Protein AF-A0A653G313-F1 (afdb_monomer_lite)

pLDDT: mean 78.13, std 22.78, range [26.69, 98.56]

Foldseek 3Di:
DDPPPPPPDDDDPPDPPPPPPFPAFFDDAPDTDTDDPPQWDFDHPPGTTHTDGDQDPPDDDDPDCVVAVDPPPWDWDQDSVPRDIYTDDDDDPDDDDDDDDDDDDDDDDDDDDDPDDDDDDPPDDDDDDDDDDDDDDDDDDDDDDDDDDDDDDDDDDPDDPPPDPDPDPDPDPDPDDDDAFDFFEAEEPDEAEDQAAAAGRQAQFADDPDPRDDRALENYEDNYDEYEELHYHSPPHPVRHAPYVVRHYDHDHDPDDCALVNQVVLCVVPHDEDEDQDLVPQDEEDEYEYEEEEEQEPPSPNQAPYAHYEYRYAYEYEDYYDPPDLEADGPYEYEYHYQEYEYELSRQEYEYHYAHCEYEDDAHAAGAYEYEAYYHHNHYYHYNAYRPGSSYHNYYYYHDVVSVVVCCVVSDGDDDDDDDDD

Radius of gyration: 36.67 Å; chains: 1; bounding box: 90×52×132 Å

Secondary structure (DSSP, 8-state):
----------S-------------SEEETTEEES---TTEEEEE-SSSEEEEEPPP----S---GGGTT--TTPPEEEETTTTEEEE---------PPP------SS----PPPSS-S-------PPPPPPPPPPPPPP----------------PPPPP-------PPPPPPPPPPPPPP---EEEES--EE-SS-EE----SS---SSTT--SS-BSEESS---EEESSEE--SS-TT-BS-SS--EEE--------HHHHHHHHHHHS--EEESSGGG--SSEEEEE-S-EEE-TT-GGGGT-SSEEEEESSEEEE---TT--EE--SS-EEEEEEEEEE-TT--EEEEEEEEEEEE----SS--EEEEEEEEEEEEEE-----SSTTS-SEEEE--HHHHHHHHHHH-----------

Structure (mmCIF, N/CA/C/O backbone):
data_AF-A0A653G313-F1
#
_entry.id   AF-A0A653G313-F1
#
loop_
_atom_site.group_PDB
_atom_site.id
_atom_site.type_symbol
_atom_site.label_atom_id
_atom_site.label_alt_id
_atom_site.label_comp_id
_atom_site.label_asym_id
_atom_site.label_entity_id
_atom_site.label_seq_id
_atom_site.pdbx_PDB_ins_code
_atom_site.Cartn_x
_atom_site.Cartn_y
_atom_site.Cartn_z
_atom_site.occupancy
_atom_site.B_iso_or_equiv
_atom_site.auth_seq_id
_atom_site.auth_comp_id
_atom_site.auth_asym_id
_atom_site.auth_atom_id
_atom_site.pdbx_PDB_model_num
ATOM 1 N N . MET A 1 1 ? 26.846 8.511 9.907 1.00 37.31 1 MET A N 1
ATOM 2 C CA . MET A 1 1 ? 25.499 8.164 10.412 1.00 37.31 1 MET A CA 1
ATOM 3 C C . MET A 1 1 ? 25.401 6.649 10.455 1.00 37.31 1 MET A C 1
ATOM 5 O O . MET A 1 1 ? 25.737 6.008 9.469 1.00 37.31 1 MET A O 1
ATOM 9 N N . ARG A 1 2 ? 25.113 6.078 11.629 1.00 29.03 2 ARG A N 1
ATOM 10 C CA . ARG A 1 2 ? 25.151 4.629 11.874 1.00 29.03 2 ARG A CA 1
ATOM 11 C C . ARG A 1 2 ? 24.018 3.942 11.106 1.00 29.03 2 ARG A C 1
ATOM 13 O O . ARG A 1 2 ? 22.872 4.354 11.243 1.00 29.03 2 ARG A O 1
ATOM 20 N N . LYS A 1 3 ? 24.353 2.902 10.335 1.00 33.38 3 LYS A N 1
ATOM 21 C CA . LYS A 1 3 ? 23.394 1.978 9.716 1.00 33.38 3 LYS A CA 1
ATOM 22 C C . LYS A 1 3 ? 22.587 1.320 10.835 1.00 33.38 3 LYS A C 1
ATOM 24 O O . LYS A 1 3 ? 23.089 0.424 11.511 1.00 33.38 3 LYS A O 1
ATOM 29 N N . PHE A 1 4 ? 21.373 1.802 11.076 1.00 27.95 4 PHE A N 1
ATOM 30 C CA . PHE A 1 4 ? 20.418 1.094 11.916 1.00 27.95 4 PHE A CA 1
ATOM 31 C C . PHE A 1 4 ? 19.950 -0.130 11.128 1.00 27.95 4 PHE A C 1
ATOM 33 O O . PHE A 1 4 ? 19.044 -0.050 10.307 1.00 27.95 4 PHE A O 1
ATOM 40 N N . PHE A 1 5 ? 20.583 -1.275 11.377 1.00 29.84 5 PHE A N 1
ATOM 41 C CA . PHE A 1 5 ? 19.960 -2.573 11.138 1.00 29.84 5 PHE A CA 1
ATOM 42 C C . PHE A 1 5 ? 18.864 -2.743 12.196 1.00 29.84 5 PHE A C 1
ATOM 44 O O . PHE A 1 5 ? 19.048 -3.398 13.219 1.00 29.84 5 PHE A O 1
ATOM 51 N N . LEU A 1 6 ? 17.728 -2.079 11.990 1.00 27.11 6 LEU A N 1
ATOM 52 C CA . LEU A 1 6 ? 16.520 -2.389 12.734 1.00 27.11 6 LEU A CA 1
ATOM 53 C C . LEU A 1 6 ? 15.829 -3.533 11.987 1.00 27.11 6 LEU A C 1
ATOM 55 O O . LEU A 1 6 ? 15.053 -3.309 11.062 1.00 27.11 6 LEU A O 1
ATOM 59 N N . LEU A 1 7 ? 16.125 -4.773 12.391 1.00 27.80 7 LEU A N 1
ATOM 60 C CA . LEU A 1 7 ? 15.273 -5.932 12.112 1.00 27.80 7 LEU A CA 1
ATOM 61 C C . LEU A 1 7 ? 13.952 -5.740 12.890 1.00 27.80 7 LEU A C 1
ATOM 63 O O . LEU A 1 7 ? 13.700 -6.371 13.913 1.00 27.80 7 LEU A O 1
ATOM 67 N N . ALA A 1 8 ? 13.121 -4.791 12.461 1.00 26.69 8 ALA A N 1
ATOM 68 C CA . ALA A 1 8 ? 11.772 -4.617 12.981 1.00 26.69 8 ALA A CA 1
ATOM 69 C C . ALA A 1 8 ? 10.845 -5.568 12.221 1.00 26.69 8 ALA A C 1
ATOM 71 O O . ALA A 1 8 ? 10.274 -5.238 11.184 1.00 26.69 8 ALA A O 1
ATOM 72 N N . PHE A 1 9 ? 10.756 -6.783 12.753 1.00 27.91 9 PHE A N 1
ATOM 73 C CA . PHE A 1 9 ? 9.821 -7.825 12.358 1.00 27.91 9 PHE A CA 1
ATOM 74 C C . PHE A 1 9 ? 8.375 -7.304 12.304 1.00 27.91 9 PHE A C 1
ATOM 76 O O . PHE A 1 9 ? 7.825 -6.819 13.294 1.00 27.91 9 PHE A O 1
ATOM 83 N N . ILE A 1 10 ? 7.745 -7.466 11.143 1.00 32.88 10 ILE A N 1
ATOM 84 C CA . ILE A 1 10 ? 6.302 -7.350 10.939 1.00 32.88 10 ILE A CA 1
ATOM 85 C C . ILE A 1 10 ? 5.701 -8.739 11.210 1.00 32.88 10 ILE A C 1
ATOM 87 O O . ILE A 1 10 ? 5.920 -9.641 10.415 1.00 32.88 10 ILE A O 1
ATOM 91 N N . ILE A 1 11 ? 4.938 -8.862 12.307 1.00 32.19 11 ILE A N 1
ATOM 92 C CA . ILE A 1 11 ? 3.770 -9.752 12.511 1.00 32.19 11 ILE A CA 1
ATOM 93 C C . ILE A 1 11 ? 4.041 -11.292 12.421 1.00 32.19 11 ILE A C 1
ATOM 95 O O . ILE A 1 11 ? 4.593 -11.791 11.448 1.00 32.19 11 ILE A O 1
ATOM 99 N N . PRO A 1 12 ? 3.679 -12.108 13.433 1.00 34.28 12 PRO A N 1
ATOM 100 C CA . PRO A 1 12 ? 4.534 -13.188 13.929 1.00 34.28 12 PRO A CA 1
ATOM 101 C C . PRO A 1 12 ? 4.525 -14.458 13.069 1.00 34.28 12 PRO A C 1
ATOM 103 O O . PRO A 1 12 ? 3.796 -15.400 13.357 1.00 34.28 12 PRO A O 1
ATOM 106 N N . ALA A 1 13 ? 5.438 -14.565 12.105 1.00 30.66 13 ALA A N 1
ATOM 107 C CA . ALA A 1 13 ? 5.960 -15.876 11.735 1.00 30.66 13 ALA A CA 1
ATOM 108 C C . ALA A 1 13 ? 6.831 -16.383 12.892 1.00 30.66 13 ALA A C 1
ATOM 110 O O . ALA A 1 13 ? 7.989 -15.993 13.029 1.00 30.66 13 ALA A O 1
ATOM 111 N N . PHE A 1 14 ? 6.266 -17.224 13.759 1.00 30.94 14 PHE A N 1
ATOM 112 C CA . PHE A 1 14 ? 7.049 -18.041 14.682 1.00 30.94 14 PHE A CA 1
ATOM 113 C C . PHE A 1 14 ? 7.946 -18.980 13.860 1.00 30.94 14 PHE A C 1
ATOM 115 O O . PHE A 1 14 ? 7.533 -20.067 13.467 1.00 30.94 14 PHE A O 1
ATOM 122 N N . LEU A 1 15 ? 9.177 -18.554 13.578 1.00 31.52 15 LEU A N 1
ATOM 123 C CA . LEU A 1 15 ? 10.261 -19.458 13.219 1.00 31.52 15 LEU A CA 1
ATOM 124 C C . LEU A 1 15 ? 10.885 -19.949 14.524 1.00 31.52 15 LEU A C 1
ATOM 126 O O . LEU A 1 15 ? 11.623 -19.224 15.190 1.00 31.52 15 LEU A O 1
ATOM 130 N N . PHE A 1 16 ? 10.590 -21.196 14.884 1.00 29.53 16 PHE A N 1
ATOM 131 C CA . PHE A 1 16 ? 11.507 -21.972 15.705 1.00 29.53 16 PHE A CA 1
ATOM 132 C C . PHE A 1 16 ? 12.789 -22.163 14.890 1.00 29.53 16 PHE A C 1
ATOM 134 O O . PHE A 1 16 ? 12.891 -23.087 14.089 1.00 29.53 16 PHE A O 1
ATOM 141 N N . PHE A 1 17 ? 13.791 -21.317 15.113 1.00 28.91 17 PHE A N 1
ATOM 142 C CA . PHE A 1 17 ? 15.146 -21.844 15.115 1.00 28.91 17 PHE A CA 1
ATOM 143 C C . PHE A 1 17 ? 15.256 -22.642 16.412 1.00 28.91 17 PHE A C 1
ATOM 145 O O . PHE A 1 17 ? 15.541 -22.083 17.466 1.00 28.91 17 PHE A O 1
ATOM 152 N N . ASN A 1 18 ? 15.023 -23.954 16.352 1.00 28.62 18 ASN A N 1
ATOM 153 C CA . ASN A 1 18 ? 15.946 -24.789 17.104 1.00 28.62 18 ASN A CA 1
ATOM 154 C C . ASN A 1 18 ? 17.280 -24.540 16.402 1.00 28.62 18 ASN A C 1
ATOM 156 O O . ASN A 1 18 ? 17.389 -24.926 15.232 1.00 28.62 18 ASN A O 1
ATOM 160 N N . PRO A 1 19 ? 18.247 -23.824 17.011 1.00 33.94 19 PRO A N 1
ATOM 161 C CA . PRO A 1 19 ? 19.582 -23.858 16.451 1.00 33.94 19 PRO A CA 1
ATOM 162 C C . PRO A 1 19 ? 19.917 -25.347 16.292 1.00 33.94 19 PRO A C 1
ATOM 164 O O . PRO A 1 19 ? 19.628 -26.120 17.218 1.00 33.94 19 PRO A O 1
ATOM 167 N N . PRO A 1 20 ? 20.454 -25.795 15.140 1.00 41.72 20 PRO A N 1
ATOM 168 C CA . PRO A 1 20 ? 21.114 -27.091 15.134 1.00 41.72 20 PRO A CA 1
ATOM 169 C C . PRO A 1 20 ? 22.033 -27.101 16.363 1.00 41.72 20 PRO A C 1
ATOM 171 O O . PRO A 1 20 ? 22.609 -26.045 16.659 1.00 41.72 20 PRO A O 1
ATOM 174 N N . PRO A 1 21 ? 22.087 -28.201 17.141 1.00 43.94 21 PRO A N 1
ATOM 175 C CA . PRO A 1 21 ? 22.940 -28.263 18.320 1.00 43.94 21 PRO A CA 1
ATOM 176 C C . PRO A 1 21 ? 24.287 -27.680 17.923 1.00 43.94 21 PRO A C 1
ATOM 178 O O . PRO A 1 21 ? 24.860 -28.125 16.930 1.00 43.94 21 PRO A O 1
ATOM 181 N N . VAL A 1 22 ? 24.689 -26.596 18.593 1.00 51.84 22 VAL A N 1
ATOM 182 C CA . VAL A 1 22 ? 25.882 -25.839 18.222 1.00 51.84 22 VAL A CA 1
ATOM 183 C C . VAL A 1 22 ? 27.019 -26.843 18.257 1.00 51.84 22 VAL A C 1
ATOM 185 O O . VAL A 1 22 ? 27.410 -27.292 19.335 1.00 51.84 22 VAL A O 1
ATOM 188 N N . THR A 1 23 ? 27.484 -27.280 17.088 1.00 56.66 23 THR A N 1
ATOM 189 C CA . THR A 1 23 ? 28.613 -28.193 17.023 1.00 56.66 23 THR A CA 1
ATOM 190 C C . THR A 1 23 ? 29.785 -27.383 17.535 1.00 56.66 23 THR A C 1
ATOM 192 O O . THR A 1 23 ? 30.196 -26.416 16.885 1.00 56.66 23 THR A O 1
ATOM 195 N N . ALA A 1 24 ? 30.246 -27.715 18.743 1.00 79.69 24 ALA A N 1
ATOM 196 C CA . ALA A 1 24 ? 31.404 -27.078 19.340 1.00 79.69 24 ALA A CA 1
ATOM 197 C C . ALA A 1 24 ? 32.545 -27.088 18.316 1.00 79.69 24 ALA A C 1
ATOM 199 O O . ALA A 1 24 ? 32.732 -28.089 17.613 1.00 79.69 24 ALA A O 1
ATOM 200 N N . CYS A 1 25 ? 33.262 -25.967 18.209 1.00 85.50 25 CYS A N 1
ATOM 201 C CA . CYS A 1 25 ? 34.466 -25.877 17.391 1.00 85.50 25 CYS A CA 1
ATOM 202 C C . CYS A 1 25 ? 35.365 -27.079 17.708 1.00 85.50 25 CYS A C 1
ATOM 204 O O . CYS A 1 25 ? 35.786 -27.266 18.849 1.00 85.50 25 CYS A O 1
ATOM 206 N N . SER A 1 26 ? 35.553 -27.949 16.722 1.00 87.25 26 SER A N 1
ATOM 207 C CA . SER A 1 26 ? 36.239 -29.226 16.879 1.00 87.25 26 SER A CA 1
ATOM 208 C C . SER A 1 26 ? 36.913 -29.622 15.571 1.00 87.25 26 SER A C 1
ATOM 210 O O . SER A 1 26 ? 36.540 -29.186 14.479 1.00 87.25 26 SER A O 1
ATOM 212 N N . GLY A 1 27 ? 37.967 -30.416 15.693 1.00 87.62 27 GLY A N 1
ATOM 213 C CA . GLY A 1 27 ? 38.820 -30.790 14.579 1.00 87.62 27 GLY A CA 1
ATOM 214 C C . GLY A 1 27 ? 40.235 -31.087 15.053 1.00 87.62 27 GLY A C 1
ATOM 215 O O . GLY A 1 27 ? 40.581 -30.875 16.217 1.00 87.62 27 GLY A O 1
ATOM 216 N N . THR A 1 28 ? 41.044 -31.611 14.144 1.00 83.62 28 THR A N 1
ATOM 217 C CA . THR A 1 28 ? 42.484 -31.779 14.341 1.00 83.62 28 THR A CA 1
ATOM 218 C C . THR A 1 28 ? 43.218 -30.550 13.827 1.00 83.62 28 THR A C 1
ATOM 220 O O . THR A 1 28 ? 42.673 -29.799 13.016 1.00 83.62 28 THR A O 1
ATOM 223 N N . SER A 1 29 ? 44.468 -30.368 14.257 1.00 80.69 29 SER A N 1
ATOM 224 C CA . SER A 1 29 ? 45.312 -29.290 13.737 1.00 80.69 29 SER A CA 1
ATOM 225 C C . SER A 1 29 ? 45.297 -29.278 12.198 1.00 80.69 29 SER A C 1
ATOM 227 O O . SER A 1 29 ? 45.399 -30.328 11.559 1.00 80.69 29 SER A O 1
ATOM 229 N N . GLY A 1 30 ? 45.059 -28.103 11.618 1.00 80.38 30 GLY A N 1
ATOM 230 C CA . GLY A 1 30 ? 44.897 -27.859 10.186 1.00 80.38 30 GLY A CA 1
ATOM 231 C C . GLY A 1 30 ? 43.476 -27.999 9.622 1.00 80.38 30 GLY A C 1
ATOM 232 O O . GLY A 1 30 ? 43.269 -27.593 8.485 1.00 80.38 30 GLY A O 1
ATOM 233 N N . ASN A 1 31 ? 42.494 -28.528 10.368 1.00 85.81 31 ASN A N 1
ATOM 234 C CA . ASN A 1 31 ? 41.114 -28.730 9.891 1.00 85.81 31 ASN A CA 1
ATOM 235 C C . ASN A 1 31 ? 40.076 -28.481 11.000 1.00 85.81 31 ASN A C 1
ATOM 237 O O . ASN A 1 31 ? 39.476 -29.416 11.536 1.00 85.81 31 ASN A O 1
ATOM 241 N N . CYS A 1 32 ? 39.844 -27.210 11.333 1.00 88.88 32 CYS A N 1
ATOM 242 C CA . CYS A 1 32 ? 38.828 -26.811 12.306 1.00 88.88 32 CYS A CA 1
ATOM 243 C C . CYS A 1 32 ? 37.470 -26.551 11.655 1.00 88.88 32 CYS A C 1
ATOM 245 O O . CYS A 1 32 ? 37.371 -25.858 10.645 1.00 88.88 32 CYS A O 1
ATOM 247 N N . SER A 1 33 ? 36.411 -27.100 12.253 1.00 85.94 33 SER A N 1
ATOM 248 C CA . SER A 1 33 ? 35.030 -26.900 11.811 1.00 85.94 33 SER A CA 1
ATOM 249 C C . SER A 1 33 ? 34.089 -26.770 13.009 1.00 85.94 33 SER A C 1
ATOM 251 O O . SER A 1 33 ? 34.393 -27.219 14.113 1.00 85.94 33 SER A O 1
ATOM 253 N N . GLY A 1 34 ? 32.941 -26.130 12.814 1.00 88.06 34 GLY A N 1
ATOM 254 C CA . GLY A 1 34 ? 31.962 -25.899 13.875 1.00 88.06 34 GLY A CA 1
ATOM 255 C C . GLY A 1 34 ? 31.558 -24.437 13.971 1.00 88.06 34 GLY A C 1
ATOM 256 O O . GLY A 1 34 ? 31.921 -23.613 13.134 1.00 88.06 34 GLY A O 1
ATOM 257 N N . SER A 1 35 ? 30.750 -24.129 14.978 1.00 84.56 35 SER A N 1
ATOM 258 C CA . SER A 1 35 ? 30.188 -22.793 15.178 1.00 84.56 35 SER A CA 1
ATOM 259 C C . SER A 1 35 ? 30.657 -22.230 16.514 1.00 84.56 35 SER A C 1
ATOM 261 O O . SER A 1 35 ? 30.666 -22.940 17.518 1.00 84.56 35 SER A O 1
ATOM 263 N N . CYS A 1 36 ? 31.012 -20.949 16.533 1.00 83.44 36 CYS A N 1
ATOM 264 C CA . CYS A 1 36 ? 31.334 -20.212 17.752 1.00 83.44 36 CYS A CA 1
ATOM 265 C C . CYS A 1 36 ? 30.247 -19.176 18.058 1.00 83.44 36 CYS A C 1
ATOM 267 O O . CYS A 1 36 ? 29.366 -18.921 17.234 1.00 83.44 36 CYS A O 1
ATOM 269 N N . SER A 1 37 ? 30.287 -18.589 19.255 1.00 85.19 37 SER A N 1
ATOM 270 C CA . SER A 1 37 ? 29.336 -17.536 19.627 1.00 85.19 37 SER A CA 1
ATOM 271 C C . SER A 1 37 ? 29.520 -16.291 18.752 1.00 85.19 37 SER A C 1
ATOM 273 O O . SER A 1 37 ? 30.568 -16.090 18.139 1.00 85.19 37 SER A O 1
ATOM 275 N N . LEU A 1 38 ? 28.495 -15.435 18.691 1.00 71.19 38 LEU A N 1
ATOM 276 C CA . LEU A 1 38 ? 28.535 -14.190 17.920 1.00 71.19 38 LEU A CA 1
ATOM 277 C C . LEU A 1 38 ? 29.787 -13.365 18.285 1.00 71.19 38 LEU A C 1
ATOM 279 O O . LEU A 1 38 ? 29.975 -13.016 19.449 1.00 71.19 38 LEU A O 1
ATOM 283 N N . GLY A 1 39 ? 30.627 -13.054 17.292 1.00 75.62 39 GLY A N 1
ATOM 284 C CA . GLY A 1 39 ? 31.892 -12.331 17.490 1.00 75.62 39 GLY A CA 1
ATOM 285 C C . GLY A 1 39 ? 33.127 -13.218 17.681 1.00 75.62 39 GLY A C 1
ATOM 286 O O . GLY A 1 39 ? 34.183 -12.695 18.035 1.00 75.62 39 GLY A O 1
ATOM 287 N N . GLN A 1 40 ? 33.015 -14.528 17.437 1.00 87.44 40 GLN A N 1
ATOM 288 C CA . GLN A 1 40 ? 34.130 -15.470 17.495 1.00 87.44 40 GLN A CA 1
ATOM 289 C C . GLN A 1 40 ? 34.350 -16.227 16.176 1.00 87.44 40 GLN A C 1
ATOM 291 O O . GLN A 1 40 ? 33.389 -16.510 15.460 1.00 87.44 40 GLN A O 1
ATOM 296 N N . THR A 1 41 ? 35.597 -16.602 15.885 1.00 88.88 41 THR A N 1
ATOM 297 C CA . THR A 1 41 ? 35.981 -17.520 14.796 1.00 88.88 41 THR A CA 1
ATOM 298 C C . THR A 1 41 ? 36.527 -18.835 15.362 1.00 88.88 41 THR A C 1
ATOM 300 O O . THR A 1 41 ? 37.100 -18.862 16.452 1.00 88.88 41 THR A O 1
ATOM 303 N N . CYS A 1 42 ? 36.287 -19.943 14.652 1.00 91.31 42 CYS A N 1
ATOM 304 C CA . CYS A 1 42 ? 36.825 -21.267 14.980 1.00 91.31 42 CYS A CA 1
ATOM 305 C C . CYS A 1 42 ? 38.161 -21.435 14.246 1.00 91.31 42 CYS A C 1
ATOM 307 O O . CYS A 1 42 ? 38.167 -21.546 13.021 1.00 91.31 42 CYS A O 1
ATOM 309 N N . GLU A 1 43 ? 39.276 -21.414 14.975 1.00 91.81 43 GLU A N 1
ATOM 310 C CA . GLU A 1 43 ? 40.633 -21.421 14.409 1.00 91.81 43 GLU A CA 1
ATOM 311 C C . GLU A 1 43 ? 41.533 -22.448 15.116 1.00 91.81 43 GLU A C 1
ATOM 313 O O . GLU A 1 43 ? 41.286 -22.826 16.265 1.00 91.81 43 GLU A O 1
ATOM 318 N N . ASP A 1 44 ? 42.570 -22.911 14.410 1.00 90.38 44 ASP A N 1
ATOM 319 C CA . ASP A 1 44 ? 43.614 -23.791 14.947 1.00 90.38 44 ASP A CA 1
ATOM 320 C C . ASP A 1 44 ? 44.755 -22.961 15.548 1.00 90.38 44 ASP A C 1
ATOM 322 O O . ASP A 1 44 ? 45.263 -22.046 14.903 1.00 90.38 44 ASP A O 1
ATOM 326 N N . GLN A 1 45 ? 45.189 -23.304 16.760 1.00 83.69 45 GLN A N 1
ATOM 327 C CA . GLN A 1 45 ? 46.321 -22.661 17.445 1.00 83.69 45 GLN A CA 1
ATOM 328 C C . GLN A 1 45 ? 47.498 -23.623 17.676 1.00 83.69 45 GLN A C 1
ATOM 330 O O . GLN A 1 45 ? 48.270 -23.464 18.619 1.00 83.69 45 GLN A O 1
ATOM 335 N N . GLY 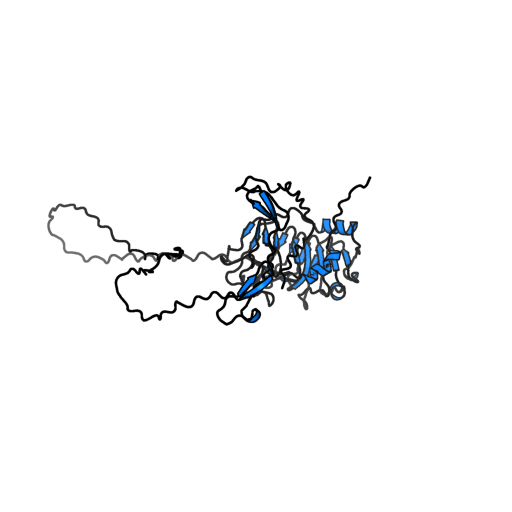A 1 46 ? 47.641 -24.657 16.842 1.00 74.56 46 GLY A N 1
ATOM 336 C CA . GLY A 1 46 ? 48.769 -25.592 16.926 1.00 74.56 46 GLY A CA 1
ATOM 337 C C . GLY A 1 46 ? 48.675 -26.581 18.094 1.00 74.56 46 GLY A C 1
ATOM 338 O O . GLY A 1 46 ? 49.651 -27.253 18.418 1.00 74.56 46 GLY A O 1
ATOM 339 N N . GLY A 1 47 ? 47.497 -26.688 18.716 1.00 79.69 47 GLY A N 1
ATOM 340 C CA . GLY A 1 47 ? 47.185 -27.641 19.788 1.00 79.69 47 GLY A CA 1
ATOM 341 C C . GLY A 1 47 ? 45.735 -28.139 19.780 1.00 79.69 47 GLY A C 1
ATOM 342 O O . GLY A 1 47 ? 45.338 -28.856 20.696 1.00 79.69 47 GLY A O 1
ATOM 343 N N . GLY A 1 48 ? 44.945 -27.768 18.765 1.00 85.31 48 GLY A N 1
ATOM 344 C CA . GLY A 1 48 ? 43.521 -28.082 18.659 1.00 85.31 48 GLY A CA 1
ATOM 345 C C . GLY A 1 48 ? 42.681 -26.878 18.231 1.00 85.31 48 GLY A C 1
ATOM 346 O O . GLY A 1 48 ? 43.157 -25.744 18.185 1.00 85.31 48 GLY A O 1
ATOM 347 N N . CYS A 1 49 ? 41.415 -27.148 17.922 1.00 91.25 49 CYS A N 1
ATOM 348 C CA . CYS A 1 49 ? 40.457 -26.143 17.472 1.00 91.25 49 CYS A CA 1
ATOM 349 C C . CYS A 1 49 ? 39.790 -25.431 18.649 1.00 91.25 49 CYS A C 1
ATOM 351 O O . CYS A 1 49 ? 39.319 -26.082 19.583 1.00 91.25 49 CYS A O 1
ATOM 353 N N . GLY A 1 50 ? 39.714 -24.101 18.586 1.00 92.25 50 GLY A N 1
ATOM 354 C CA . GLY A 1 50 ? 39.086 -23.275 19.616 1.00 92.25 50 GLY A CA 1
ATOM 355 C C . GLY A 1 50 ? 38.306 -22.093 19.045 1.00 92.25 50 GLY A C 1
ATOM 356 O O . GLY A 1 50 ? 38.528 -21.667 17.914 1.00 92.25 50 GLY A O 1
ATOM 357 N N . CYS A 1 51 ? 37.374 -21.566 19.841 1.00 91.56 51 CYS A N 1
ATOM 358 C CA . CYS A 1 51 ? 36.647 -20.339 19.528 1.00 91.56 51 CYS A CA 1
ATOM 359 C C . CYS A 1 51 ? 37.391 -19.120 20.074 1.00 91.56 51 CYS A C 1
ATOM 361 O O . CYS A 1 51 ? 37.615 -19.029 21.282 1.00 91.56 51 CYS A O 1
ATOM 363 N N . TYR A 1 52 ? 37.705 -18.159 19.208 1.00 86.44 52 TYR A N 1
ATOM 364 C CA . TYR A 1 52 ? 38.461 -16.960 19.568 1.00 86.44 52 TYR A CA 1
ATOM 365 C C . TYR A 1 52 ? 37.691 -15.702 19.219 1.00 86.44 52 TYR A C 1
ATOM 367 O O . TYR A 1 52 ? 37.066 -15.630 18.168 1.00 86.44 52 TYR A O 1
ATOM 375 N N . ASN A 1 53 ? 37.731 -14.702 20.102 1.00 81.25 53 ASN A N 1
ATOM 376 C CA . ASN A 1 53 ? 37.115 -13.406 19.833 1.00 81.25 53 ASN A CA 1
ATOM 377 C C . ASN A 1 53 ? 37.834 -12.736 18.665 1.00 81.25 53 ASN A C 1
ATOM 379 O O . ASN A 1 53 ? 39.051 -12.552 18.711 1.00 81.25 53 ASN A O 1
ATOM 383 N N . VAL A 1 54 ? 37.076 -12.320 17.654 1.00 70.94 54 VAL A N 1
ATOM 384 C CA . VAL A 1 54 ? 37.618 -11.515 16.562 1.00 70.94 54 VAL A CA 1
ATOM 385 C C . VAL A 1 54 ? 38.080 -10.180 17.163 1.00 70.94 54 VAL A C 1
ATOM 387 O O . VAL A 1 54 ? 37.282 -9.529 17.849 1.00 70.94 54 VAL A O 1
ATOM 390 N N . PRO A 1 55 ? 39.340 -9.751 16.963 1.00 51.91 55 PRO A N 1
ATOM 391 C CA . PRO A 1 55 ? 39.796 -8.454 17.437 1.00 51.91 55 PRO A CA 1
ATOM 392 C C . PRO A 1 55 ? 38.871 -7.341 16.929 1.00 51.91 55 PRO A C 1
ATOM 394 O O . PRO A 1 55 ? 38.538 -7.272 15.747 1.00 51.91 55 PRO A O 1
ATOM 397 N N . ASN A 1 56 ? 38.427 -6.494 17.856 1.00 45.59 56 ASN A N 1
ATOM 398 C CA . ASN A 1 56 ? 37.512 -5.373 17.640 1.00 45.59 56 ASN A CA 1
ATOM 399 C C . ASN A 1 56 ? 37.922 -4.535 16.400 1.00 45.59 56 ASN A C 1
ATOM 401 O O . ASN A 1 56 ? 39.060 -4.064 16.368 1.00 45.59 56 ASN A O 1
ATOM 405 N N . PRO A 1 57 ? 37.042 -4.274 15.408 1.00 48.22 57 PRO A N 1
ATOM 406 C CA . PRO A 1 57 ? 37.373 -3.514 14.190 1.00 48.22 57 PRO A CA 1
ATOM 407 C C . PRO A 1 57 ? 37.487 -1.989 14.428 1.00 48.22 57 PRO A C 1
ATOM 409 O O . PRO A 1 57 ? 37.043 -1.169 13.628 1.00 48.22 57 PRO A O 1
ATOM 412 N N . GLY A 1 58 ? 38.080 -1.583 15.550 1.00 46.16 58 GLY A N 1
ATOM 413 C CA . GLY A 1 58 ? 38.113 -0.216 16.062 1.00 46.16 58 GLY A CA 1
ATOM 414 C C . GLY A 1 58 ? 39.124 0.761 15.442 1.00 46.16 58 GLY A C 1
ATOM 415 O O . GLY A 1 58 ? 39.425 1.740 16.113 1.00 46.16 58 GLY A O 1
ATOM 416 N N . CYS A 1 59 ? 39.633 0.582 14.214 1.00 40.50 59 CYS A N 1
ATOM 417 C CA . CYS A 1 59 ? 40.241 1.707 13.466 1.00 40.50 59 CYS A CA 1
ATOM 418 C C . CYS A 1 59 ? 39.220 2.164 12.394 1.00 40.50 59 CYS A C 1
ATOM 420 O O . CYS A 1 59 ? 39.095 1.567 11.327 1.00 40.50 59 CYS A O 1
ATOM 422 N N . ASN A 1 60 ? 38.455 3.224 12.685 1.00 44.41 60 ASN A N 1
ATOM 423 C CA . ASN A 1 60 ? 37.675 3.972 11.684 1.00 44.41 60 ASN A CA 1
ATOM 424 C C . ASN A 1 60 ? 38.662 4.771 10.796 1.00 44.41 60 ASN A C 1
ATOM 426 O O . ASN A 1 60 ? 39.656 5.277 11.325 1.00 44.41 60 ASN A O 1
ATOM 430 N N . PRO A 1 61 ? 38.458 4.909 9.473 1.00 50.28 61 PRO A N 1
ATOM 431 C CA . PRO A 1 61 ? 39.518 5.308 8.563 1.00 50.28 61 PRO A CA 1
ATOM 432 C C . PRO A 1 61 ? 39.653 6.832 8.545 1.00 50.28 61 PRO A C 1
ATOM 434 O O . PRO A 1 61 ? 38.870 7.504 7.883 1.00 50.28 61 PRO A O 1
ATOM 437 N N . ALA A 1 62 ? 40.629 7.376 9.276 1.00 47.94 62 ALA A N 1
ATOM 438 C CA . ALA A 1 62 ? 41.231 8.686 8.996 1.00 47.94 62 ALA A CA 1
ATOM 439 C C . ALA A 1 62 ? 42.472 8.954 9.877 1.00 47.94 62 ALA A C 1
ATOM 441 O O . ALA A 1 62 ? 42.518 9.955 10.592 1.00 47.94 62 ALA A O 1
ATOM 442 N N . CYS A 1 63 ? 43.519 8.120 9.814 1.00 54.88 63 CYS A N 1
ATOM 443 C CA . CYS A 1 63 ? 44.856 8.666 10.090 1.00 54.88 63 CYS A CA 1
ATOM 444 C C . CYS A 1 63 ? 45.252 9.477 8.840 1.00 54.88 63 CYS A C 1
ATOM 446 O O . CYS A 1 63 ? 45.851 8.956 7.905 1.00 54.88 63 CYS A O 1
ATOM 448 N N . THR A 1 64 ? 44.813 10.734 8.768 1.00 61.75 64 THR A N 1
ATOM 449 C CA . THR A 1 64 ? 45.271 11.693 7.752 1.00 61.75 64 THR A CA 1
ATOM 450 C C . THR A 1 64 ? 46.509 12.423 8.272 1.00 61.75 64 THR A C 1
ATOM 452 O O . THR A 1 64 ? 46.543 12.697 9.474 1.00 61.75 64 THR A O 1
ATOM 455 N N . PRO A 1 65 ? 47.456 12.842 7.410 1.00 56.81 65 PRO A N 1
ATOM 456 C CA . PRO A 1 65 ? 48.656 13.581 7.828 1.00 56.81 65 PRO A CA 1
ATOM 457 C C . PRO A 1 65 ? 48.367 14.784 8.748 1.00 56.81 65 PRO A C 1
ATOM 459 O O . PRO A 1 65 ? 49.136 15.079 9.657 1.00 56.81 65 PRO A O 1
ATOM 462 N N . ALA A 1 66 ? 47.200 15.420 8.581 1.00 57.00 66 ALA A N 1
ATOM 463 C CA . ALA A 1 66 ? 46.751 16.557 9.384 1.00 57.00 66 ALA A CA 1
ATOM 464 C C . ALA A 1 66 ? 46.519 16.257 10.883 1.00 57.00 66 ALA A C 1
ATOM 466 O O . ALA A 1 66 ? 46.607 17.173 11.693 1.00 57.00 66 ALA A O 1
ATOM 467 N N . ASN A 1 67 ? 46.244 15.003 11.265 1.00 58.59 67 ASN A N 1
ATOM 468 C CA . ASN A 1 67 ? 45.914 14.629 12.651 1.00 58.59 67 ASN A CA 1
ATOM 469 C C . ASN A 1 67 ? 47.073 13.950 13.395 1.00 58.59 67 ASN A C 1
ATOM 471 O O . ASN A 1 67 ? 46.930 13.606 14.565 1.00 58.59 67 ASN A O 1
ATOM 475 N N . THR A 1 68 ? 48.205 13.731 12.727 1.00 63.78 68 THR A N 1
ATOM 476 C CA . THR A 1 68 ? 49.338 12.962 13.264 1.00 63.78 68 THR A CA 1
ATOM 477 C C . THR A 1 68 ? 50.614 13.782 13.414 1.00 63.78 68 THR A C 1
ATOM 479 O O . THR A 1 68 ? 51.590 13.270 13.951 1.00 63.78 68 THR A O 1
ATOM 482 N N . GLY A 1 69 ? 50.620 15.039 12.950 1.00 70.69 69 GLY A N 1
ATOM 483 C CA . GLY A 1 69 ? 51.813 15.890 12.954 1.00 70.69 69 GLY A CA 1
ATOM 484 C C . GLY A 1 69 ? 52.934 15.373 12.048 1.00 70.69 69 GLY A C 1
ATOM 485 O O . GLY A 1 69 ? 54.086 15.730 12.261 1.00 70.69 69 GLY A O 1
ATOM 486 N N . CYS A 1 70 ? 52.617 14.511 11.073 1.00 74.50 70 CYS A N 1
ATOM 487 C CA . CYS A 1 70 ? 53.613 13.989 10.142 1.00 74.50 70 CYS A CA 1
ATOM 488 C C . CYS A 1 70 ? 53.855 14.990 9.009 1.00 74.50 70 CYS A C 1
ATOM 490 O O . CYS A 1 70 ? 52.898 15.538 8.455 1.00 74.50 70 CYS A O 1
ATOM 492 N N . ASP A 1 71 ? 55.116 15.167 8.619 1.00 69.38 71 ASP A N 1
ATOM 493 C CA . ASP A 1 71 ? 55.474 15.964 7.449 1.00 69.38 71 ASP A CA 1
ATOM 494 C C . ASP A 1 71 ? 54.878 15.381 6.157 1.00 69.38 71 ASP A C 1
ATOM 496 O O . ASP A 1 71 ? 54.626 14.174 6.028 1.00 69.38 71 ASP A O 1
ATOM 500 N N . ALA A 1 72 ? 54.642 16.257 5.177 1.00 60.38 72 ALA A N 1
ATOM 501 C CA . ALA A 1 72 ? 54.105 15.880 3.876 1.00 60.38 72 ALA A CA 1
ATOM 502 C C . ALA A 1 72 ? 55.038 14.870 3.183 1.00 60.38 72 ALA A C 1
ATOM 504 O O . ALA A 1 72 ? 56.147 15.212 2.785 1.00 60.38 72 ALA A O 1
ATOM 505 N N . GLY A 1 73 ? 54.576 13.623 3.045 1.00 63.03 73 GLY A N 1
ATOM 506 C CA . GLY A 1 73 ? 55.337 12.520 2.445 1.00 63.03 73 GLY A CA 1
ATOM 507 C C . GLY A 1 73 ? 55.516 11.299 3.352 1.00 63.03 73 GLY A C 1
ATOM 508 O O . GLY A 1 73 ? 55.899 10.242 2.860 1.00 63.03 73 GLY A O 1
ATOM 509 N N . VAL A 1 74 ? 55.186 11.395 4.646 1.00 66.31 74 VAL A N 1
ATOM 510 C CA . VAL A 1 74 ? 55.291 10.268 5.588 1.00 66.31 74 VAL A CA 1
ATOM 511 C C . VAL A 1 74 ? 53.934 9.587 5.787 1.00 66.31 74 VAL A C 1
ATOM 513 O O . VAL A 1 74 ? 52.917 10.236 6.033 1.00 66.31 74 VAL A O 1
ATOM 516 N N . SER A 1 75 ? 53.913 8.255 5.693 1.00 67.44 75 SER A N 1
ATOM 517 C CA . SER A 1 75 ? 52.700 7.453 5.898 1.00 67.44 75 SER A CA 1
ATOM 518 C C . SER A 1 75 ? 52.387 7.311 7.392 1.00 67.44 75 SER A C 1
ATOM 520 O O . SER A 1 75 ? 53.240 6.882 8.171 1.00 67.44 75 SER A O 1
ATOM 522 N N . ALA A 1 76 ? 51.160 7.648 7.797 1.00 69.69 76 ALA A N 1
ATOM 523 C CA . ALA A 1 76 ? 50.676 7.430 9.160 1.00 69.69 76 ALA A CA 1
ATOM 524 C C . ALA A 1 76 ? 50.186 5.981 9.344 1.00 69.69 76 ALA A C 1
ATOM 526 O O . ALA A 1 76 ? 49.464 5.460 8.492 1.00 69.69 76 ALA A O 1
ATOM 527 N N . LEU A 1 77 ? 50.537 5.341 10.465 1.00 73.94 77 LEU A N 1
ATOM 528 C CA . LEU A 1 77 ? 50.101 3.979 10.812 1.00 73.94 77 LEU A CA 1
ATOM 529 C C . LEU A 1 77 ? 49.303 3.962 12.133 1.00 73.94 77 LEU A C 1
ATOM 531 O O . LEU A 1 77 ? 49.641 4.687 13.070 1.00 73.94 77 LEU A O 1
ATOM 535 N N . CYS A 1 78 ? 48.248 3.132 12.200 1.00 61.75 78 CYS A N 1
ATOM 536 C CA . CYS A 1 78 ? 47.447 2.856 13.413 1.00 61.75 78 CYS A CA 1
ATOM 537 C C . CYS A 1 78 ? 48.221 1.823 14.258 1.00 61.75 78 CYS A C 1
ATOM 539 O O . CYS A 1 78 ? 48.496 0.727 13.766 1.00 61.75 78 CYS A O 1
ATOM 541 N N . ASN A 1 79 ? 48.569 2.131 15.510 1.00 68.75 79 ASN A N 1
ATOM 542 C CA . ASN A 1 79 ? 49.067 1.115 16.437 1.00 68.75 79 ASN A CA 1
ATOM 543 C C . ASN A 1 79 ? 47.876 0.359 17.048 1.00 68.75 79 ASN A C 1
ATOM 545 O O . ASN A 1 79 ? 47.113 0.915 17.836 1.00 68.75 79 ASN A O 1
ATOM 549 N N . TYR A 1 80 ? 47.718 -0.914 16.685 1.00 55.06 80 TYR A N 1
ATOM 550 C CA . TYR A 1 80 ? 46.557 -1.724 17.062 1.00 55.06 80 TYR A CA 1
ATOM 551 C C . TYR A 1 80 ? 46.478 -2.070 18.554 1.00 55.06 80 TYR A C 1
ATOM 553 O O . TYR A 1 80 ? 45.388 -2.367 19.036 1.00 55.06 80 TYR A O 1
ATOM 561 N N . SER A 1 81 ? 47.588 -2.020 19.301 1.00 54.03 81 SER A N 1
ATOM 562 C CA . SER A 1 81 ? 47.562 -2.304 20.743 1.00 54.03 81 SER A CA 1
ATOM 563 C C . SER A 1 81 ? 47.107 -1.105 21.576 1.00 54.03 81 SER A C 1
ATOM 565 O O . SER A 1 81 ? 46.562 -1.287 22.663 1.00 54.03 81 SER A O 1
ATOM 567 N N . THR A 1 82 ? 47.293 0.116 21.066 1.00 64.94 82 THR A N 1
ATOM 568 C CA . THR A 1 82 ? 47.017 1.362 21.800 1.00 64.94 82 THR A CA 1
ATOM 569 C C . THR A 1 82 ? 45.930 2.230 21.170 1.00 64.94 82 THR A C 1
ATOM 571 O O . THR A 1 82 ? 45.449 3.155 21.818 1.00 64.94 82 THR A O 1
ATOM 574 N N . GLY A 1 83 ? 45.537 1.971 19.919 1.00 70.19 83 GLY A N 1
ATOM 575 C CA . GLY A 1 83 ? 44.554 2.777 19.186 1.00 70.19 83 GLY A CA 1
ATOM 576 C C . GLY A 1 83 ? 45.043 4.183 18.812 1.00 70.19 83 GLY A C 1
ATOM 577 O O . GLY A 1 83 ? 44.225 5.053 18.523 1.00 70.19 83 GLY A O 1
ATOM 578 N N . THR A 1 84 ? 46.357 4.431 18.831 1.00 74.06 84 THR A N 1
ATOM 579 C CA . THR A 1 84 ? 46.967 5.739 18.533 1.00 74.06 84 THR A CA 1
ATOM 580 C C . THR A 1 84 ? 47.636 5.750 17.152 1.00 74.06 84 THR A C 1
ATOM 582 O O . THR A 1 84 ? 48.226 4.752 16.736 1.00 74.06 84 THR A O 1
ATOM 585 N N . CYS A 1 85 ? 47.548 6.870 16.420 1.00 76.12 85 CYS A N 1
ATOM 586 C CA . CYS A 1 85 ? 48.263 7.049 15.147 1.00 76.12 85 CYS A CA 1
ATOM 587 C C . CYS A 1 85 ? 49.706 7.537 15.413 1.00 76.12 85 CYS A C 1
ATOM 589 O O . CYS A 1 85 ? 49.910 8.404 16.264 1.00 76.12 85 CYS A O 1
ATOM 591 N N . GLY A 1 86 ? 50.690 7.031 14.663 1.00 79.81 86 GLY A N 1
ATOM 592 C CA . GLY A 1 86 ? 52.087 7.491 14.702 1.00 79.81 86 GLY A CA 1
ATOM 593 C C . GLY A 1 86 ? 52.714 7.611 13.307 1.00 79.81 86 GLY A C 1
ATOM 594 O O . GLY A 1 86 ? 52.224 7.005 12.350 1.00 79.81 86 GLY A O 1
ATOM 595 N N . CYS A 1 87 ? 53.783 8.404 13.183 1.00 82.94 87 CYS A N 1
ATOM 596 C CA . CYS A 1 87 ? 54.533 8.576 11.933 1.00 82.94 87 CYS A CA 1
ATOM 597 C C . CYS A 1 87 ? 55.609 7.491 11.797 1.00 82.94 87 CYS A C 1
ATOM 599 O O . CYS A 1 87 ? 56.379 7.272 12.731 1.00 82.94 87 CYS A O 1
ATOM 601 N N . ASN A 1 88 ? 55.684 6.829 10.640 1.00 71.62 88 ASN A N 1
ATOM 602 C CA . ASN A 1 88 ? 56.712 5.825 10.371 1.00 71.62 88 ASN A CA 1
ATOM 603 C C . ASN A 1 88 ? 57.894 6.456 9.620 1.00 71.62 88 ASN A C 1
ATOM 605 O O . ASN A 1 88 ? 57.801 6.711 8.422 1.00 71.62 88 ASN A O 1
ATOM 609 N N . THR A 1 89 ? 59.003 6.727 10.304 1.00 48.25 89 THR A N 1
ATOM 610 C CA . THR A 1 89 ? 60.230 7.227 9.669 1.00 48.25 89 THR A CA 1
ATOM 611 C C . THR A 1 89 ? 61.056 6.058 9.135 1.00 48.25 89 THR A C 1
ATOM 613 O O . THR A 1 89 ? 61.977 5.582 9.798 1.00 48.25 89 THR A O 1
ATOM 616 N N . LEU A 1 90 ? 60.734 5.582 7.932 1.00 44.56 90 LEU A N 1
ATOM 617 C CA . LEU A 1 90 ? 61.661 4.763 7.152 1.00 44.56 90 LEU A CA 1
ATOM 618 C C . LEU A 1 90 ? 62.567 5.703 6.352 1.00 44.56 90 LEU A C 1
ATOM 620 O O . LEU A 1 90 ? 62.163 6.261 5.336 1.00 44.56 90 LEU A O 1
ATOM 624 N N . THR A 1 91 ? 63.790 5.914 6.829 1.00 44.44 91 THR A N 1
ATOM 625 C CA . THR A 1 91 ? 64.834 6.595 6.059 1.00 44.44 91 THR A CA 1
ATOM 626 C C . THR A 1 91 ? 65.336 5.671 4.950 1.00 44.44 91 THR A C 1
ATOM 628 O O . THR A 1 91 ? 66.114 4.755 5.212 1.00 44.44 91 THR A O 1
ATOM 631 N N . SER A 1 92 ? 64.918 5.926 3.711 1.00 39.41 92 SER A N 1
ATOM 632 C CA . SER A 1 92 ? 65.598 5.438 2.506 1.00 39.41 92 SER A CA 1
ATOM 633 C C . SER A 1 92 ? 65.517 6.487 1.394 1.00 39.41 92 SER A C 1
ATOM 635 O O . SER A 1 92 ? 64.794 6.335 0.410 1.00 39.41 92 SER A O 1
ATOM 637 N N . ASP A 1 93 ? 66.273 7.570 1.562 1.00 38.78 93 ASP A N 1
ATOM 638 C CA . ASP A 1 93 ? 66.685 8.426 0.453 1.00 38.78 93 ASP A CA 1
ATOM 639 C C . ASP A 1 93 ? 67.701 7.663 -0.403 1.00 38.78 93 ASP A C 1
ATOM 641 O O . ASP A 1 93 ? 68.846 7.474 0.006 1.00 38.78 93 ASP A O 1
ATOM 645 N N . SER A 1 94 ? 67.279 7.174 -1.570 1.00 40.50 94 SER A N 1
ATOM 646 C CA . SER A 1 94 ? 68.123 6.969 -2.765 1.00 40.50 94 SER A CA 1
ATOM 647 C C . SER A 1 94 ? 67.352 6.196 -3.828 1.00 40.50 94 SER A C 1
ATOM 649 O O . SER A 1 94 ? 67.495 4.988 -3.913 1.00 40.50 94 SER A O 1
ATOM 651 N N . CYS A 1 95 ? 66.537 6.876 -4.643 1.00 32.41 95 CYS A N 1
ATOM 652 C CA . CYS A 1 95 ? 66.138 6.423 -5.990 1.00 32.41 95 CYS A CA 1
ATOM 653 C C . CYS A 1 95 ? 65.309 7.510 -6.709 1.00 32.41 95 CYS A C 1
ATOM 655 O O . CYS A 1 95 ? 64.134 7.321 -7.004 1.00 32.41 95 CYS A O 1
ATOM 657 N N . CYS A 1 96 ? 65.917 8.656 -7.026 1.00 36.72 96 CYS A N 1
ATOM 658 C CA . CYS A 1 96 ? 65.365 9.578 -8.024 1.00 36.72 96 CYS A CA 1
ATOM 659 C C . CYS A 1 96 ? 66.404 9.795 -9.127 1.00 36.72 96 CYS A C 1
ATOM 661 O O . CYS A 1 96 ? 67.252 10.678 -9.033 1.00 36.72 96 CYS A O 1
ATOM 663 N N . GLY A 1 97 ? 66.338 8.958 -10.164 1.00 32.06 97 GLY A N 1
ATOM 664 C CA . GLY A 1 97 ? 66.957 9.214 -11.463 1.00 32.06 97 GLY A CA 1
ATOM 665 C C . GLY A 1 97 ? 65.932 9.836 -12.413 1.00 32.06 97 GLY A C 1
ATOM 666 O O . GLY A 1 97 ? 64.794 9.380 -12.504 1.00 32.06 97 GLY A O 1
ATOM 667 N N . THR A 1 98 ? 66.336 10.908 -13.082 1.00 37.25 98 THR A N 1
ATOM 668 C CA . THR A 1 98 ? 65.591 11.671 -14.088 1.00 37.25 98 THR A CA 1
ATOM 669 C C . THR A 1 98 ? 65.242 10.832 -15.324 1.00 37.25 98 THR A C 1
ATOM 671 O O . THR A 1 98 ? 66.041 10.027 -15.793 1.00 37.25 98 THR A O 1
ATOM 674 N N . TRP A 1 99 ? 64.046 11.047 -15.880 1.00 32.81 99 TRP A N 1
ATOM 675 C CA . TRP A 1 99 ? 63.540 10.341 -17.062 1.00 32.81 99 TRP A CA 1
ATOM 676 C C . TRP A 1 99 ? 63.682 11.234 -18.297 1.00 32.81 99 TRP A C 1
ATOM 678 O O . TRP A 1 99 ? 63.146 12.342 -18.317 1.00 32.81 99 TRP A O 1
ATOM 688 N N . SER A 1 100 ? 64.371 10.759 -19.335 1.00 37.47 100 SER A N 1
ATOM 689 C CA . SER A 1 100 ? 64.472 11.439 -20.630 1.00 37.47 100 SER A CA 1
ATOM 690 C C . SER A 1 100 ? 63.818 10.632 -21.762 1.00 37.47 100 SER A C 1
ATOM 692 O O . SER A 1 100 ? 63.922 9.413 -21.831 1.00 37.47 100 SER A O 1
ATOM 694 N N . SER A 1 101 ? 63.094 11.386 -22.600 1.00 40.81 101 SER A N 1
ATOM 695 C CA . SER A 1 101 ? 62.627 11.189 -23.988 1.00 40.81 101 SER A CA 1
ATOM 696 C C . SER A 1 101 ? 62.366 9.788 -24.567 1.00 40.81 101 SER A C 1
ATOM 698 O O . SER A 1 101 ? 63.240 8.930 -24.630 1.00 40.81 101 SER A O 1
ATOM 700 N N . TRP A 1 102 ? 61.194 9.653 -25.199 1.00 37.56 102 TRP A N 1
ATOM 701 C CA . TRP A 1 102 ? 60.850 8.561 -26.113 1.00 37.56 102 TRP A CA 1
ATOM 702 C C . TRP A 1 102 ? 61.336 8.876 -27.538 1.00 37.56 102 TRP A C 1
ATOM 704 O O . TRP A 1 102 ? 61.059 9.957 -28.054 1.00 37.56 102 TRP A O 1
ATOM 714 N N . SER A 1 103 ? 62.003 7.920 -28.189 1.00 37.53 103 SER A N 1
ATOM 715 C CA . SER A 1 103 ? 62.168 7.879 -29.652 1.00 37.53 103 SER A CA 1
ATOM 716 C C . SER A 1 103 ? 61.369 6.709 -30.237 1.00 37.53 103 SER A C 1
ATOM 718 O O . SER A 1 103 ? 61.218 5.690 -29.557 1.00 37.53 103 SER A O 1
ATOM 720 N N . PRO A 1 104 ? 60.845 6.818 -31.472 1.00 43.22 104 PRO A N 1
ATOM 721 C CA . PRO A 1 104 ? 60.033 5.772 -32.075 1.00 43.22 104 PRO A CA 1
ATOM 722 C C . PRO A 1 104 ? 60.911 4.766 -32.823 1.00 43.22 104 PRO A C 1
ATOM 724 O O . PRO A 1 104 ? 61.795 5.172 -33.572 1.00 43.22 104 PRO A O 1
ATOM 727 N N . CYS A 1 105 ? 60.613 3.470 -32.700 1.00 34.78 105 CYS A N 1
ATOM 728 C CA . CYS A 1 105 ? 61.082 2.474 -33.660 1.00 34.78 105 CYS A CA 1
ATOM 729 C C . CYS A 1 105 ? 60.059 1.364 -33.920 1.00 34.78 105 CYS A C 1
ATOM 731 O O . CYS A 1 105 ? 59.358 0.878 -33.033 1.00 34.78 105 CYS A O 1
ATOM 733 N N . SER A 1 106 ? 60.060 0.993 -35.194 1.00 44.66 106 SER A N 1
ATOM 734 C CA . SER A 1 106 ? 59.507 -0.166 -35.878 1.00 44.66 106 SER A CA 1
ATOM 735 C C . SER A 1 106 ? 59.972 -1.496 -35.272 1.00 44.66 106 SER A C 1
ATOM 737 O O . SER A 1 106 ? 61.134 -1.629 -34.901 1.00 44.66 106 SER A O 1
ATOM 739 N N . GLY A 1 107 ? 59.095 -2.504 -35.278 1.00 42.41 107 GLY A N 1
ATOM 740 C CA . GLY A 1 107 ? 59.425 -3.885 -34.901 1.00 42.41 107 GLY A CA 1
ATOM 741 C C . GLY A 1 107 ? 59.038 -4.201 -33.460 1.00 42.41 107 GLY A C 1
ATOM 742 O O . GLY A 1 107 ? 59.801 -3.966 -32.530 1.00 42.41 107 GLY A O 1
ATOM 743 N N . GLY A 1 108 ? 57.819 -4.709 -33.275 1.00 49.03 108 GLY A N 1
ATOM 744 C CA . GLY A 1 108 ? 57.273 -5.033 -31.961 1.00 49.03 108 GLY A CA 1
ATOM 745 C C . GLY A 1 108 ? 58.078 -6.117 -31.249 1.00 49.03 108 GLY A C 1
ATOM 746 O O . GLY A 1 108 ? 58.256 -7.190 -31.802 1.00 49.03 108 GLY A O 1
ATOM 747 N N . TYR A 1 109 ? 58.600 -5.786 -30.069 1.00 40.47 109 TYR A N 1
ATOM 748 C CA . TYR A 1 109 ? 58.333 -6.348 -28.734 1.00 40.47 109 TYR A CA 1
ATOM 749 C C . TYR A 1 109 ? 59.086 -5.442 -27.736 1.00 40.47 109 TYR A C 1
ATOM 751 O O . TYR A 1 109 ? 60.230 -5.078 -27.993 1.00 40.47 109 TYR A O 1
ATOM 759 N N . GLN A 1 110 ? 58.475 -5.044 -26.613 1.00 40.53 110 GLN A N 1
ATOM 760 C CA . GLN A 1 110 ? 59.215 -4.401 -25.515 1.00 40.53 110 GLN A CA 1
ATOM 761 C C . GLN A 1 110 ? 59.523 -5.440 -24.436 1.00 40.53 110 GLN A C 1
ATOM 763 O O . GLN A 1 110 ? 58.604 -6.046 -23.891 1.00 40.53 110 GLN A O 1
ATOM 768 N N . GLN A 1 111 ? 60.798 -5.593 -24.086 1.00 43.22 111 GLN A N 1
ATOM 769 C CA . GLN A 1 111 ? 61.220 -6.094 -22.779 1.00 43.22 111 GLN A CA 1
ATOM 770 C C . GLN A 1 111 ? 61.903 -4.944 -22.035 1.00 43.22 111 GLN A C 1
ATOM 772 O O . GLN A 1 111 ? 62.716 -4.224 -22.613 1.00 43.22 111 GLN A O 1
ATOM 777 N N . ARG A 1 112 ? 61.549 -4.748 -20.762 1.00 41.28 112 ARG A N 1
ATOM 778 C CA . ARG A 1 112 ? 62.341 -3.940 -19.827 1.00 41.28 112 ARG A CA 1
ATOM 779 C C . ARG A 1 112 ? 63.181 -4.904 -19.007 1.00 41.28 112 ARG A C 1
ATOM 781 O O . ARG A 1 112 ? 62.618 -5.720 -18.284 1.00 41.28 112 ARG A O 1
ATOM 788 N N . GLU A 1 113 ? 64.497 -4.801 -19.103 1.00 38.75 113 GLU A N 1
ATOM 789 C CA . GLU A 1 113 ? 65.393 -5.462 -18.157 1.00 38.75 113 GLU A CA 1
ATOM 790 C C . GLU A 1 113 ? 65.502 -4.610 -16.886 1.00 38.75 113 GLU A C 1
ATOM 792 O O . GLU A 1 113 ? 65.962 -3.469 -16.925 1.00 38.75 113 GLU A O 1
ATOM 797 N N . CYS A 1 114 ? 65.079 -5.167 -15.750 1.00 37.56 114 CYS A N 1
ATOM 798 C CA . CYS A 1 114 ? 65.453 -4.671 -14.428 1.00 37.56 114 CYS A CA 1
ATOM 799 C C . CYS A 1 114 ? 66.767 -5.343 -14.011 1.00 37.56 114 CYS A C 1
ATOM 801 O O . CYS A 1 114 ? 66.825 -6.564 -13.876 1.00 37.56 114 CYS A O 1
ATOM 803 N N . GLN A 1 115 ? 67.815 -4.558 -13.755 1.00 40.94 115 GLN A N 1
ATOM 804 C CA . GLN A 1 115 ? 69.040 -5.054 -13.125 1.00 40.94 115 GLN A CA 1
ATOM 805 C C . GLN A 1 115 ? 68.889 -5.045 -11.594 1.00 40.94 115 GLN A C 1
ATOM 807 O O . GLN A 1 115 ? 69.242 -4.062 -10.954 1.00 40.94 115 GLN A O 1
ATOM 812 N N . SER A 1 116 ? 68.323 -6.116 -11.021 1.00 36.53 116 SER A N 1
ATOM 813 C CA . SER A 1 116 ? 68.679 -6.718 -9.711 1.00 36.53 116 SER A CA 1
ATOM 814 C C . SER A 1 116 ? 67.554 -7.655 -9.213 1.00 36.53 116 SER A C 1
ATOM 816 O O . SER A 1 116 ? 66.385 -7.266 -9.277 1.00 36.53 116 SER A O 1
ATOM 818 N N . PRO A 1 117 ? 67.853 -8.871 -8.707 1.00 45.69 117 PRO A N 1
ATOM 819 C CA . PRO A 1 117 ? 66.840 -9.856 -8.347 1.00 45.69 117 PRO A CA 1
ATOM 820 C C . PRO A 1 117 ? 66.510 -9.829 -6.848 1.00 45.69 117 PRO A C 1
ATOM 822 O O . PRO A 1 117 ? 67.171 -10.487 -6.053 1.00 45.69 117 PRO A O 1
ATOM 825 N N . SER A 1 118 ? 65.436 -9.140 -6.466 1.00 49.78 118 SER A N 1
ATOM 826 C CA . SER A 1 118 ? 64.572 -9.567 -5.354 1.00 49.78 118 SER A CA 1
ATOM 827 C C . SER A 1 118 ? 63.333 -8.678 -5.280 1.00 49.78 118 SER A C 1
ATOM 829 O O . SER A 1 118 ? 63.459 -7.463 -5.181 1.00 49.78 118 SER A O 1
ATOM 831 N N . THR A 1 119 ? 62.163 -9.321 -5.292 1.00 44.91 119 THR A N 1
ATOM 832 C CA . THR A 1 119 ? 60.809 -8.778 -5.067 1.00 44.91 119 THR A CA 1
ATOM 833 C C . THR A 1 119 ? 60.217 -7.883 -6.160 1.00 44.91 119 THR A C 1
ATOM 835 O O . THR A 1 119 ? 60.048 -6.686 -5.962 1.00 44.91 119 THR A O 1
ATOM 838 N N . CYS A 1 120 ? 59.782 -8.501 -7.262 1.00 35.91 120 CYS A N 1
ATOM 839 C CA . CYS A 1 120 ? 58.649 -8.013 -8.055 1.00 35.91 120 CYS A CA 1
ATOM 840 C C . CYS A 1 120 ? 57.685 -9.183 -8.320 1.00 35.91 120 CYS A C 1
ATOM 842 O O . CYS A 1 120 ? 58.105 -10.233 -8.799 1.00 35.91 120 CYS A O 1
ATOM 844 N N . ASP A 1 121 ? 56.418 -8.989 -7.955 1.00 39.41 121 ASP A N 1
ATOM 845 C CA . ASP A 1 121 ? 55.278 -9.881 -8.198 1.00 39.41 121 ASP A CA 1
ATOM 846 C C . ASP A 1 121 ? 54.857 -9.778 -9.677 1.00 39.41 121 ASP A C 1
ATOM 848 O O . ASP A 1 121 ? 54.539 -8.692 -10.170 1.00 39.41 121 ASP A O 1
ATOM 852 N N . ASP A 1 122 ? 54.932 -10.897 -10.398 1.00 44.91 122 ASP A N 1
ATOM 853 C CA . ASP A 1 122 ? 54.800 -11.005 -11.855 1.00 44.91 122 ASP A CA 1
ATOM 854 C C . ASP A 1 122 ? 53.387 -11.443 -12.271 1.00 44.91 122 ASP A C 1
ATOM 856 O O . ASP A 1 122 ? 53.177 -12.530 -12.810 1.00 44.91 122 ASP A O 1
ATOM 860 N N . THR A 1 123 ? 52.376 -10.615 -11.998 1.00 40.19 123 THR A N 1
ATOM 861 C CA . THR A 1 123 ? 51.000 -10.917 -12.427 1.00 40.19 123 THR A CA 1
ATOM 862 C C . THR A 1 123 ? 50.229 -9.701 -12.932 1.00 40.19 123 THR A C 1
ATOM 864 O O . THR A 1 123 ? 49.160 -9.390 -12.425 1.00 40.19 123 THR A O 1
ATOM 867 N N . GLN A 1 124 ? 50.695 -9.048 -14.006 1.00 39.78 124 GLN A N 1
ATOM 868 C CA . GLN A 1 124 ? 49.792 -8.351 -14.945 1.00 39.78 124 GLN A CA 1
ATOM 869 C C . GLN A 1 124 ? 50.291 -8.416 -16.396 1.00 39.78 124 GLN A C 1
ATOM 871 O O . GLN A 1 124 ? 50.847 -7.460 -16.932 1.00 39.78 124 GLN A O 1
ATOM 876 N N . GLN A 1 125 ? 49.997 -9.526 -17.077 1.00 36.09 125 GLN A N 1
ATOM 877 C CA . GLN A 1 125 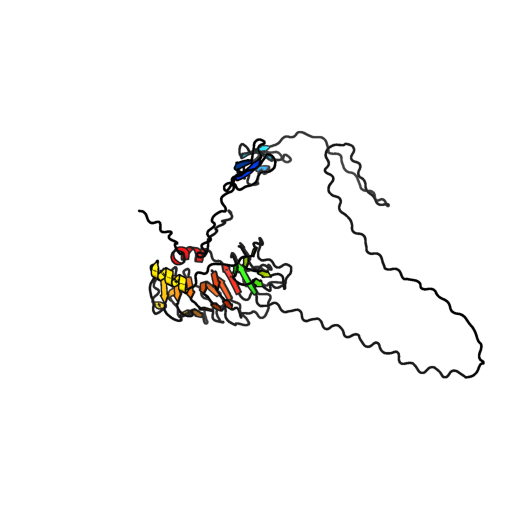? 49.951 -9.560 -18.540 1.00 36.09 125 GLN A CA 1
ATOM 878 C C . GLN A 1 125 ? 48.513 -9.307 -19.011 1.00 36.09 125 GLN A C 1
ATOM 880 O O . GLN A 1 125 ? 47.608 -10.101 -18.764 1.00 36.09 125 GLN A O 1
ATOM 885 N N . ARG A 1 126 ? 48.292 -8.187 -19.710 1.00 37.22 126 ARG A N 1
ATOM 886 C CA . ARG A 1 126 ? 47.065 -7.949 -20.483 1.00 37.22 126 ARG A CA 1
ATOM 887 C C . ARG A 1 126 ? 47.232 -8.539 -21.881 1.00 37.22 126 ARG A C 1
ATOM 889 O O . ARG A 1 126 ? 48.143 -8.151 -22.606 1.00 37.22 126 ARG A O 1
ATOM 896 N N . ALA A 1 127 ? 46.332 -9.443 -22.259 1.00 37.50 127 ALA A N 1
ATOM 897 C CA . ALA A 1 127 ? 46.251 -9.995 -23.606 1.00 37.50 127 ALA A CA 1
ATOM 898 C C . ALA A 1 127 ? 45.565 -9.007 -24.566 1.00 37.50 127 ALA A C 1
ATOM 900 O O . ALA A 1 127 ? 44.479 -8.504 -24.275 1.00 37.50 127 ALA A O 1
ATOM 901 N N . CYS A 1 128 ? 46.183 -8.756 -25.722 1.00 36.00 128 CYS A N 1
ATOM 902 C CA . CYS A 1 128 ? 45.547 -8.086 -26.855 1.00 36.00 128 CYS A CA 1
ATOM 903 C C . CYS A 1 128 ? 44.906 -9.130 -27.781 1.00 36.00 128 CYS A C 1
ATOM 905 O O . CYS A 1 128 ? 45.547 -10.105 -28.169 1.00 36.00 128 CYS A O 1
ATOM 907 N N . THR A 1 129 ? 43.645 -8.910 -28.143 1.00 36.06 129 THR A N 1
ATOM 908 C CA . THR A 1 129 ? 42.848 -9.763 -29.034 1.00 36.06 129 THR A CA 1
ATOM 909 C C . THR A 1 129 ? 43.254 -9.562 -30.506 1.00 36.06 129 THR A C 1
ATOM 911 O O . THR A 1 129 ? 43.380 -8.408 -30.924 1.00 36.06 129 THR A O 1
ATOM 914 N N . PRO A 1 130 ? 43.429 -10.619 -31.329 1.00 39.72 130 PRO A N 1
ATOM 915 C CA . PRO A 1 130 ? 43.722 -10.459 -32.755 1.00 39.72 130 PRO A CA 1
ATOM 916 C C . PRO A 1 130 ? 42.493 -10.016 -33.568 1.00 39.72 130 PRO A C 1
ATOM 918 O O . PRO A 1 130 ? 41.361 -10.401 -33.274 1.00 39.72 130 PRO A O 1
ATOM 921 N N . ALA A 1 131 ? 42.744 -9.235 -34.621 1.00 39.50 131 ALA A N 1
ATOM 922 C CA . ALA A 1 131 ? 41.759 -8.806 -35.614 1.00 39.50 131 ALA A CA 1
ATOM 923 C C . ALA A 1 131 ? 41.248 -9.979 -36.487 1.00 39.50 131 ALA A C 1
ATOM 925 O O . ALA A 1 131 ? 42.008 -10.914 -36.750 1.00 39.50 131 ALA A O 1
ATOM 926 N N . PRO A 1 132 ? 39.991 -9.936 -36.973 1.00 43.22 132 PRO A N 1
ATOM 927 C CA . PRO A 1 132 ? 39.408 -11.014 -37.768 1.00 43.22 132 PRO A CA 1
ATOM 928 C C . PRO A 1 132 ? 39.994 -11.063 -39.186 1.00 43.22 132 PRO A C 1
ATOM 930 O O . PRO A 1 132 ? 40.057 -10.056 -39.892 1.00 43.22 132 PRO A O 1
ATOM 933 N N . THR A 1 133 ? 40.404 -12.258 -39.610 1.00 40.53 133 THR A N 1
ATOM 934 C CA . THR A 1 133 ? 40.867 -12.559 -40.966 1.00 40.53 133 THR A CA 1
ATOM 935 C C . THR A 1 133 ? 39.697 -12.761 -41.934 1.00 40.53 133 THR A C 1
ATOM 937 O O . THR A 1 133 ? 38.674 -13.361 -41.610 1.00 40.53 133 THR A O 1
ATOM 940 N N . SER A 1 134 ? 39.877 -12.234 -43.146 1.00 41.81 134 SER A N 1
ATOM 941 C CA . SER A 1 134 ? 38.968 -12.322 -44.296 1.00 41.81 134 SER A CA 1
ATOM 942 C C . SER A 1 134 ? 38.872 -13.758 -44.854 1.00 41.81 134 SER A C 1
ATOM 944 O O . SER A 1 134 ? 39.917 -14.405 -44.974 1.00 41.81 134 SER A O 1
ATOM 946 N N . PRO A 1 135 ? 37.688 -14.278 -45.246 1.00 51.03 135 PRO A N 1
ATOM 947 C CA . PRO A 1 135 ? 37.580 -15.606 -45.851 1.00 51.03 135 PRO A CA 1
ATOM 948 C C . PRO A 1 135 ? 38.030 -15.610 -47.321 1.00 51.03 135 PRO A C 1
ATOM 950 O O . PRO A 1 135 ? 37.460 -14.923 -48.168 1.00 51.03 135 PRO A O 1
ATOM 953 N N . GLY A 1 136 ? 39.052 -16.418 -47.613 1.00 44.00 136 GLY A N 1
ATOM 954 C CA . GLY A 1 136 ? 39.558 -16.698 -48.956 1.00 44.00 136 GLY A CA 1
ATOM 955 C C . GLY A 1 136 ? 38.664 -17.651 -49.756 1.00 44.00 136 GLY A C 1
ATOM 956 O O . GLY A 1 136 ? 38.057 -18.572 -49.210 1.00 44.00 136 GLY A O 1
ATOM 957 N N . GLY A 1 137 ? 38.603 -17.412 -51.069 1.00 41.81 137 GLY A N 1
ATOM 958 C CA . GLY A 1 137 ? 37.870 -18.216 -52.044 1.00 41.81 137 GLY A CA 1
ATOM 959 C C . GLY A 1 137 ? 38.508 -19.578 -52.332 1.00 41.81 137 GLY A C 1
ATOM 960 O O . GLY A 1 137 ? 39.721 -19.762 -52.244 1.00 41.81 137 GLY A O 1
ATOM 961 N N . THR A 1 138 ? 37.658 -20.532 -52.701 1.00 44.91 138 THR A N 1
ATOM 962 C CA . THR A 1 138 ? 38.017 -21.910 -53.055 1.00 44.91 138 THR A CA 1
ATOM 963 C C . THR A 1 138 ? 38.074 -22.076 -54.584 1.00 44.91 138 THR A C 1
ATOM 965 O O . THR A 1 138 ? 37.131 -21.657 -55.257 1.00 44.91 138 THR A O 1
ATOM 968 N N . PRO A 1 139 ? 39.123 -22.697 -55.158 1.00 54.25 139 PRO A N 1
ATOM 969 C CA . PRO A 1 139 ? 39.182 -23.062 -56.574 1.00 54.25 139 PRO A CA 1
ATOM 970 C C . PRO A 1 13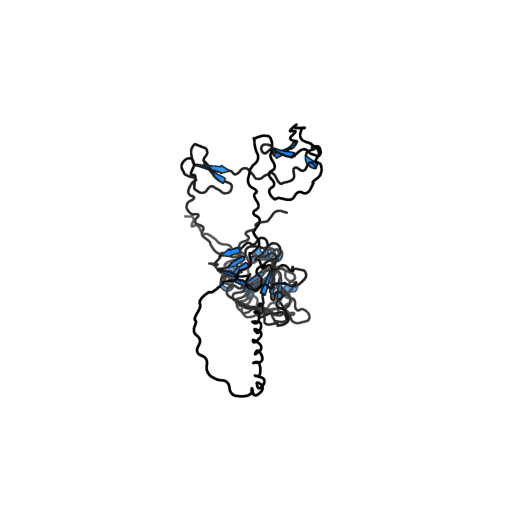9 ? 38.671 -24.494 -56.815 1.00 54.25 139 PRO A C 1
ATOM 972 O O . PRO A 1 139 ? 39.010 -25.413 -56.071 1.00 54.25 139 PRO A O 1
ATOM 975 N N . GLY A 1 140 ? 37.894 -24.699 -57.882 1.00 47.44 140 GLY A N 1
ATOM 976 C CA . GLY A 1 140 ? 37.482 -26.022 -58.367 1.00 47.44 140 GLY A CA 1
ATOM 977 C C . GLY A 1 140 ? 38.051 -26.312 -59.765 1.00 47.44 140 GLY A C 1
ATOM 978 O O . GLY A 1 140 ? 37.857 -25.480 -60.653 1.00 47.44 140 GLY A O 1
ATOM 979 N N . PRO A 1 141 ? 38.742 -27.449 -59.994 1.00 58.88 141 PRO A N 1
ATOM 980 C CA . PRO A 1 141 ? 39.181 -27.888 -61.319 1.00 58.88 141 PRO A CA 1
ATOM 981 C C . PRO A 1 141 ? 38.334 -29.059 -61.854 1.00 58.88 141 PRO A C 1
ATOM 983 O O . PRO A 1 141 ? 37.804 -29.853 -61.078 1.00 58.88 141 PRO A O 1
ATOM 986 N N . GLY A 1 142 ? 38.283 -29.234 -63.180 1.00 44.62 142 GLY A N 1
ATOM 987 C CA . GLY A 1 142 ? 37.835 -30.498 -63.786 1.00 44.62 142 GLY A CA 1
ATOM 988 C C . GLY A 1 142 ? 37.395 -30.404 -65.258 1.00 44.62 142 GLY A C 1
ATOM 989 O O . GLY A 1 142 ? 36.388 -29.754 -65.511 1.00 44.62 142 GLY A O 1
ATOM 990 N N . PRO A 1 143 ? 38.105 -31.034 -66.220 1.00 61.66 143 PRO A N 1
ATOM 991 C CA . PRO A 1 143 ? 37.947 -30.827 -67.665 1.00 61.66 143 PRO A CA 1
ATOM 992 C C . PRO A 1 143 ? 37.038 -31.865 -68.353 1.00 61.66 143 PRO A C 1
ATOM 994 O O . PRO A 1 143 ? 36.877 -32.982 -67.868 1.00 61.66 143 PRO A O 1
ATOM 997 N N . GLY A 1 144 ? 36.528 -31.531 -69.543 1.00 44.81 144 GLY A N 1
ATOM 998 C CA . GLY A 1 144 ? 35.852 -32.471 -70.445 1.00 44.81 144 GLY A CA 1
ATOM 999 C C . GLY A 1 144 ? 35.913 -31.994 -71.898 1.00 44.81 144 GLY A C 1
ATOM 1000 O O . GLY A 1 144 ? 35.355 -30.955 -72.233 1.00 44.81 144 GLY A O 1
ATOM 1001 N N . ALA A 1 145 ? 36.633 -32.740 -72.737 1.00 44.44 145 ALA A N 1
ATOM 1002 C CA . ALA A 1 145 ? 36.825 -32.504 -74.168 1.00 44.44 145 ALA A CA 1
ATOM 1003 C C . ALA A 1 145 ? 35.710 -33.150 -75.016 1.00 44.44 145 ALA A C 1
ATOM 1005 O O . ALA A 1 145 ? 35.185 -34.193 -74.626 1.00 44.44 145 ALA A O 1
ATOM 1006 N N . THR A 1 146 ? 35.428 -32.612 -76.210 1.00 44.53 146 THR A N 1
ATOM 1007 C CA . THR A 1 146 ? 35.657 -33.253 -77.535 1.00 44.53 146 THR A CA 1
ATOM 1008 C C . THR A 1 146 ? 34.769 -32.612 -78.611 1.00 44.53 146 THR A C 1
ATOM 1010 O O . THR A 1 146 ? 33.550 -32.537 -78.476 1.00 44.53 146 THR A O 1
ATOM 1013 N N . ASP A 1 147 ? 35.429 -32.176 -79.685 1.00 43.25 147 ASP A N 1
ATOM 1014 C CA . ASP A 1 147 ? 34.896 -31.558 -80.898 1.00 43.25 147 ASP A CA 1
ATOM 1015 C C . ASP A 1 147 ? 34.069 -32.508 -81.780 1.00 43.25 147 ASP A C 1
ATOM 1017 O O . ASP A 1 147 ? 34.414 -33.673 -81.977 1.00 43.25 147 ASP A O 1
ATOM 1021 N N . THR A 1 148 ? 33.040 -31.968 -82.440 1.00 48.38 148 THR A N 1
ATOM 1022 C CA . THR A 1 148 ? 32.568 -32.440 -83.755 1.00 48.38 148 THR A CA 1
ATOM 1023 C C . THR A 1 148 ? 31.964 -31.254 -84.531 1.00 48.38 148 THR A C 1
ATOM 1025 O O . THR A 1 148 ? 31.104 -30.562 -83.982 1.00 48.38 148 THR A O 1
ATOM 1028 N N . PRO A 1 149 ? 32.382 -30.984 -85.785 1.00 59.06 149 PRO A N 1
ATOM 1029 C CA . PRO A 1 149 ? 31.912 -29.837 -86.562 1.00 59.06 149 PRO A CA 1
ATOM 1030 C C . PRO A 1 149 ? 30.641 -30.164 -87.365 1.00 59.06 149 PRO A C 1
ATOM 1032 O O . PRO A 1 149 ? 30.552 -31.205 -88.015 1.00 59.06 149 PRO A O 1
ATOM 1035 N N . VAL A 1 150 ? 29.672 -29.245 -87.356 1.00 48.91 150 VAL A N 1
ATOM 1036 C CA . VAL A 1 150 ? 28.402 -29.311 -88.110 1.00 48.91 150 VAL A CA 1
ATOM 1037 C C . VAL A 1 150 ? 28.216 -27.983 -88.881 1.00 48.91 150 VAL A C 1
ATOM 1039 O O . VAL A 1 150 ? 28.654 -26.942 -88.389 1.00 48.91 150 VAL A O 1
ATOM 1042 N N . PRO A 1 151 ? 27.675 -28.012 -90.119 1.00 58.09 151 PRO A N 1
ATOM 1043 C CA . PRO A 1 151 ? 27.944 -27.032 -91.178 1.00 58.09 151 PRO A CA 1
ATOM 1044 C C . PRO A 1 151 ? 27.169 -25.708 -91.037 1.00 58.09 151 PRO A C 1
ATOM 1046 O O . PRO A 1 151 ? 26.198 -25.631 -90.282 1.00 58.09 151 PRO A O 1
ATOM 1049 N N . PRO A 1 152 ? 27.578 -24.649 -91.768 1.00 66.88 152 PRO A N 1
ATOM 1050 C CA . PRO A 1 152 ? 26.970 -23.330 -91.650 1.00 66.88 152 PRO A CA 1
ATOM 1051 C C . PRO A 1 152 ? 25.586 -23.349 -92.287 1.00 66.88 152 PRO A C 1
ATOM 1053 O O . PRO A 1 152 ? 25.450 -23.937 -93.356 1.00 66.88 152 PRO A O 1
ATOM 1056 N N . THR A 1 153 ? 24.594 -22.697 -91.670 1.00 53.09 153 THR A N 1
ATOM 1057 C CA . THR A 1 153 ? 23.531 -21.901 -92.328 1.00 53.09 153 THR A CA 1
ATOM 1058 C C . THR A 1 153 ? 22.438 -21.537 -91.319 1.00 53.09 153 THR A C 1
ATOM 1060 O O . THR A 1 153 ? 21.668 -22.394 -90.910 1.00 53.09 153 THR A O 1
ATOM 1063 N N . SER A 1 154 ? 22.350 -20.252 -90.971 1.00 46.66 154 SER A N 1
ATOM 1064 C CA . SER A 1 154 ? 21.155 -19.400 -91.118 1.00 46.66 154 SER A CA 1
ATOM 1065 C C . SER A 1 154 ? 21.374 -18.105 -90.331 1.00 46.66 154 SER A C 1
ATOM 1067 O O . SER A 1 154 ? 21.725 -18.131 -89.155 1.00 46.66 154 SER A O 1
ATOM 1069 N N . THR A 1 155 ? 21.197 -16.983 -91.017 1.00 55.09 155 THR A N 1
ATOM 1070 C CA . THR A 1 155 ? 21.302 -15.597 -90.551 1.00 55.09 155 THR A CA 1
ATOM 1071 C C . THR A 1 155 ? 20.666 -15.374 -89.166 1.00 55.09 155 THR A C 1
ATOM 1073 O O . THR A 1 155 ? 19.523 -15.786 -88.966 1.00 55.09 155 THR A O 1
ATOM 1076 N N . PRO A 1 156 ? 21.356 -14.711 -88.215 1.00 52.81 156 PRO A N 1
ATOM 1077 C CA . PRO A 1 156 ? 20.827 -14.483 -86.876 1.00 52.81 156 PRO A CA 1
ATOM 1078 C C . PRO A 1 156 ? 19.652 -13.503 -86.927 1.00 52.81 156 PRO A C 1
ATOM 1080 O O . PRO A 1 156 ? 19.803 -12.338 -87.293 1.00 52.81 156 PRO A O 1
ATOM 1083 N N . ILE A 1 157 ? 18.473 -13.980 -86.533 1.00 63.72 157 ILE A N 1
ATOM 1084 C CA . ILE A 1 157 ? 17.378 -13.106 -86.115 1.00 63.72 157 ILE A CA 1
ATOM 1085 C C . ILE A 1 157 ? 17.843 -12.439 -84.808 1.00 63.72 157 ILE A C 1
ATOM 1087 O O . ILE A 1 157 ? 18.322 -13.147 -83.917 1.00 63.72 157 ILE A O 1
ATOM 1091 N N . PRO A 1 158 ? 17.765 -11.102 -84.686 1.00 64.56 158 PRO A N 1
ATOM 1092 C CA . PRO A 1 158 ? 18.204 -10.396 -83.489 1.00 64.56 158 PRO A CA 1
ATOM 1093 C C . PRO A 1 158 ? 17.485 -10.955 -82.251 1.00 64.56 158 PRO A C 1
ATOM 1095 O O . PRO A 1 158 ? 16.267 -11.154 -82.307 1.00 64.56 158 PRO A O 1
ATOM 1098 N N . PRO A 1 159 ? 18.205 -11.231 -81.146 1.00 62.34 159 PRO A N 1
ATOM 1099 C CA . PRO A 1 159 ? 17.593 -11.766 -79.942 1.00 62.34 159 PRO A CA 1
ATOM 1100 C C . PRO A 1 159 ? 16.518 -10.792 -79.469 1.00 62.34 159 PRO A C 1
ATOM 1102 O O . PRO A 1 159 ? 16.783 -9.616 -79.214 1.00 62.34 159 PRO A O 1
ATOM 1105 N N . THR A 1 160 ? 15.285 -11.282 -79.378 1.00 63.50 160 THR A N 1
ATOM 1106 C CA . THR A 1 160 ? 14.213 -10.583 -78.674 1.00 63.50 160 THR A CA 1
ATOM 1107 C C . THR A 1 160 ? 14.727 -10.275 -77.265 1.00 63.50 160 THR A C 1
ATOM 1109 O O . THR A 1 160 ? 15.290 -11.181 -76.647 1.00 63.50 160 THR A O 1
ATOM 1112 N N . PRO A 1 161 ? 14.609 -9.034 -76.756 1.00 67.00 161 PRO A N 1
ATOM 1113 C CA . PRO A 1 161 ? 15.084 -8.700 -75.421 1.00 67.00 161 PRO A CA 1
ATOM 1114 C C . PRO A 1 161 ? 14.399 -9.622 -74.413 1.00 67.00 161 PRO A C 1
ATOM 1116 O O . PRO A 1 161 ? 13.201 -9.512 -74.156 1.00 67.00 161 PRO A O 1
ATOM 1119 N N . THR A 1 162 ? 15.157 -10.577 -73.876 1.00 61.88 162 THR A N 1
ATOM 1120 C CA . THR A 1 162 ? 14.727 -11.393 -72.749 1.00 61.88 162 THR A CA 1
ATOM 1121 C C . THR A 1 162 ? 14.479 -10.422 -71.609 1.00 61.88 162 THR A C 1
ATOM 1123 O O . THR A 1 162 ? 15.419 -9.788 -71.133 1.00 61.88 162 THR A O 1
ATOM 1126 N N . ASN A 1 163 ? 13.215 -10.255 -71.215 1.00 67.38 163 ASN A N 1
ATOM 1127 C CA . ASN A 1 163 ? 12.858 -9.459 -70.051 1.00 67.38 163 ASN A CA 1
ATOM 1128 C C . ASN A 1 163 ? 13.642 -10.012 -68.860 1.00 67.38 163 ASN A C 1
ATOM 1130 O O . ASN A 1 163 ? 13.338 -11.097 -68.364 1.00 67.38 163 ASN A O 1
ATOM 1134 N N . THR A 1 164 ? 14.685 -9.292 -68.445 1.00 68.81 164 THR A N 1
ATOM 1135 C CA . THR A 1 164 ? 15.432 -9.591 -67.230 1.00 68.81 164 THR A CA 1
ATOM 1136 C C . THR A 1 164 ? 14.408 -9.678 -66.104 1.00 68.81 164 THR A C 1
ATOM 1138 O O . THR A 1 164 ? 13.694 -8.690 -65.897 1.00 68.81 164 THR A O 1
ATOM 1141 N N . PRO A 1 165 ? 14.271 -10.827 -65.414 1.00 70.50 165 PRO A N 1
ATOM 1142 C CA . PRO A 1 165 ? 13.322 -10.955 -64.322 1.00 70.50 165 PRO A CA 1
ATOM 1143 C C . PRO A 1 165 ? 13.631 -9.847 -63.325 1.00 70.50 165 PRO A C 1
ATOM 1145 O O . PRO A 1 165 ? 14.714 -9.794 -62.741 1.00 70.50 165 PRO A O 1
ATOM 1148 N N . THR A 1 166 ? 12.706 -8.898 -63.214 1.00 72.19 166 THR A N 1
ATOM 1149 C CA . THR A 1 166 ? 12.821 -7.794 -62.273 1.00 72.19 166 THR A CA 1
ATOM 1150 C C . THR A 1 166 ? 12.900 -8.433 -60.898 1.00 72.19 166 THR A C 1
ATOM 1152 O O . THR A 1 166 ? 11.986 -9.165 -60.515 1.00 72.19 166 THR A O 1
ATOM 1155 N N . SER A 1 167 ? 14.022 -8.237 -60.199 1.00 74.75 167 SER A N 1
ATOM 1156 C CA . SER A 1 167 ? 14.246 -8.797 -58.869 1.00 74.75 167 SER A CA 1
ATOM 1157 C C . SER A 1 167 ? 13.035 -8.466 -58.010 1.00 74.75 167 SER A C 1
ATOM 1159 O O . SER A 1 167 ? 12.779 -7.294 -57.727 1.00 74.75 167 SER A O 1
ATOM 1161 N N . THR A 1 168 ? 12.251 -9.486 -57.664 1.00 75.44 168 THR A N 1
ATOM 1162 C CA . THR A 1 168 ? 11.113 -9.312 -56.769 1.00 75.44 168 THR A CA 1
ATOM 1163 C C . THR A 1 168 ? 11.684 -8.761 -55.468 1.00 75.44 168 THR A C 1
ATOM 1165 O O . THR A 1 168 ? 12.590 -9.393 -54.919 1.00 75.44 168 THR A O 1
ATOM 1168 N N . PRO A 1 169 ? 11.260 -7.571 -55.008 1.00 78.69 169 PRO A N 1
ATOM 1169 C CA . PRO A 1 169 ? 11.804 -7.000 -53.791 1.00 78.69 169 PRO A CA 1
ATOM 1170 C C . PRO A 1 169 ? 11.569 -7.999 -52.662 1.00 78.69 169 PRO A C 1
ATOM 1172 O O . PRO A 1 169 ? 10.429 -8.380 -52.390 1.00 78.69 169 PRO A O 1
ATOM 1175 N N . THR A 1 170 ? 12.655 -8.459 -52.040 1.00 80.88 170 THR A N 1
ATOM 1176 C CA . THR A 1 170 ? 12.579 -9.286 -50.838 1.00 80.88 170 THR A CA 1
ATOM 1177 C C . THR A 1 170 ? 11.720 -8.526 -49.831 1.00 80.88 170 THR A C 1
ATOM 1179 O O . THR A 1 170 ? 12.037 -7.362 -49.559 1.00 80.88 170 THR A O 1
ATOM 1182 N N . PRO A 1 171 ? 10.627 -9.115 -49.308 1.00 80.31 171 PRO A N 1
ATOM 1183 C CA . PRO A 1 171 ? 9.779 -8.425 -48.352 1.00 80.31 171 PRO A CA 1
ATOM 1184 C C . PRO A 1 171 ? 10.661 -7.956 -47.200 1.00 80.31 171 PRO A C 1
ATOM 1186 O O . PRO A 1 171 ? 11.347 -8.758 -46.563 1.00 80.31 171 PRO A O 1
ATOM 1189 N N . THR A 1 172 ? 10.698 -6.643 -46.978 1.00 83.94 172 THR A N 1
ATOM 1190 C CA . THR A 1 172 ? 11.395 -6.081 -45.827 1.00 83.94 172 THR A CA 1
ATOM 1191 C C . THR A 1 172 ? 10.778 -6.725 -44.589 1.00 83.94 172 THR A C 1
ATOM 1193 O O . THR A 1 172 ? 9.550 -6.662 -44.451 1.00 83.94 172 THR A O 1
ATOM 1196 N N . PRO A 1 173 ? 11.569 -7.388 -43.724 1.00 82.06 173 PRO A N 1
ATOM 1197 C CA . PRO A 1 173 ? 11.024 -8.016 -42.534 1.00 82.06 173 PRO A CA 1
ATOM 1198 C C . PRO A 1 173 ? 10.256 -6.951 -41.761 1.00 82.06 173 PRO A C 1
ATOM 1200 O O . PRO A 1 173 ? 10.801 -5.903 -41.410 1.00 82.06 173 PRO A O 1
ATOM 1203 N N . THR A 1 174 ? 8.960 -7.190 -41.565 1.00 83.44 174 THR A N 1
ATOM 1204 C CA . THR A 1 174 ? 8.149 -6.320 -40.721 1.00 83.44 174 THR A CA 1
ATOM 1205 C C . THR A 1 174 ? 8.774 -6.367 -39.331 1.00 83.44 174 THR A C 1
ATOM 1207 O O . THR A 1 174 ? 8.993 -7.472 -38.827 1.00 83.44 174 THR A O 1
ATOM 1210 N N . PRO A 1 175 ? 9.124 -5.219 -38.725 1.00 80.88 175 PRO A N 1
ATOM 1211 C CA . PRO A 1 175 ? 9.711 -5.223 -37.397 1.00 80.88 175 PRO A CA 1
ATOM 1212 C C . PRO A 1 175 ? 8.758 -5.953 -36.453 1.00 80.88 175 PRO A C 1
ATOM 1214 O O . PRO A 1 175 ? 7.581 -5.599 -36.355 1.00 80.88 175 PRO A O 1
ATOM 1217 N N . THR A 1 176 ? 9.255 -6.999 -35.793 1.00 81.12 176 THR A N 1
ATOM 1218 C CA . THR A 1 176 ? 8.501 -7.694 -34.751 1.00 81.12 176 THR A CA 1
ATOM 1219 C C . THR A 1 176 ? 8.088 -6.653 -33.713 1.00 81.12 176 THR A C 1
ATOM 1221 O O . THR A 1 176 ? 8.960 -5.916 -33.243 1.00 81.12 176 THR A O 1
ATOM 1224 N N . PRO A 1 177 ? 6.793 -6.538 -33.368 1.00 73.75 177 PRO A N 1
ATOM 1225 C CA . PRO A 1 177 ? 6.351 -5.546 -32.404 1.00 73.75 177 PRO A CA 1
ATOM 1226 C C . PRO A 1 177 ? 7.094 -5.771 -31.088 1.00 73.75 177 PRO A C 1
ATOM 1228 O O . PRO A 1 177 ? 7.005 -6.843 -30.488 1.00 73.75 177 PRO A O 1
ATOM 1231 N N . THR A 1 178 ? 7.846 -4.764 -30.647 1.00 77.12 178 THR A N 1
ATOM 1232 C CA . THR A 1 178 ? 8.470 -4.786 -29.326 1.00 77.12 178 THR A CA 1
ATOM 1233 C C . THR A 1 178 ? 7.350 -4.855 -28.287 1.00 77.12 178 THR A C 1
ATOM 1235 O O . THR A 1 178 ? 6.438 -4.021 -28.342 1.00 77.12 178 THR A O 1
ATOM 1238 N N . PRO A 1 179 ? 7.368 -5.823 -27.353 1.00 70.69 179 PRO A N 1
ATOM 1239 C CA . PRO A 1 179 ? 6.357 -5.886 -26.311 1.00 70.69 179 PRO A CA 1
ATOM 1240 C C . PRO A 1 179 ? 6.331 -4.553 -25.555 1.00 70.69 179 PRO A C 1
ATOM 1242 O O . PRO A 1 179 ? 7.370 -3.965 -25.254 1.00 70.69 179 PRO A O 1
ATOM 1245 N N . THR A 1 180 ? 5.132 -4.042 -25.289 1.00 75.19 180 THR A N 1
ATOM 1246 C CA . THR A 1 180 ? 4.974 -2.830 -24.481 1.00 75.19 180 THR A CA 1
ATOM 1247 C C . THR A 1 180 ? 5.085 -3.232 -23.008 1.00 75.19 180 THR A C 1
ATOM 1249 O O . THR A 1 180 ? 4.354 -4.140 -22.607 1.00 75.19 180 THR A O 1
ATOM 1252 N N . PRO A 1 181 ? 5.971 -2.604 -22.207 1.00 77.75 181 PRO A N 1
ATOM 1253 C CA . PRO A 1 181 ? 6.092 -2.915 -20.784 1.00 77.75 181 PRO A CA 1
ATOM 1254 C C . PRO A 1 181 ? 4.744 -2.800 -20.067 1.00 77.75 181 PRO A C 1
ATOM 1256 O O . PRO A 1 181 ? 3.971 -1.879 -20.346 1.00 77.75 181 PRO A O 1
ATOM 1259 N N . GLY A 1 182 ? 4.460 -3.713 -19.138 1.00 83.81 182 GLY A N 1
ATOM 1260 C CA . GLY A 1 182 ? 3.288 -3.614 -18.277 1.00 83.81 182 GLY A CA 1
ATOM 1261 C C . GLY A 1 182 ? 3.337 -2.407 -17.333 1.00 83.81 182 GLY A C 1
ATOM 1262 O O . GLY A 1 182 ? 4.306 -1.648 -17.256 1.00 83.81 182 GLY A O 1
ATOM 1263 N N . HIS A 1 183 ? 2.261 -2.215 -16.575 1.00 89.94 183 HIS A N 1
ATOM 1264 C CA . HIS A 1 183 ? 2.248 -1.245 -15.482 1.00 89.94 183 HIS A CA 1
ATOM 1265 C C . HIS A 1 183 ? 3.106 -1.767 -14.331 1.00 89.94 183 HIS A C 1
ATOM 1267 O O . HIS A 1 183 ? 2.948 -2.907 -13.902 1.00 89.94 183 HIS A O 1
ATOM 1273 N N . TRP A 1 184 ? 4.004 -0.928 -13.822 1.00 95.69 184 TRP A N 1
ATOM 1274 C CA . TRP A 1 184 ? 4.966 -1.329 -12.799 1.00 95.69 184 TRP A CA 1
ATOM 1275 C C . TRP A 1 184 ? 4.766 -0.559 -11.493 1.00 95.69 184 TRP A C 1
ATOM 1277 O O . TRP A 1 184 ? 4.085 0.476 -11.448 1.00 95.69 184 TRP A O 1
ATOM 1287 N N . ILE A 1 185 ? 5.339 -1.111 -10.426 1.00 97.19 185 ILE A N 1
ATOM 1288 C CA . ILE A 1 185 ? 5.308 -0.583 -9.061 1.00 97.19 185 ILE A CA 1
ATOM 1289 C C . ILE A 1 185 ? 6.730 -0.181 -8.687 1.00 97.19 185 ILE A C 1
ATOM 1291 O O . ILE A 1 185 ? 7.679 -0.882 -9.040 1.00 97.19 185 ILE A O 1
ATOM 1295 N N . LYS A 1 186 ? 6.865 0.919 -7.949 1.00 97.88 186 LYS A N 1
ATOM 1296 C CA . LYS A 1 186 ? 8.143 1.366 -7.399 1.00 97.88 186 LYS A CA 1
ATOM 1297 C C . LYS A 1 186 ? 8.022 1.660 -5.910 1.00 97.88 186 LYS A C 1
ATOM 1299 O O . LYS A 1 186 ? 6.996 2.173 -5.461 1.00 97.88 186 LYS A O 1
ATOM 1304 N N . LEU A 1 187 ? 9.063 1.335 -5.152 1.00 98.19 187 LEU A N 1
ATOM 1305 C CA . LEU A 1 187 ? 9.113 1.507 -3.703 1.00 98.19 187 LEU A CA 1
ATOM 1306 C C . LEU A 1 187 ? 10.244 2.462 -3.307 1.00 98.19 187 LEU A C 1
ATOM 1308 O O . LEU A 1 187 ? 11.251 2.568 -4.004 1.00 98.19 187 LEU A O 1
ATOM 1312 N N . LYS A 1 188 ? 10.105 3.120 -2.159 1.00 98.00 188 LYS A N 1
ATOM 1313 C CA . LYS A 1 188 ? 11.134 3.969 -1.556 1.00 98.00 188 LYS A CA 1
ATOM 1314 C C . LYS A 1 188 ? 11.275 3.676 -0.066 1.00 98.00 188 LYS A C 1
ATOM 1316 O O . LYS A 1 188 ? 10.261 3.575 0.626 1.00 98.00 188 LYS A O 1
ATOM 1321 N N . ASP A 1 189 ? 12.521 3.559 0.394 1.00 97.00 189 ASP A N 1
ATOM 1322 C CA . ASP A 1 189 ? 12.901 3.355 1.803 1.00 97.00 189 ASP A CA 1
ATOM 1323 C C . ASP A 1 189 ? 12.224 2.123 2.443 1.00 97.00 189 ASP A C 1
ATOM 1325 O O . ASP A 1 189 ? 11.870 2.120 3.620 1.00 97.00 189 ASP A O 1
ATOM 1329 N N . SER A 1 190 ? 11.975 1.077 1.646 1.00 95.94 190 SER A N 1
ATOM 1330 C CA . SER A 1 190 ? 11.106 -0.047 2.016 1.00 95.94 190 SER A CA 1
ATOM 1331 C C . SER A 1 190 ? 11.762 -1.413 1.801 1.00 95.94 190 SER A C 1
ATOM 1333 O O . SER A 1 190 ? 12.822 -1.531 1.192 1.00 95.94 190 SER A O 1
ATOM 1335 N N . SER A 1 191 ? 11.094 -2.460 2.285 1.00 94.44 191 SER A N 1
ATOM 1336 C CA . SER A 1 191 ? 11.355 -3.861 1.941 1.00 94.44 191 SER A CA 1
ATOM 1337 C C . SER A 1 191 ? 10.129 -4.443 1.247 1.00 94.44 191 SER A C 1
ATOM 1339 O O . SER A 1 191 ? 9.002 -4.027 1.512 1.00 94.44 191 SER A O 1
ATOM 1341 N N . PHE A 1 192 ? 10.336 -5.437 0.392 1.00 94.44 192 PHE A N 1
ATOM 1342 C CA . PHE A 1 192 ? 9.260 -6.124 -0.308 1.00 94.44 192 PHE A CA 1
ATOM 1343 C C . PHE A 1 192 ? 9.272 -7.607 0.026 1.00 94.44 192 PHE A C 1
ATOM 1345 O O . PHE A 1 192 ? 10.311 -8.255 -0.050 1.00 94.44 192 PHE A O 1
ATOM 1352 N N . ILE A 1 193 ? 8.104 -8.151 0.358 1.00 93.50 193 ILE A N 1
ATOM 1353 C CA . ILE A 1 193 ? 7.910 -9.583 0.563 1.00 93.50 193 ILE A CA 1
ATOM 1354 C C . ILE A 1 193 ? 6.634 -10.002 -0.165 1.00 93.50 193 ILE A C 1
ATOM 1356 O O . ILE A 1 193 ? 5.578 -9.410 0.054 1.00 93.50 193 ILE A O 1
ATOM 1360 N N . SER A 1 194 ? 6.720 -11.044 -0.989 1.00 91.25 194 SER A N 1
ATOM 1361 C CA . SER A 1 194 ? 5.584 -11.636 -1.698 1.00 91.25 194 SER A CA 1
ATOM 1362 C C . SER A 1 194 ? 5.498 -13.140 -1.457 1.00 91.25 194 SER A C 1
ATOM 1364 O O . SER A 1 194 ? 6.511 -13.822 -1.327 1.00 91.25 194 SER A O 1
ATOM 1366 N N . LYS A 1 195 ? 4.267 -13.664 -1.413 1.00 90.25 195 LYS A N 1
ATOM 1367 C CA . LYS A 1 195 ? 3.994 -15.113 -1.449 1.00 90.25 195 LYS A CA 1
ATOM 1368 C C . LYS A 1 195 ? 4.032 -15.688 -2.863 1.00 90.25 195 LYS A C 1
ATOM 1370 O O . LYS A 1 195 ? 4.197 -16.890 -3.016 1.00 90.25 195 LYS A O 1
ATOM 1375 N N . ASN A 1 196 ? 3.856 -14.830 -3.862 1.00 91.94 196 ASN A N 1
ATOM 1376 C CA . ASN A 1 196 ? 3.856 -15.178 -5.277 1.00 91.94 196 ASN A CA 1
ATOM 1377 C C . ASN A 1 196 ? 5.158 -14.709 -5.925 1.00 91.94 196 ASN A C 1
ATOM 1379 O O . ASN A 1 196 ? 5.831 -13.824 -5.386 1.00 91.94 196 ASN A O 1
ATOM 1383 N N . ASP A 1 197 ? 5.460 -15.239 -7.105 1.00 94.62 197 ASP A N 1
ATOM 1384 C CA . ASP A 1 197 ? 6.568 -14.757 -7.923 1.00 94.62 197 ASP A CA 1
ATOM 1385 C C . ASP A 1 197 ? 6.468 -13.250 -8.167 1.00 94.62 197 ASP A C 1
ATOM 1387 O O . ASP A 1 197 ? 5.394 -12.697 -8.422 1.00 94.62 197 ASP A O 1
ATOM 1391 N N . LEU A 1 198 ? 7.611 -12.579 -8.083 1.00 94.88 198 LEU A N 1
ATOM 1392 C CA . LEU A 1 198 ? 7.747 -11.173 -8.406 1.00 94.88 198 LEU A CA 1
ATOM 1393 C C . LEU A 1 198 ? 8.201 -11.049 -9.856 1.00 94.88 198 LEU A C 1
ATOM 1395 O O . LEU A 1 198 ? 9.339 -11.363 -10.187 1.00 94.88 198 LEU A O 1
ATOM 1399 N N . THR A 1 199 ? 7.314 -10.549 -10.707 1.00 95.19 199 THR A N 1
ATOM 1400 C CA . THR A 1 199 ? 7.651 -10.080 -12.052 1.00 95.19 199 THR A CA 1
ATOM 1401 C C . THR A 1 199 ? 7.361 -8.588 -12.128 1.00 95.19 199 THR A C 1
ATOM 1403 O O . THR A 1 199 ? 6.225 -8.182 -11.878 1.00 95.19 199 THR A O 1
ATOM 1406 N N . VAL A 1 200 ? 8.359 -7.773 -12.472 1.00 94.69 200 VAL A N 1
ATOM 1407 C CA . VAL A 1 200 ? 8.178 -6.323 -12.643 1.00 94.69 200 VAL A CA 1
ATOM 1408 C C . VAL A 1 200 ? 8.814 -5.855 -13.942 1.00 94.69 200 VAL A C 1
ATOM 1410 O O . VAL A 1 200 ? 10.020 -5.969 -14.141 1.00 94.69 200 VAL A O 1
ATOM 1413 N N . ASP A 1 201 ? 8.000 -5.242 -14.795 1.00 95.19 201 ASP A N 1
ATOM 1414 C CA . ASP A 1 201 ? 8.423 -4.725 -16.093 1.00 95.19 201 ASP A CA 1
ATOM 1415 C C . ASP A 1 201 ? 8.980 -3.298 -15.959 1.00 95.19 201 ASP A C 1
ATOM 1417 O O . ASP A 1 201 ? 8.328 -2.316 -16.318 1.00 95.19 201 ASP A O 1
ATOM 1421 N N . ILE A 1 202 ? 10.184 -3.163 -15.395 1.00 96.19 202 ILE A N 1
ATOM 1422 C CA . ILE A 1 202 ? 10.827 -1.850 -15.225 1.00 96.19 202 ILE A CA 1
ATOM 1423 C C . ILE A 1 202 ? 11.229 -1.298 -16.607 1.00 96.19 202 ILE A C 1
ATOM 1425 O O . ILE A 1 202 ? 11.930 -1.982 -17.357 1.00 96.19 202 ILE A O 1
ATOM 1429 N N . PRO A 1 203 ? 10.824 -0.065 -16.972 1.00 96.12 203 PRO A N 1
ATOM 1430 C CA . PRO A 1 203 ? 11.125 0.510 -18.280 1.00 96.12 203 PRO A CA 1
ATOM 1431 C C . PRO A 1 203 ? 12.616 0.841 -18.435 1.00 96.12 203 PRO A C 1
ATOM 1433 O O . PRO A 1 203 ? 13.332 1.057 -17.455 1.00 96.12 203 PRO A O 1
ATOM 1436 N N . LEU A 1 204 ? 13.083 0.936 -19.686 1.00 95.19 204 LEU A N 1
ATOM 1437 C CA . LEU A 1 204 ? 14.474 1.295 -20.000 1.00 95.19 204 LEU A CA 1
ATOM 1438 C C . LEU A 1 204 ? 14.848 2.699 -19.496 1.00 95.19 204 LEU A C 1
ATOM 1440 O O . LEU A 1 204 ? 15.944 2.899 -18.982 1.00 95.19 204 LEU A O 1
ATOM 1444 N N . LEU A 1 205 ? 13.921 3.655 -19.623 1.00 95.75 205 LEU A N 1
ATOM 1445 C CA . LEU A 1 205 ? 14.086 5.049 -19.205 1.00 95.75 205 LEU A CA 1
ATOM 1446 C C . LEU A 1 205 ? 12.944 5.451 -18.255 1.00 95.75 205 LEU A C 1
ATOM 1448 O O . LEU A 1 205 ? 11.938 6.002 -18.711 1.00 95.75 205 LEU A O 1
ATOM 1452 N N . PRO A 1 206 ? 13.054 5.150 -16.948 1.00 97.31 206 PRO A N 1
ATOM 1453 C CA . PRO A 1 206 ? 12.056 5.558 -15.969 1.00 97.31 206 PRO A CA 1
ATOM 1454 C C . PRO A 1 206 ? 11.925 7.081 -15.877 1.00 97.31 206 PRO A C 1
ATOM 1456 O O . PRO A 1 206 ? 12.915 7.814 -15.848 1.00 97.31 206 PRO A O 1
ATOM 1459 N N . VAL A 1 207 ? 10.686 7.551 -15.765 1.00 97.38 207 VAL A N 1
ATOM 1460 C CA . VAL A 1 207 ? 10.346 8.950 -15.486 1.00 97.38 207 VAL A CA 1
ATOM 1461 C C . VAL A 1 207 ? 9.871 9.058 -14.044 1.00 97.38 207 VAL A C 1
ATOM 1463 O O . VAL A 1 207 ? 9.154 8.183 -13.560 1.00 97.38 207 VAL A O 1
ATOM 1466 N N . LEU A 1 208 ? 10.240 10.161 -13.389 1.00 97.88 208 LEU A N 1
ATOM 1467 C CA . LEU A 1 208 ? 9.836 10.461 -12.019 1.00 97.88 208 LEU A CA 1
ATOM 1468 C C . LEU A 1 208 ? 8.314 10.364 -11.852 1.00 97.88 208 LEU A C 1
ATOM 1470 O O . LEU A 1 208 ? 7.546 10.922 -12.652 1.00 97.88 208 LEU A O 1
ATOM 1474 N N . TYR A 1 209 ? 7.885 9.693 -10.785 1.00 97.50 209 TYR A N 1
ATOM 1475 C CA . TYR A 1 209 ? 6.531 9.825 -10.268 1.00 97.50 209 TYR A CA 1
ATOM 1476 C C . TYR A 1 209 ? 6.290 11.259 -9.774 1.00 97.50 209 TYR A C 1
ATOM 1478 O O . TYR A 1 209 ? 5.364 11.921 -10.240 1.00 97.50 209 TYR A O 1
ATOM 1486 N N . ASP A 1 210 ? 7.158 11.743 -8.881 1.00 97.44 210 ASP A N 1
ATOM 1487 C CA . ASP A 1 210 ? 7.179 13.097 -8.316 1.00 97.44 210 ASP A CA 1
ATOM 1488 C C . ASP A 1 210 ? 8.566 13.425 -7.708 1.00 97.44 210 ASP A C 1
ATOM 1490 O O . ASP A 1 210 ? 9.563 12.793 -8.057 1.00 97.44 210 ASP A O 1
ATOM 1494 N N . VAL A 1 211 ? 8.640 14.413 -6.803 1.00 97.62 211 VAL A N 1
ATOM 1495 C CA . VAL A 1 211 ? 9.889 14.864 -6.150 1.00 97.62 211 VAL A CA 1
ATOM 1496 C C . VAL A 1 211 ? 10.507 13.828 -5.207 1.00 97.62 211 VAL A C 1
ATOM 1498 O O . VAL A 1 211 ? 11.670 13.953 -4.836 1.00 97.62 211 VAL A O 1
ATOM 1501 N N . ASP A 1 212 ? 9.728 12.838 -4.764 1.00 97.44 212 ASP A N 1
ATOM 1502 C CA . ASP A 1 212 ? 10.210 11.771 -3.896 1.00 97.44 212 ASP A CA 1
ATOM 1503 C C . ASP A 1 212 ? 10.859 10.629 -4.686 1.00 97.44 212 ASP A C 1
ATOM 1505 O O . ASP A 1 212 ? 11.491 9.770 -4.069 1.00 97.44 212 ASP A O 1
ATOM 1509 N N . ASP A 1 213 ? 10.706 10.603 -6.008 1.00 97.94 213 ASP A N 1
ATOM 1510 C CA . ASP A 1 213 ? 11.206 9.556 -6.892 1.00 97.94 213 ASP A CA 1
ATOM 1511 C C . ASP A 1 213 ? 12.570 9.918 -7.519 1.00 97.94 213 ASP A C 1
ATOM 1513 O O . ASP A 1 213 ? 13.029 11.058 -7.477 1.00 97.94 213 ASP A O 1
ATOM 1517 N N . THR A 1 214 ? 13.229 8.936 -8.131 1.00 97.62 214 THR A N 1
ATOM 1518 C CA . THR A 1 214 ? 14.437 9.101 -8.951 1.00 97.62 214 THR A CA 1
ATOM 1519 C C . THR A 1 214 ? 14.243 8.464 -10.329 1.00 97.62 214 THR A C 1
ATOM 1521 O O . THR A 1 214 ? 13.371 7.622 -10.529 1.00 97.62 214 THR A O 1
ATOM 1524 N N . THR A 1 215 ? 15.066 8.818 -11.315 1.00 97.44 215 THR A N 1
ATOM 1525 C CA . THR A 1 215 ? 15.016 8.209 -12.663 1.00 97.44 215 THR A CA 1
ATOM 1526 C C . THR A 1 215 ? 15.728 6.856 -12.741 1.00 97.44 215 THR A C 1
ATOM 1528 O O . THR A 1 215 ? 15.844 6.264 -13.811 1.00 97.44 215 THR A O 1
ATOM 1531 N N . GLN A 1 216 ? 16.221 6.340 -11.612 1.00 97.50 216 GLN A N 1
ATOM 1532 C CA . GLN A 1 216 ? 16.913 5.057 -11.568 1.00 97.50 216 GLN A CA 1
ATOM 1533 C C . GLN A 1 216 ? 15.937 3.915 -11.870 1.00 97.50 216 GLN A C 1
ATOM 1535 O O . GLN A 1 216 ? 14.819 3.885 -11.346 1.00 97.50 216 GLN A O 1
ATOM 1540 N N . ALA A 1 217 ? 16.394 2.944 -12.665 1.00 97.25 217 ALA A N 1
ATOM 1541 C CA . ALA A 1 217 ? 15.678 1.709 -12.989 1.00 97.25 217 ALA A CA 1
ATOM 1542 C C . ALA A 1 217 ? 15.719 0.699 -11.831 1.00 97.25 217 ALA A C 1
ATOM 1544 O O . ALA A 1 217 ? 16.074 -0.465 -12.004 1.00 97.25 217 ALA A O 1
ATOM 1545 N N . PHE A 1 218 ? 15.408 1.161 -10.623 1.00 97.69 218 PHE A N 1
ATOM 1546 C CA . PHE A 1 218 ? 15.367 0.326 -9.431 1.00 97.69 218 PHE A CA 1
ATOM 1547 C C . PHE A 1 218 ? 13.926 0.065 -9.017 1.00 97.69 218 PHE A C 1
ATOM 1549 O O . PHE A 1 218 ? 13.089 0.969 -9.062 1.00 97.69 218 PHE A O 1
ATOM 1556 N N . PHE A 1 219 ? 13.655 -1.163 -8.580 1.00 97.75 219 PHE A N 1
ATOM 1557 C CA . PHE A 1 219 ? 12.379 -1.512 -7.963 1.00 97.75 219 PHE A CA 1
ATOM 1558 C C . PHE A 1 219 ? 12.198 -0.783 -6.623 1.00 97.75 219 PHE A C 1
ATOM 1560 O O . PHE A 1 219 ? 11.131 -0.226 -6.368 1.00 97.75 219 PHE A O 1
ATOM 1567 N N . ILE A 1 220 ? 13.258 -0.726 -5.805 1.00 97.94 220 ILE A N 1
ATOM 1568 C CA . ILE A 1 220 ? 13.326 0.024 -4.546 1.00 97.94 220 ILE A CA 1
ATOM 1569 C C . ILE A 1 220 ? 14.431 1.086 -4.624 1.00 97.94 220 ILE A C 1
ATOM 1571 O O . ILE A 1 220 ? 15.581 0.777 -4.934 1.00 97.94 220 ILE A O 1
ATOM 1575 N N . ILE A 1 221 ? 14.094 2.337 -4.316 1.00 97.56 221 ILE A N 1
ATOM 1576 C CA . ILE A 1 221 ? 15.036 3.465 -4.218 1.00 97.56 221 ILE A CA 1
ATOM 1577 C C . ILE A 1 221 ? 15.217 3.932 -2.766 1.00 97.56 221 ILE A C 1
ATOM 1579 O O . ILE A 1 221 ? 14.443 3.560 -1.883 1.00 97.56 221 ILE A O 1
ATOM 1583 N N . GLY A 1 222 ? 16.219 4.783 -2.530 1.00 95.50 222 GLY A N 1
ATOM 1584 C CA . GLY A 1 222 ? 16.554 5.282 -1.193 1.00 95.50 222 GLY A CA 1
ATOM 1585 C C . GLY A 1 222 ? 17.280 4.229 -0.356 1.00 95.50 222 GLY A C 1
ATOM 1586 O O . GLY A 1 222 ? 18.129 3.506 -0.879 1.00 95.50 222 GLY A O 1
ATOM 1587 N N . GLU A 1 223 ? 16.935 4.129 0.925 1.00 92.44 223 GLU A N 1
ATOM 1588 C CA . GLU A 1 223 ? 17.449 3.099 1.835 1.00 92.44 223 GLU A CA 1
ATOM 1589 C C . GLU A 1 223 ? 16.735 1.767 1.562 1.00 92.44 223 GLU A C 1
ATOM 1591 O O . GLU A 1 223 ? 15.796 1.366 2.254 1.00 92.44 223 GLU A O 1
ATOM 1596 N N . ALA A 1 224 ? 17.143 1.105 0.477 1.00 87.06 224 ALA A N 1
ATOM 1597 C CA . ALA A 1 224 ? 16.521 -0.127 0.014 1.00 87.06 224 ALA A CA 1
ATOM 1598 C C . ALA A 1 224 ? 16.738 -1.283 1.004 1.00 87.06 224 ALA A C 1
ATOM 1600 O O . ALA A 1 224 ? 17.867 -1.622 1.367 1.00 87.06 224 ALA A O 1
ATOM 1601 N N . GLY A 1 225 ? 15.636 -1.914 1.406 1.00 91.38 225 GLY A N 1
ATOM 1602 C CA . GLY A 1 225 ? 15.633 -3.147 2.178 1.00 91.38 225 GLY A CA 1
ATOM 1603 C C . GLY A 1 225 ? 15.678 -4.399 1.300 1.00 91.38 225 GLY A C 1
ATOM 1604 O O . GLY A 1 225 ? 16.093 -4.366 0.143 1.00 91.38 225 GLY A O 1
ATOM 1605 N N . VAL A 1 226 ? 15.252 -5.531 1.865 1.00 94.44 226 VAL A N 1
ATOM 1606 C CA . VAL A 1 226 ? 15.266 -6.825 1.167 1.00 94.44 226 VAL A CA 1
ATOM 1607 C C . VAL A 1 226 ? 14.072 -6.962 0.220 1.00 94.44 226 VAL A C 1
ATOM 1609 O O . VAL A 1 226 ? 12.954 -6.571 0.558 1.00 94.44 226 VAL A O 1
ATOM 1612 N N . VAL A 1 227 ? 14.300 -7.566 -0.947 1.00 96.38 227 VAL A N 1
ATOM 1613 C CA . VAL A 1 227 ? 13.250 -8.054 -1.851 1.00 96.38 227 VAL A CA 1
ATOM 1614 C C . VAL A 1 227 ? 13.172 -9.575 -1.754 1.00 96.38 227 VAL A C 1
ATOM 1616 O O . VAL A 1 227 ? 14.099 -10.272 -2.162 1.00 96.38 227 VAL A O 1
ATOM 1619 N N . GLY A 1 228 ? 12.076 -10.081 -1.193 1.00 95.94 228 GLY A N 1
ATOM 1620 C CA . GLY A 1 228 ? 11.809 -11.500 -0.977 1.00 95.94 228 GLY A CA 1
ATOM 1621 C C . GLY A 1 228 ? 10.601 -12.003 -1.767 1.00 95.94 228 GLY A C 1
ATOM 1622 O O . GLY A 1 228 ? 9.500 -11.483 -1.600 1.00 95.94 228 GLY A O 1
ATOM 1623 N N . ALA A 1 229 ? 10.782 -13.026 -2.596 1.00 95.44 229 ALA A N 1
ATOM 1624 C CA . ALA A 1 229 ? 9.699 -13.740 -3.285 1.00 95.44 229 ALA A CA 1
ATOM 1625 C C . ALA A 1 229 ? 10.168 -15.159 -3.665 1.00 95.44 229 ALA A C 1
ATOM 1627 O O . ALA A 1 229 ? 11.376 -15.404 -3.636 1.00 95.44 229 ALA A O 1
ATOM 1628 N N . PRO A 1 230 ? 9.278 -16.100 -4.032 1.00 95.56 230 PRO A N 1
ATOM 1629 C CA . PRO A 1 230 ? 9.696 -17.421 -4.511 1.00 95.56 230 PRO A CA 1
ATOM 1630 C C . PRO A 1 230 ? 10.549 -17.351 -5.790 1.00 95.56 230 PRO A C 1
ATOM 1632 O O . PRO A 1 230 ? 11.539 -18.069 -5.912 1.00 95.56 230 PRO A O 1
ATOM 1635 N N . SER A 1 231 ? 10.225 -16.427 -6.695 1.00 96.44 231 SER A N 1
ATOM 1636 C CA . SER A 1 231 ? 11.038 -16.050 -7.855 1.00 96.44 231 SER A CA 1
ATOM 1637 C C . SER A 1 231 ? 11.036 -14.532 -8.035 1.00 96.44 231 SER A C 1
ATOM 1639 O O . SER A 1 231 ? 10.069 -13.866 -7.662 1.00 96.44 231 SER A O 1
ATOM 1641 N N . ILE A 1 232 ? 12.120 -13.972 -8.580 1.00 96.50 232 ILE A N 1
ATOM 1642 C CA . ILE A 1 232 ? 12.283 -12.531 -8.820 1.00 96.50 232 ILE A CA 1
ATOM 1643 C C . ILE A 1 232 ? 12.811 -12.316 -10.244 1.00 96.50 232 ILE A C 1
ATOM 1645 O O . ILE A 1 232 ? 13.977 -12.595 -10.521 1.00 96.50 232 ILE A O 1
ATOM 1649 N N . ASP A 1 233 ? 11.968 -11.767 -11.117 1.00 96.00 233 ASP A N 1
ATOM 1650 C CA . ASP A 1 233 ? 12.290 -11.335 -12.481 1.00 96.00 233 ASP A CA 1
ATOM 1651 C C . ASP A 1 233 ? 11.966 -9.842 -12.639 1.00 96.00 233 ASP A C 1
ATOM 1653 O O . ASP A 1 233 ? 10.809 -9.423 -12.646 1.00 96.00 233 ASP A O 1
ATOM 1657 N N . ILE A 1 234 ? 13.009 -9.024 -12.740 1.00 95.56 234 ILE A N 1
ATOM 1658 C CA . ILE A 1 234 ? 12.896 -7.568 -12.917 1.00 95.56 234 ILE A CA 1
ATOM 1659 C C . ILE A 1 234 ? 13.616 -7.068 -14.175 1.00 95.56 234 ILE A C 1
ATOM 1661 O O . ILE A 1 234 ? 13.606 -5.872 -14.457 1.00 95.56 234 ILE A O 1
ATOM 1665 N N . THR A 1 235 ? 14.279 -7.963 -14.914 1.00 94.50 235 THR A N 1
ATOM 1666 C CA . THR A 1 235 ? 15.162 -7.606 -16.035 1.00 94.50 235 THR A CA 1
ATOM 1667 C C . THR A 1 235 ? 14.516 -7.821 -17.400 1.00 94.50 235 THR A C 1
ATOM 1669 O O . THR A 1 235 ? 15.113 -7.461 -18.413 1.00 94.50 235 THR A O 1
ATOM 1672 N N . ARG A 1 236 ? 13.283 -8.344 -17.443 1.00 92.00 236 ARG A N 1
ATOM 1673 C CA . ARG A 1 236 ? 12.542 -8.677 -18.671 1.00 92.00 236 ARG A CA 1
ATOM 1674 C C . ARG A 1 236 ? 12.521 -7.571 -19.730 1.00 92.00 236 ARG A C 1
ATOM 1676 O O . ARG A 1 236 ? 12.669 -7.863 -20.912 1.00 92.00 236 ARG A O 1
ATOM 1683 N N . PHE A 1 237 ? 12.342 -6.318 -19.316 1.00 91.69 237 PHE A N 1
ATOM 1684 C CA . PHE A 1 237 ? 12.273 -5.160 -20.223 1.00 91.69 237 PHE A CA 1
ATOM 1685 C C . PHE A 1 237 ? 13.487 -4.235 -20.140 1.00 91.69 237 PHE A C 1
ATOM 1687 O O . PHE A 1 237 ? 13.740 -3.456 -21.059 1.00 91.69 237 PHE A O 1
ATOM 1694 N N . ASN A 1 238 ? 14.246 -4.314 -19.051 1.00 94.50 238 ASN A N 1
ATOM 1695 C CA . ASN A 1 238 ? 15.432 -3.506 -18.837 1.00 94.50 238 ASN A CA 1
ATOM 1696 C C . ASN A 1 238 ? 16.512 -4.357 -18.165 1.00 94.50 238 ASN A C 1
ATOM 1698 O O . ASN A 1 238 ? 16.466 -4.613 -16.966 1.00 94.50 238 ASN A O 1
ATOM 1702 N N . LEU A 1 239 ? 17.530 -4.741 -18.938 1.00 95.62 239 LEU A N 1
ATOM 1703 C CA . LEU A 1 239 ? 18.647 -5.564 -18.460 1.00 95.62 239 LEU A CA 1
ATOM 1704 C C . LEU A 1 239 ? 19.496 -4.879 -17.377 1.00 95.62 239 LEU A C 1
ATOM 1706 O O . LEU A 1 239 ? 20.256 -5.543 -16.681 1.00 95.62 239 LEU A O 1
ATOM 1710 N N . THR A 1 240 ? 19.381 -3.556 -17.237 1.00 96.00 240 THR A N 1
ATOM 1711 C CA . THR A 1 240 ? 20.082 -2.775 -16.206 1.00 96.00 240 THR A CA 1
ATOM 1712 C C . THR A 1 240 ? 19.254 -2.578 -14.938 1.00 96.00 240 THR A C 1
ATOM 1714 O O . THR A 1 240 ? 19.750 -1.981 -13.978 1.00 96.00 240 THR A O 1
ATOM 1717 N N . ALA A 1 241 ? 18.005 -3.055 -14.922 1.00 97.19 241 ALA A N 1
ATOM 1718 C CA . ALA A 1 241 ? 17.129 -2.909 -13.777 1.00 97.19 241 ALA A CA 1
ATOM 1719 C C . ALA A 1 241 ? 17.643 -3.699 -12.567 1.00 97.19 241 ALA A C 1
ATOM 1721 O O . ALA A 1 241 ? 18.181 -4.798 -12.703 1.00 97.19 241 ALA A O 1
ATOM 1722 N N . LYS A 1 242 ? 17.471 -3.130 -11.370 1.00 97.38 242 LYS A N 1
ATOM 1723 C CA . LYS A 1 242 ? 17.917 -3.734 -10.101 1.00 97.38 242 LYS A CA 1
ATOM 1724 C C . LYS A 1 242 ? 16.809 -3.725 -9.062 1.00 97.38 242 LYS A C 1
ATOM 1726 O O . LYS A 1 242 ? 15.909 -2.888 -9.109 1.00 97.38 242 LYS A O 1
ATOM 1731 N N . THR A 1 243 ? 16.876 -4.634 -8.092 1.00 96.62 243 THR A N 1
ATOM 1732 C CA . THR A 1 243 ? 15.901 -4.643 -6.992 1.00 96.62 243 THR A CA 1
ATOM 1733 C C . THR A 1 243 ? 16.085 -3.428 -6.084 1.00 96.62 243 THR A C 1
ATOM 1735 O O . THR A 1 243 ? 15.106 -2.889 -5.586 1.00 96.62 243 THR A O 1
ATOM 1738 N N . GLY A 1 244 ? 17.319 -2.950 -5.933 1.00 96.25 244 GLY A N 1
ATOM 1739 C CA . GLY A 1 244 ? 17.669 -1.742 -5.198 1.00 96.25 244 GLY A CA 1
ATOM 1740 C C . GLY A 1 244 ? 19.175 -1.493 -5.220 1.00 96.25 244 GLY A C 1
ATOM 1741 O O . GLY A 1 244 ? 19.910 -2.131 -5.979 1.00 96.25 244 GLY A O 1
ATOM 1742 N N . SER A 1 245 ? 19.637 -0.560 -4.388 1.00 93.06 245 SER A N 1
ATOM 1743 C CA . SER A 1 245 ? 21.062 -0.292 -4.179 1.00 93.06 245 SER A CA 1
ATOM 1744 C C . SER A 1 245 ? 21.350 -0.111 -2.683 1.00 93.06 245 SER A C 1
ATOM 1746 O O . SER A 1 245 ? 21.030 0.952 -2.153 1.00 93.06 245 SER A O 1
ATOM 1748 N N . PRO A 1 246 ? 21.991 -1.082 -2.006 1.00 92.38 246 PRO A N 1
ATOM 1749 C CA . PRO A 1 246 ? 22.497 -2.355 -2.535 1.00 92.38 246 PRO A CA 1
ATOM 1750 C C . PRO A 1 246 ? 21.392 -3.317 -3.005 1.00 92.38 246 PRO A C 1
ATOM 1752 O O . PRO A 1 246 ? 20.233 -3.191 -2.621 1.00 92.38 246 PRO A O 1
ATOM 1755 N N . GLU A 1 247 ? 21.750 -4.293 -3.842 1.00 93.69 247 GLU A N 1
ATOM 1756 C CA . GLU A 1 247 ? 20.803 -5.260 -4.416 1.00 93.69 247 GLU A CA 1
ATOM 1757 C C . GLU A 1 247 ? 20.529 -6.427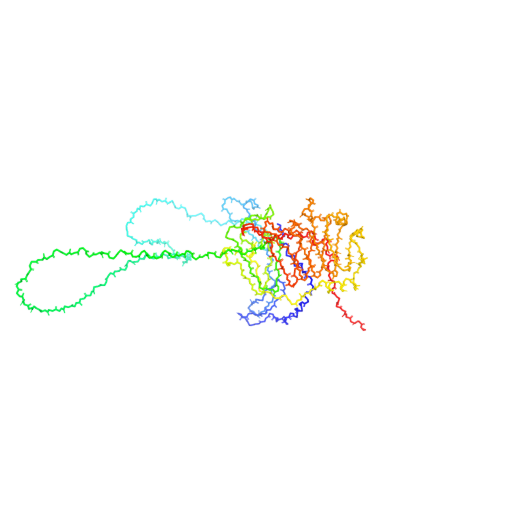 -3.448 1.00 93.69 247 GLU A C 1
ATOM 1759 O O . GLU A 1 247 ? 20.979 -7.556 -3.649 1.00 93.69 247 GLU A O 1
ATOM 1764 N N . TYR A 1 248 ? 19.800 -6.163 -2.362 1.00 93.06 248 TYR A N 1
ATOM 1765 C CA . TYR A 1 248 ? 19.408 -7.203 -1.410 1.00 93.06 248 TYR A CA 1
ATOM 1766 C C . TYR A 1 248 ? 18.189 -7.980 -1.923 1.00 93.06 248 TYR A C 1
ATOM 1768 O O . TYR A 1 248 ? 17.057 -7.498 -1.866 1.00 93.06 248 TYR A O 1
ATOM 1776 N N . LYS A 1 249 ? 18.405 -9.206 -2.409 1.00 93.94 249 LYS A N 1
ATOM 1777 C CA . LYS A 1 249 ? 17.339 -10.122 -2.842 1.00 93.94 249 LYS A CA 1
ATOM 1778 C C . LYS A 1 249 ? 17.455 -11.483 -2.168 1.00 93.94 249 LYS A C 1
ATOM 1780 O O . LYS A 1 249 ? 18.561 -11.969 -1.944 1.00 93.94 249 LYS A O 1
ATOM 1785 N N . ALA A 1 250 ? 16.317 -12.094 -1.861 1.00 94.50 250 ALA A N 1
ATOM 1786 C CA . ALA A 1 250 ? 16.238 -13.413 -1.247 1.00 94.50 250 ALA A CA 1
ATOM 1787 C C . ALA A 1 250 ? 15.104 -14.231 -1.873 1.00 94.50 250 ALA A C 1
ATOM 1789 O O . ALA A 1 250 ? 14.021 -13.708 -2.129 1.00 94.50 250 ALA A O 1
ATOM 1790 N N . ILE A 1 251 ? 15.337 -15.528 -2.077 1.00 92.88 251 ILE A N 1
ATOM 1791 C CA . ILE A 1 251 ? 14.254 -16.460 -2.392 1.00 92.88 251 ILE A CA 1
ATOM 1792 C C . ILE A 1 251 ? 13.557 -16.797 -1.077 1.00 92.88 251 ILE A C 1
ATOM 1794 O O . ILE A 1 251 ? 14.170 -17.365 -0.173 1.00 92.88 251 ILE A O 1
ATOM 1798 N N . PHE A 1 252 ? 12.297 -16.397 -0.942 1.00 89.19 252 PHE A N 1
ATOM 1799 C CA . PHE A 1 252 ? 11.565 -16.514 0.315 1.00 89.19 252 PHE A CA 1
ATOM 1800 C C . PHE A 1 252 ? 10.091 -16.825 0.070 1.00 89.19 252 PHE A C 1
ATOM 1802 O O . PHE A 1 252 ? 9.429 -16.149 -0.711 1.00 89.19 252 PHE A O 1
ATOM 1809 N N . THR A 1 253 ? 9.575 -17.831 0.781 1.00 86.81 253 THR A N 1
ATOM 1810 C CA . THR A 1 253 ? 8.143 -18.153 0.826 1.00 86.81 253 THR A CA 1
ATOM 1811 C C . THR A 1 253 ? 7.631 -17.903 2.248 1.00 86.81 253 THR A C 1
ATOM 1813 O O . THR A 1 253 ? 8.027 -18.625 3.166 1.00 86.81 253 THR A O 1
ATOM 1816 N N . PRO A 1 254 ? 6.770 -16.895 2.471 1.00 84.25 254 PRO A N 1
ATOM 1817 C CA . PRO A 1 254 ? 6.220 -16.610 3.791 1.00 84.25 254 PRO A CA 1
ATOM 1818 C C . PRO A 1 254 ? 5.347 -17.774 4.276 1.00 84.25 254 PRO A C 1
ATOM 1820 O O . PRO A 1 254 ? 4.363 -18.124 3.627 1.00 84.25 254 PRO A O 1
ATOM 1823 N N . THR A 1 255 ? 5.670 -18.348 5.435 1.00 85.19 255 THR A N 1
ATOM 1824 C CA . THR A 1 255 ? 4.926 -19.484 6.014 1.00 85.19 255 THR A CA 1
ATOM 1825 C C . THR A 1 255 ? 3.772 -19.062 6.917 1.00 85.19 255 THR A C 1
ATOM 1827 O O . THR A 1 255 ? 2.852 -19.839 7.157 1.00 85.19 255 THR A O 1
ATOM 1830 N N . TYR A 1 256 ? 3.791 -17.826 7.410 1.00 80.19 256 TYR A N 1
ATOM 1831 C CA . TYR A 1 256 ? 2.778 -17.307 8.317 1.00 80.19 256 TYR A CA 1
ATOM 1832 C C . TYR A 1 256 ? 2.128 -16.045 7.759 1.00 80.19 256 TYR A C 1
ATOM 1834 O O . TYR A 1 256 ? 2.776 -15.214 7.123 1.00 80.19 256 TYR A O 1
ATOM 1842 N N . SER A 1 257 ? 0.832 -15.898 8.028 1.00 84.31 257 SER A N 1
ATOM 1843 C CA . SER A 1 257 ? 0.042 -14.734 7.639 1.00 84.31 257 SER A CA 1
ATOM 1844 C C . SER A 1 257 ? -0.933 -14.395 8.755 1.00 84.31 257 SER A C 1
ATOM 1846 O O . SER A 1 257 ? -1.803 -15.196 9.090 1.00 84.31 257 SER A O 1
ATOM 1848 N N . MET A 1 258 ? -0.827 -13.195 9.310 1.00 91.19 258 MET A N 1
ATOM 1849 C CA . MET A 1 258 ? -1.813 -12.678 10.257 1.00 91.19 258 MET A CA 1
ATOM 1850 C C . MET A 1 258 ? -2.919 -11.964 9.494 1.00 91.19 258 MET A C 1
ATOM 1852 O O . MET A 1 258 ? -2.831 -10.761 9.259 1.00 91.19 258 MET A O 1
ATOM 1856 N N . THR A 1 259 ? -3.941 -12.702 9.068 1.00 95.56 259 THR A N 1
ATOM 1857 C CA . THR A 1 259 ? -5.066 -12.134 8.305 1.00 95.56 259 THR A CA 1
ATOM 1858 C C . THR A 1 259 ? -5.788 -11.035 9.088 1.00 95.56 259 THR A C 1
ATOM 1860 O O . THR A 1 259 ? -5.757 -11.052 10.320 1.00 95.56 259 THR A O 1
ATOM 1863 N N . PRO A 1 260 ? -6.485 -10.094 8.422 1.00 97.00 260 PRO A N 1
ATOM 1864 C CA . PRO A 1 260 ? -7.332 -9.107 9.095 1.00 97.00 260 PRO A CA 1
ATOM 1865 C C . PRO A 1 260 ? -8.282 -9.737 10.124 1.00 97.00 260 PRO A C 1
ATOM 1867 O O . PRO A 1 260 ? -8.448 -9.207 11.219 1.00 97.00 260 PRO A O 1
ATOM 1870 N N . ALA A 1 261 ? -8.842 -10.912 9.813 1.00 97.69 261 ALA A N 1
ATOM 1871 C CA . ALA A 1 261 ? -9.709 -11.657 10.721 1.00 97.69 261 ALA A CA 1
ATOM 1872 C C . ALA A 1 261 ? -8.957 -12.197 11.951 1.00 97.69 261 ALA A C 1
ATOM 1874 O O . ALA A 1 261 ? -9.432 -12.034 13.074 1.00 97.69 261 ALA A O 1
ATOM 1875 N N . LEU A 1 262 ? -7.772 -12.795 11.767 1.00 96.62 262 LEU A N 1
ATOM 1876 C CA . LEU A 1 262 ? -6.937 -13.250 12.886 1.00 96.62 262 LEU A CA 1
ATOM 1877 C C . LEU A 1 262 ? -6.467 -12.076 13.753 1.00 96.62 262 LEU A C 1
ATOM 1879 O O . LEU A 1 262 ? -6.482 -12.175 14.981 1.00 96.62 262 LEU A O 1
ATOM 1883 N N . PHE A 1 263 ? -6.110 -10.949 13.131 1.00 97.44 263 PHE A N 1
ATOM 1884 C CA . PHE A 1 263 ? -5.748 -9.728 13.841 1.00 97.44 263 PHE A CA 1
ATOM 1885 C C . PHE A 1 263 ? -6.914 -9.187 14.664 1.00 97.44 263 PHE A C 1
ATOM 1887 O O . PHE A 1 263 ? -6.740 -8.914 15.848 1.00 97.44 263 PHE A O 1
ATOM 1894 N N . LEU A 1 264 ? -8.118 -9.122 14.094 1.00 97.88 264 LEU A N 1
ATOM 1895 C CA . LEU A 1 264 ? -9.313 -8.727 14.834 1.00 97.88 264 LEU A CA 1
ATOM 1896 C C . LEU A 1 264 ? -9.588 -9.657 16.025 1.00 97.88 264 LEU A C 1
ATOM 1898 O O . LEU A 1 264 ? -9.873 -9.171 17.119 1.00 97.88 264 LEU A O 1
ATOM 1902 N N . SER A 1 265 ? -9.469 -10.976 15.847 1.00 97.69 265 SER A N 1
ATOM 1903 C CA . SER A 1 265 ? -9.613 -11.945 16.945 1.00 97.69 265 SER A CA 1
ATOM 1904 C C . SER A 1 265 ? -8.593 -11.701 18.059 1.00 97.69 265 SER A C 1
ATOM 1906 O O . SER A 1 265 ? -8.946 -11.732 19.237 1.00 97.69 265 SER A O 1
ATOM 1908 N N . TYR A 1 266 ? -7.342 -11.397 17.701 1.00 96.88 266 TYR A N 1
ATOM 1909 C CA . TYR A 1 266 ? -6.307 -11.033 18.666 1.00 96.88 266 TYR A CA 1
ATOM 1910 C C . TYR A 1 266 ? -6.647 -9.735 19.414 1.00 96.88 266 TYR A C 1
ATOM 1912 O O . TYR A 1 266 ? -6.562 -9.706 20.641 1.00 96.88 266 TYR A O 1
ATOM 1920 N N . ILE A 1 267 ? -7.077 -8.683 18.706 1.00 97.88 267 ILE A N 1
ATOM 1921 C CA . ILE A 1 267 ? -7.484 -7.408 19.315 1.00 97.88 267 ILE A CA 1
ATOM 1922 C C . ILE A 1 267 ? -8.606 -7.625 20.325 1.00 97.88 267 ILE A C 1
ATOM 1924 O O . ILE A 1 267 ? -8.466 -7.212 21.473 1.00 97.88 267 ILE A O 1
ATOM 1928 N N . LYS A 1 268 ? -9.664 -8.347 19.938 1.00 97.62 268 LYS A N 1
ATOM 1929 C CA . LYS A 1 268 ? -10.801 -8.640 20.821 1.00 97.62 268 LYS A CA 1
ATOM 1930 C C . LYS A 1 268 ? -10.392 -9.373 22.096 1.00 97.62 268 LYS A C 1
ATOM 1932 O O . LYS A 1 268 ? -11.002 -9.160 23.137 1.00 97.62 268 LYS A O 1
ATOM 1937 N N . ALA A 1 269 ? -9.384 -10.236 22.008 1.00 96.69 269 ALA A N 1
ATOM 1938 C CA . ALA A 1 269 ? -8.921 -11.024 23.140 1.00 96.69 269 ALA A CA 1
ATOM 1939 C C . ALA A 1 269 ? -7.911 -10.286 24.034 1.00 96.69 269 ALA A C 1
ATOM 1941 O O . ALA A 1 269 ? -7.800 -10.629 25.208 1.00 96.69 269 ALA A O 1
ATOM 1942 N N . ARG A 1 270 ? -7.115 -9.353 23.488 1.00 96.19 270 ARG A N 1
ATOM 1943 C CA . ARG A 1 270 ? -5.867 -8.894 24.134 1.00 96.19 270 ARG A CA 1
ATOM 1944 C C . ARG A 1 270 ? -5.645 -7.388 24.172 1.00 96.19 270 ARG A C 1
ATOM 1946 O O . ARG A 1 270 ? -4.678 -6.968 24.803 1.00 96.19 270 ARG A O 1
ATOM 1953 N N . LYS A 1 271 ? -6.452 -6.578 23.489 1.00 97.00 271 LYS A N 1
ATOM 1954 C CA . LYS A 1 271 ? -6.272 -5.122 23.457 1.00 97.00 271 LYS A CA 1
ATOM 1955 C C . LYS A 1 271 ? -7.550 -4.400 23.846 1.00 97.00 271 LYS A C 1
ATOM 1957 O O . LYS A 1 271 ? -8.644 -4.919 23.667 1.00 97.00 271 LYS A O 1
ATOM 1962 N N . GLU A 1 272 ? -7.391 -3.182 24.347 1.00 97.69 272 GLU A N 1
ATOM 1963 C CA . GLU A 1 272 ? -8.498 -2.243 24.472 1.00 97.69 272 GLU A CA 1
ATOM 1964 C C . GLU A 1 272 ? -8.884 -1.731 23.078 1.00 97.69 272 GLU A C 1
ATOM 1966 O O . GLU A 1 272 ? -8.023 -1.367 22.271 1.00 97.69 272 GLU A O 1
ATOM 1971 N N . TYR A 1 273 ? -10.179 -1.746 22.781 1.00 98.31 273 TYR A N 1
ATOM 1972 C CA . TYR A 1 273 ? -10.733 -1.272 21.519 1.00 98.31 273 TYR A CA 1
ATOM 1973 C C . TYR A 1 273 ? -12.133 -0.700 21.741 1.00 98.31 273 TYR A C 1
ATOM 1975 O O . TYR A 1 273 ? -12.837 -1.092 22.672 1.00 98.31 273 TYR A O 1
ATOM 1983 N N . LYS A 1 274 ? -12.555 0.199 20.851 1.00 98.25 274 LYS A N 1
ATOM 1984 C CA . LYS A 1 274 ? -13.913 0.746 20.813 1.00 98.25 274 LYS A CA 1
ATOM 1985 C C . LYS A 1 274 ? -14.651 0.194 19.598 1.00 98.25 274 LYS A C 1
ATOM 1987 O O . LYS A 1 274 ? -14.174 0.327 18.472 1.00 98.25 274 LYS A O 1
ATOM 1992 N N . VAL A 1 275 ? -15.815 -0.415 19.810 1.00 98.38 275 VAL A N 1
ATOM 1993 C CA . VAL A 1 275 ? -16.732 -0.728 18.704 1.00 98.38 275 VAL A CA 1
ATOM 1994 C C . VAL A 1 275 ? -17.477 0.549 18.333 1.00 98.38 275 VAL A C 1
ATOM 1996 O O . VAL A 1 275 ? -18.011 1.214 19.216 1.00 98.38 275 VAL A O 1
ATOM 1999 N N . ILE A 1 276 ? -17.494 0.886 17.049 1.00 97.81 276 ILE A N 1
ATOM 2000 C CA . ILE A 1 276 ? -18.189 2.055 16.504 1.00 97.81 276 ILE A CA 1
ATOM 2001 C C . ILE A 1 276 ? -19.155 1.617 15.405 1.00 97.81 276 ILE A C 1
ATOM 2003 O O . ILE A 1 276 ? -18.937 0.609 14.730 1.00 97.81 276 ILE A O 1
ATOM 2007 N N . THR A 1 277 ? -20.220 2.386 15.217 1.00 96.75 277 THR A N 1
ATOM 2008 C CA . THR A 1 277 ? -21.195 2.205 14.131 1.00 96.75 277 THR A CA 1
ATOM 2009 C C . THR A 1 277 ? -20.983 3.200 12.994 1.00 96.75 277 THR A C 1
ATOM 2011 O O . THR A 1 277 ? -21.375 2.941 11.861 1.00 96.75 277 THR A O 1
ATOM 2014 N N . SER A 1 278 ? -20.314 4.319 13.280 1.00 95.31 278 SER A N 1
ATOM 2015 C CA . SER A 1 278 ? -19.962 5.358 12.316 1.00 95.31 278 SER A CA 1
ATOM 2016 C C . SER A 1 278 ? -18.553 5.894 12.561 1.00 95.31 278 SER A C 1
ATOM 2018 O O . SER A 1 278 ? -18.089 5.969 13.699 1.00 95.31 278 SER A O 1
ATOM 2020 N N . LEU A 1 279 ? -17.885 6.339 11.491 1.00 95.00 279 LEU A N 1
ATOM 2021 C CA . LEU A 1 279 ? -16.571 6.986 11.565 1.00 95.00 279 LEU A CA 1
ATOM 2022 C C . LEU A 1 279 ? -16.580 8.224 12.483 1.00 95.00 279 LEU A C 1
ATOM 2024 O O . LEU A 1 279 ? -15.587 8.492 13.151 1.00 95.00 279 LEU A O 1
ATOM 2028 N N . ASN A 1 280 ? -17.707 8.931 12.602 1.00 94.25 280 ASN A N 1
ATOM 2029 C CA . ASN A 1 280 ? -17.828 10.122 13.456 1.00 94.25 280 ASN A CA 1
ATOM 2030 C C . ASN A 1 280 ? -17.676 9.834 14.963 1.00 94.25 280 ASN A C 1
ATOM 2032 O O . ASN A 1 280 ? -17.497 10.759 15.748 1.00 94.25 280 ASN A O 1
ATOM 2036 N N . GLU A 1 281 ? -17.736 8.569 15.386 1.00 95.12 281 GLU A N 1
ATOM 2037 C CA . GLU A 1 281 ? -17.536 8.173 16.787 1.00 95.12 281 GLU A CA 1
ATOM 2038 C C . GLU A 1 281 ? -16.056 8.049 17.188 1.00 95.12 281 GLU A C 1
ATOM 2040 O O . GLU A 1 281 ? -15.744 7.776 18.358 1.00 95.12 281 GLU A O 1
ATOM 2045 N N . ILE A 1 282 ? -15.140 8.216 16.230 1.00 95.81 282 ILE A N 1
ATOM 2046 C CA . ILE A 1 282 ? -13.700 8.274 16.468 1.00 95.81 282 ILE A CA 1
ATOM 2047 C C . ILE A 1 282 ? -13.373 9.643 17.073 1.00 95.81 282 ILE A C 1
ATOM 2049 O O . ILE A 1 282 ? -13.434 10.668 16.400 1.00 95.81 282 ILE A O 1
ATOM 2053 N N . SER A 1 283 ? -13.020 9.653 18.358 1.00 93.38 283 SER A N 1
ATOM 2054 C CA . SER A 1 283 ? -12.844 10.878 19.152 1.00 93.38 283 SER A CA 1
ATOM 2055 C C . SER A 1 283 ? -11.415 11.086 19.666 1.00 93.38 283 SER A C 1
ATOM 2057 O O . SER A 1 283 ? -11.166 12.003 20.443 1.00 93.38 283 SER A O 1
ATOM 2059 N N . GLY A 1 284 ? -10.469 10.228 19.278 1.00 95.19 284 GLY A N 1
ATOM 2060 C CA . GLY A 1 284 ? -9.084 10.283 19.745 1.00 95.19 284 GLY A CA 1
ATOM 2061 C C . GLY A 1 284 ? -8.228 9.134 19.219 1.00 95.19 284 GLY A C 1
ATOM 2062 O O . GLY A 1 284 ? -8.659 8.365 18.358 1.00 95.19 284 GLY A O 1
ATOM 2063 N N . GLN A 1 285 ? -7.009 9.005 19.741 1.00 96.75 285 GLN A N 1
ATOM 2064 C CA . GLN A 1 285 ? -6.138 7.874 19.414 1.00 96.75 285 GLN A CA 1
ATOM 2065 C C . GLN A 1 285 ? -6.705 6.553 19.953 1.00 96.75 285 GLN A C 1
ATOM 2067 O O . GLN A 1 285 ? -7.321 6.539 21.017 1.00 96.75 285 GLN A O 1
ATOM 2072 N N . GLY A 1 286 ? -6.479 5.445 19.251 1.00 97.12 286 GLY A N 1
ATOM 2073 C CA . GLY A 1 286 ? -6.929 4.132 19.711 1.00 97.12 286 GLY A CA 1
ATOM 2074 C C . GLY A 1 286 ? -7.220 3.138 18.594 1.00 97.12 286 GLY A C 1
ATOM 2075 O O . GLY A 1 286 ? -6.935 3.376 17.418 1.00 97.12 286 GLY A O 1
ATOM 2076 N N . ILE A 1 287 ? -7.792 2.003 18.996 1.00 98.31 287 ILE A N 1
ATOM 2077 C CA . ILE A 1 287 ? -8.222 0.931 18.098 1.00 98.31 287 ILE A CA 1
ATOM 2078 C C . ILE A 1 287 ? -9.741 0.970 17.995 1.00 98.31 287 ILE A C 1
ATOM 2080 O O . ILE A 1 287 ? -10.441 0.855 19.001 1.00 98.31 287 ILE A O 1
ATOM 2084 N N . TYR A 1 288 ? -10.239 1.106 16.774 1.00 98.19 288 TYR A N 1
ATOM 2085 C CA . TYR A 1 288 ? -11.659 1.188 16.474 1.00 98.19 288 TYR A CA 1
ATOM 2086 C C . TYR A 1 288 ? -12.065 0.011 15.602 1.00 98.19 288 TYR A C 1
ATOM 2088 O O . TYR A 1 288 ? -11.401 -0.297 14.613 1.00 98.19 288 TYR A O 1
ATOM 2096 N N . VAL A 1 289 ? -13.157 -0.648 15.971 1.00 98.56 289 VAL A N 1
ATOM 2097 C CA . VAL A 1 289 ? -13.713 -1.786 15.237 1.00 98.56 289 VAL A CA 1
ATOM 2098 C C . VAL A 1 289 ? -15.081 -1.394 14.705 1.00 98.56 289 VAL A C 1
ATOM 2100 O O . VAL A 1 289 ? -15.952 -1.005 15.479 1.00 98.56 289 VAL A O 1
ATOM 2103 N N . LEU A 1 290 ? -15.279 -1.531 13.398 1.00 98.31 290 LEU A N 1
ATOM 2104 C CA . LEU A 1 290 ? -16.555 -1.279 12.736 1.00 98.31 290 LEU A CA 1
ATOM 2105 C C . LEU A 1 290 ? -16.989 -2.536 11.975 1.00 98.31 290 LEU A C 1
ATOM 2107 O O . LEU A 1 290 ? -16.211 -3.138 11.232 1.00 98.31 290 LEU A O 1
ATOM 2111 N N . ASN A 1 291 ? -18.237 -2.954 12.190 1.00 98.31 291 ASN A N 1
ATOM 2112 C CA . ASN A 1 291 ? -18.800 -4.130 11.534 1.00 98.31 291 ASN A CA 1
ATOM 2113 C C . ASN A 1 291 ? -19.480 -3.734 10.219 1.00 98.31 291 ASN A C 1
ATOM 2115 O O . ASN A 1 291 ? -20.479 -3.019 10.238 1.00 98.31 291 ASN A O 1
ATOM 2119 N N . GLY A 1 292 ? -18.971 -4.239 9.098 1.00 97.69 292 GLY A N 1
ATOM 2120 C CA . GLY A 1 292 ? -19.505 -3.982 7.760 1.00 97.69 292 GLY A CA 1
ATOM 2121 C C . GLY A 1 292 ? -18.601 -3.106 6.900 1.00 97.69 292 GLY A C 1
ATOM 2122 O O . GLY A 1 292 ? -17.455 -2.824 7.258 1.00 97.69 292 GLY A O 1
ATOM 2123 N N . ASP A 1 293 ? -19.121 -2.735 5.736 1.00 97.75 293 ASP A N 1
ATOM 2124 C CA . ASP A 1 293 ? -18.406 -1.945 4.739 1.00 97.75 293 ASP A CA 1
ATOM 2125 C C . ASP A 1 293 ? -18.283 -0.477 5.171 1.00 97.75 293 ASP A C 1
ATOM 2127 O O . ASP A 1 293 ? -19.151 0.068 5.853 1.00 97.75 293 ASP A O 1
ATOM 2131 N N . ILE A 1 294 ? -17.193 0.175 4.765 1.00 96.06 294 ILE A N 1
ATOM 2132 C CA . ILE A 1 294 ? -16.889 1.570 5.097 1.00 96.06 294 ILE A CA 1
ATOM 2133 C C . ILE A 1 294 ? -16.468 2.300 3.827 1.00 96.06 294 ILE A C 1
ATOM 2135 O O . ILE A 1 294 ? -15.622 1.810 3.079 1.00 96.06 294 ILE A O 1
ATOM 2139 N N . SER A 1 295 ? -16.987 3.509 3.635 1.00 95.25 295 SER A N 1
ATOM 2140 C CA . SER A 1 295 ? -16.406 4.484 2.712 1.00 95.25 295 SER A CA 1
ATOM 2141 C C . SER A 1 295 ? -15.722 5.587 3.516 1.00 95.25 295 SER A C 1
ATOM 2143 O O . SER A 1 295 ? -16.336 6.174 4.405 1.00 95.25 295 SER A O 1
ATOM 2145 N N . ILE A 1 296 ? -14.442 5.831 3.244 1.00 94.44 296 ILE A N 1
ATOM 2146 C CA . ILE A 1 296 ? -13.661 6.927 3.819 1.00 94.44 296 ILE A CA 1
ATOM 2147 C C . ILE A 1 296 ? -13.615 8.031 2.777 1.00 94.44 296 ILE A C 1
ATOM 2149 O O . ILE A 1 296 ? -12.782 8.002 1.870 1.00 94.44 296 ILE A O 1
ATOM 2153 N N . ASP A 1 297 ? -14.520 8.987 2.920 1.00 91.06 297 ASP A N 1
ATOM 2154 C CA . ASP A 1 297 ? -14.709 10.081 1.980 1.00 91.06 297 ASP A CA 1
ATOM 2155 C C . ASP A 1 297 ? -14.205 11.442 2.481 1.00 91.06 297 ASP A C 1
ATOM 2157 O O . ASP A 1 297 ? -13.577 11.564 3.537 1.00 91.06 297 ASP A O 1
ATOM 2161 N N . SER A 1 298 ? -14.434 12.500 1.700 1.00 76.75 298 SER A N 1
ATOM 2162 C CA . SER A 1 298 ? -14.102 13.873 2.100 1.00 76.75 298 SER A CA 1
ATOM 2163 C C . SER A 1 298 ? -14.875 14.345 3.339 1.00 76.75 298 SER A C 1
ATOM 2165 O O . SER A 1 298 ? -14.402 15.242 4.034 1.00 76.75 298 SER A O 1
ATOM 2167 N N . GLY A 1 299 ? -16.036 13.747 3.628 1.00 72.44 299 GLY A N 1
ATOM 2168 C CA . GLY A 1 299 ? -16.843 14.014 4.821 1.00 72.44 299 GLY A CA 1
ATOM 2169 C C . GLY A 1 299 ? -16.357 13.272 6.066 1.00 72.44 299 GLY A C 1
ATOM 2170 O O . GLY A 1 299 ? -16.789 13.586 7.175 1.00 72.44 299 GLY A O 1
ATOM 2171 N N . SER A 1 300 ? -15.420 12.334 5.911 1.00 70.94 300 SER A N 1
ATOM 2172 C CA . SER A 1 300 ? -14.848 11.541 6.997 1.00 70.94 300 SER A CA 1
ATOM 2173 C C . SER A 1 300 ? -13.876 12.377 7.842 1.00 70.94 300 SER A C 1
ATOM 2175 O O . SER A 1 300 ? -12.657 12.205 7.815 1.00 70.94 300 SER A O 1
ATOM 2177 N N . SER A 1 301 ? -14.462 13.259 8.657 1.00 70.50 301 SER A N 1
ATOM 2178 C CA . SER A 1 301 ? -13.809 14.179 9.590 1.00 70.50 301 SER A CA 1
ATOM 2179 C C . SER A 1 301 ? -12.854 13.558 10.622 1.00 70.50 301 SER A C 1
ATOM 2181 O O . SER A 1 301 ? -11.856 14.223 10.919 1.00 70.50 301 SER A O 1
ATOM 2183 N N . PRO A 1 302 ? -13.051 12.335 11.171 1.00 85.31 302 PRO A N 1
ATOM 2184 C CA 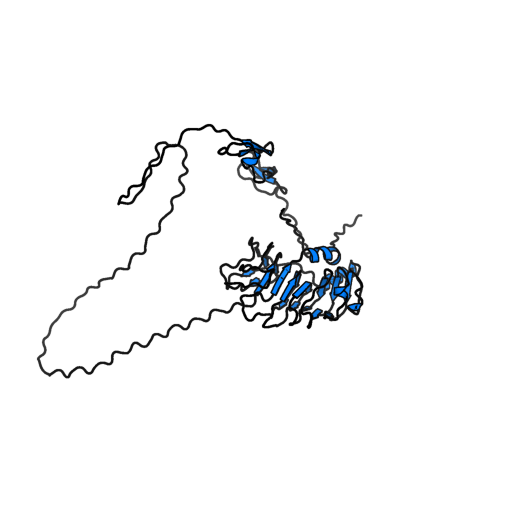. PRO A 1 302 ? -12.249 11.908 12.321 1.00 85.31 302 PRO A CA 1
ATOM 2185 C C . PRO A 1 302 ? -10.752 11.825 12.029 1.00 85.31 302 PRO A C 1
ATOM 2187 O O . PRO A 1 302 ? -9.936 12.069 12.907 1.00 85.31 302 PRO A O 1
ATOM 2190 N N . PHE A 1 303 ? -10.366 11.542 10.786 1.00 89.25 303 PHE A N 1
ATOM 2191 C CA . PHE A 1 303 ? -8.961 11.439 10.393 1.00 89.25 303 PHE A CA 1
ATOM 2192 C C . PHE A 1 303 ? -8.230 12.791 10.359 1.00 89.25 303 PHE A C 1
ATOM 2194 O O . PHE A 1 303 ? -7.000 12.824 10.316 1.00 89.25 303 PHE A O 1
ATOM 2201 N N . ASN A 1 304 ? -8.973 13.900 10.394 1.00 84.38 304 ASN A N 1
ATOM 2202 C CA . ASN A 1 304 ? -8.421 15.253 10.386 1.00 84.38 304 ASN A CA 1
ATOM 2203 C C . ASN A 1 304 ? -8.231 15.829 11.798 1.00 84.38 304 ASN A C 1
ATOM 2205 O O . ASN A 1 304 ? -7.629 16.887 11.943 1.00 84.38 304 ASN A O 1
ATOM 2209 N N . THR A 1 305 ? -8.766 15.183 12.834 1.00 81.62 305 THR A N 1
ATOM 2210 C CA . THR A 1 305 ? -8.742 15.705 14.213 1.00 81.62 305 THR A CA 1
ATOM 2211 C C . THR A 1 305 ? -8.218 14.695 15.223 1.00 81.62 305 THR A C 1
ATOM 2213 O O . THR A 1 305 ? -7.657 15.085 16.246 1.00 81.62 305 THR A O 1
ATOM 2216 N N . ALA A 1 306 ? -8.367 13.401 14.953 1.00 72.00 306 ALA A N 1
ATOM 2217 C CA . ALA A 1 306 ? -7.880 12.355 15.831 1.00 72.00 306 ALA A CA 1
ATOM 2218 C C . ALA A 1 306 ? -6.380 12.083 15.620 1.00 72.00 306 ALA A C 1
ATOM 2220 O O . ALA A 1 306 ? -5.830 12.266 14.534 1.00 72.00 306 ALA A O 1
ATOM 2221 N N . GLY A 1 307 ? -5.724 11.649 16.702 1.00 92.12 307 GLY A N 1
ATOM 2222 C CA . GLY A 1 307 ? -4.316 11.254 16.713 1.00 92.12 307 GLY A CA 1
ATOM 2223 C C . GLY A 1 307 ? -4.069 9.914 16.010 1.00 92.12 307 GLY A C 1
ATOM 2224 O O . GLY A 1 307 ? -4.553 9.660 14.913 1.00 92.12 307 GLY A O 1
ATOM 2225 N N . ASN A 1 308 ? -3.293 9.032 16.638 1.00 97.38 308 ASN A N 1
ATOM 2226 C CA . ASN A 1 308 ? -2.928 7.745 16.041 1.00 97.38 308 ASN A CA 1
ATOM 2227 C C . ASN A 1 308 ? -4.103 6.753 16.072 1.00 97.38 308 ASN A C 1
ATOM 2229 O O . ASN A 1 308 ? -4.578 6.389 17.148 1.00 97.38 308 ASN A O 1
ATOM 2233 N N . ILE A 1 309 ? -4.561 6.296 14.907 1.00 97.38 309 ILE A N 1
ATOM 2234 C CA . ILE A 1 309 ? -5.762 5.462 14.765 1.00 97.38 309 ILE A CA 1
ATOM 2235 C C . ILE A 1 309 ? -5.418 4.126 14.114 1.00 97.38 309 ILE A C 1
ATOM 2237 O O . ILE A 1 309 ? -4.752 4.076 13.081 1.00 97.38 309 ILE A O 1
ATOM 2241 N N . VAL A 1 310 ? -5.962 3.041 14.661 1.00 98.00 310 VAL A N 1
ATOM 2242 C CA . VAL A 1 310 ? -6.108 1.768 13.946 1.00 98.00 310 VAL A CA 1
ATOM 2243 C C . VAL A 1 310 ? -7.592 1.509 13.735 1.00 98.00 310 VAL A C 1
ATOM 2245 O O . VAL A 1 310 ? -8.316 1.252 14.693 1.00 98.00 310 VAL A O 1
ATOM 2248 N N . LEU A 1 311 ? -8.043 1.578 12.486 1.00 97.94 311 LEU A N 1
ATOM 2249 C CA . LEU A 1 311 ? -9.404 1.238 12.091 1.00 97.94 311 LEU A CA 1
ATOM 2250 C C . LEU A 1 311 ? -9.433 -0.190 11.546 1.00 97.94 311 LEU A C 1
ATOM 2252 O O . LEU A 1 311 ? -8.729 -0.508 10.587 1.00 97.94 311 LEU A O 1
ATOM 2256 N N . ILE A 1 312 ? -10.273 -1.035 12.137 1.00 98.44 312 ILE A N 1
ATOM 2257 C CA . ILE A 1 312 ? -10.491 -2.415 11.712 1.00 98.44 312 ILE A CA 1
ATOM 2258 C C . ILE A 1 312 ? -11.933 -2.560 11.235 1.00 98.44 312 ILE A C 1
ATOM 2260 O O . ILE A 1 312 ? -12.868 -2.375 12.012 1.00 98.44 312 ILE A O 1
ATOM 2264 N N . SER A 1 313 ? -12.107 -2.916 9.967 1.00 98.25 313 SER A N 1
ATOM 2265 C CA . SER A 1 313 ? -13.407 -3.228 9.374 1.00 98.25 313 SER A CA 1
ATOM 2266 C C . SER A 1 313 ? -13.554 -4.733 9.176 1.00 98.25 313 SER A C 1
ATOM 2268 O O . SER A 1 313 ? -12.607 -5.412 8.773 1.00 98.25 313 SER A O 1
ATOM 2270 N N . THR A 1 314 ? -14.749 -5.269 9.431 1.00 98.44 314 THR A N 1
ATOM 2271 C CA . THR A 1 314 ? -15.082 -6.652 9.045 1.00 98.44 314 THR A CA 1
ATOM 2272 C C . THR A 1 314 ? -15.513 -6.783 7.582 1.00 98.44 314 THR A C 1
ATOM 2274 O O . THR A 1 314 ? -15.653 -7.909 7.110 1.00 98.44 314 THR A O 1
ATOM 2277 N N . GLY A 1 315 ? -15.766 -5.669 6.889 1.00 98.19 315 GLY A N 1
ATOM 2278 C CA . GLY A 1 315 ? -16.201 -5.614 5.494 1.00 98.19 315 GLY A CA 1
ATOM 2279 C C . GLY A 1 315 ? -15.142 -5.023 4.561 1.00 98.19 315 GLY A C 1
ATOM 2280 O O . GLY A 1 315 ? -13.939 -5.105 4.804 1.00 98.19 315 GLY A O 1
ATOM 2281 N N . THR A 1 316 ? -15.596 -4.443 3.459 1.00 98.38 316 THR A N 1
ATOM 2282 C CA . THR A 1 316 ? -14.765 -3.725 2.493 1.00 98.38 316 THR A CA 1
ATOM 2283 C C . THR A 1 316 ? -14.556 -2.287 2.948 1.00 98.38 316 THR A C 1
ATOM 2285 O O . THR A 1 316 ? -15.517 -1.582 3.246 1.00 98.38 316 THR A O 1
ATOM 2288 N N . VAL A 1 317 ? -13.310 -1.815 2.937 1.00 98.12 317 VAL A N 1
ATOM 2289 C CA . VAL A 1 317 ? -13.003 -0.391 3.120 1.00 98.12 317 VAL A CA 1
ATOM 2290 C C . VAL A 1 317 ? -12.683 0.230 1.771 1.00 98.12 317 VAL A C 1
ATOM 2292 O O . VAL A 1 317 ? -11.723 -0.163 1.112 1.00 98.12 317 VAL A O 1
ATOM 2295 N N . THR A 1 318 ? -13.464 1.228 1.374 1.00 97.56 318 THR A N 1
ATOM 2296 C CA . THR A 1 318 ? -13.190 2.050 0.196 1.00 97.56 318 THR A CA 1
ATOM 2297 C C . THR A 1 318 ? -12.609 3.386 0.644 1.00 97.56 318 THR A C 1
ATOM 2299 O O . THR A 1 318 ? -13.238 4.109 1.408 1.00 97.56 318 THR A O 1
ATOM 2302 N N . VAL A 1 319 ? -11.403 3.720 0.192 1.00 96.50 319 VAL A N 1
ATOM 2303 C CA . VAL A 1 319 ? -10.779 5.030 0.416 1.00 96.50 319 VAL A CA 1
ATOM 2304 C C . VAL A 1 319 ? -11.125 5.911 -0.778 1.00 96.50 319 VAL A C 1
ATOM 2306 O O . VAL A 1 319 ? -10.553 5.754 -1.861 1.00 96.50 319 VAL A O 1
ATOM 2309 N N . ASP A 1 320 ? -12.088 6.807 -0.584 1.00 92.25 320 ASP A N 1
ATOM 2310 C CA . ASP A 1 320 ? -12.732 7.571 -1.648 1.00 92.25 320 ASP A CA 1
ATOM 2311 C C . ASP A 1 320 ? -12.637 9.082 -1.439 1.00 92.25 320 ASP A C 1
ATOM 2313 O O . ASP A 1 320 ? -13.543 9.733 -0.934 1.00 92.25 320 ASP A O 1
ATOM 2317 N N . ARG A 1 321 ? -11.536 9.690 -1.867 1.00 84.31 321 ARG A N 1
ATOM 2318 C CA . ARG A 1 321 ? -11.409 11.148 -1.821 1.00 84.31 321 ARG A CA 1
ATOM 2319 C C . ARG A 1 321 ? -11.802 11.728 -3.177 1.00 84.31 321 ARG A C 1
ATOM 2321 O O . ARG A 1 321 ? -11.068 11.623 -4.166 1.00 84.31 321 ARG A O 1
ATOM 2328 N N . ILE A 1 322 ? -13.001 12.300 -3.210 1.00 73.44 322 ILE A N 1
ATOM 2329 C CA . ILE A 1 322 ? -13.560 13.011 -4.360 1.00 73.44 322 ILE A CA 1
ATOM 2330 C C . ILE A 1 322 ? -13.158 14.489 -4.263 1.00 73.44 322 ILE A C 1
ATOM 2332 O O . ILE A 1 322 ? -12.915 15.021 -3.178 1.00 73.44 322 ILE A O 1
ATOM 2336 N N . ALA A 1 323 ? -13.055 15.149 -5.419 1.00 65.69 323 ALA A N 1
ATOM 2337 C CA . ALA A 1 323 ? -12.725 16.565 -5.536 1.00 65.69 323 ALA A CA 1
ATOM 2338 C C . ALA A 1 323 ? -13.476 17.446 -4.502 1.00 65.69 323 ALA A C 1
ATOM 2340 O O . ALA A 1 323 ? -14.654 17.207 -4.234 1.00 65.69 323 ALA A O 1
ATOM 2341 N N . PRO A 1 324 ? -12.817 18.478 -3.937 1.00 76.31 324 PRO A N 1
ATOM 2342 C CA . PRO A 1 324 ? -11.561 19.064 -4.416 1.00 76.31 324 PRO A CA 1
ATOM 2343 C C . PRO A 1 324 ? -10.291 18.356 -3.924 1.00 76.31 324 PRO A C 1
ATOM 2345 O O . PRO A 1 324 ? -9.223 18.572 -4.488 1.00 76.31 324 PRO A O 1
ATOM 2348 N N . SER A 1 325 ? -10.378 17.503 -2.901 1.00 81.75 325 SER A N 1
ATOM 2349 C CA . SER A 1 325 ? -9.219 16.783 -2.370 1.00 81.75 325 SER A CA 1
ATOM 2350 C C . SER A 1 325 ? -9.205 15.371 -2.936 1.00 81.75 325 SER A C 1
ATOM 2352 O O . SER A 1 325 ? -10.027 14.548 -2.565 1.00 81.75 325 SER A O 1
ATOM 2354 N N . THR A 1 326 ? -8.249 15.076 -3.812 1.00 91.31 326 THR A N 1
ATOM 2355 C CA . THR A 1 326 ? -7.981 13.714 -4.304 1.00 91.31 326 THR A CA 1
ATOM 2356 C C . THR A 1 326 ? -6.929 12.997 -3.460 1.00 91.31 326 THR A C 1
ATOM 2358 O O . THR A 1 326 ? -6.335 12.017 -3.901 1.00 91.31 326 THR A O 1
ATOM 2361 N N . THR A 1 327 ? -6.661 13.488 -2.251 1.00 94.19 327 THR A N 1
ATOM 2362 C CA . THR A 1 327 ? -5.630 12.963 -1.356 1.00 94.19 327 THR A CA 1
ATOM 2363 C C . THR A 1 327 ? -6.244 12.547 -0.027 1.00 94.19 327 THR A C 1
ATOM 2365 O O . THR A 1 327 ? -7.113 13.229 0.521 1.00 94.19 327 THR A O 1
ATOM 2368 N N . PHE A 1 328 ? -5.802 11.413 0.507 1.00 95.25 328 PHE A N 1
ATOM 2369 C CA . PHE A 1 328 ? -6.113 10.985 1.866 1.00 95.25 328 PHE A CA 1
ATOM 2370 C C . PHE A 1 328 ? -4.902 11.265 2.758 1.00 95.25 328 PHE A C 1
ATOM 2372 O O . PHE A 1 328 ? -3.930 10.514 2.748 1.00 95.25 328 PHE A O 1
ATOM 2379 N N . THR A 1 329 ? -4.963 12.361 3.513 1.00 94.62 329 THR A N 1
ATOM 2380 C CA . THR A 1 329 ? -3.858 12.863 4.343 1.00 94.62 329 THR A CA 1
ATOM 2381 C C . THR A 1 329 ? -4.350 13.078 5.778 1.00 94.62 329 THR A C 1
ATOM 2383 O O . THR A 1 329 ? -4.707 14.201 6.132 1.00 94.62 329 THR A O 1
ATOM 2386 N N . PRO A 1 330 ? -4.454 12.015 6.596 1.00 94.56 330 PRO A N 1
ATOM 2387 C CA . PRO A 1 330 ? -4.792 12.154 8.010 1.00 94.56 330 PRO A CA 1
ATOM 2388 C C . PRO A 1 330 ? -3.762 13.010 8.761 1.00 94.56 330 PRO A C 1
ATOM 2390 O O . PRO A 1 330 ? -2.578 13.004 8.417 1.00 94.56 330 PRO A O 1
ATOM 2393 N N . VAL A 1 331 ? -4.210 13.710 9.811 1.00 93.25 331 VAL A N 1
ATOM 2394 C CA . VAL A 1 331 ? -3.328 14.509 10.685 1.00 93.25 331 VAL A CA 1
ATOM 2395 C C . VAL A 1 331 ? -2.415 13.604 11.512 1.00 93.25 331 VAL A C 1
ATOM 2397 O O . VAL A 1 331 ? -1.215 13.854 11.610 1.00 93.25 331 VAL A O 1
ATOM 2400 N N . GLY A 1 332 ? -2.977 12.541 12.090 1.00 94.31 332 GLY A N 1
ATOM 2401 C CA . GLY A 1 332 ? -2.227 11.500 12.785 1.00 94.31 332 GLY A CA 1
ATOM 2402 C C . GLY A 1 332 ? -1.786 10.356 11.872 1.00 94.31 332 GLY A C 1
ATOM 2403 O O . GLY A 1 332 ? -2.040 10.325 10.664 1.00 94.31 332 GLY A O 1
ATOM 2404 N N . SER A 1 333 ? -1.139 9.359 12.467 1.00 97.00 333 SER A N 1
ATOM 2405 C CA . SER A 1 333 ? -0.845 8.109 11.772 1.00 97.00 333 SER A CA 1
ATOM 2406 C C . SER A 1 333 ? -2.074 7.213 11.780 1.00 97.00 333 SER A C 1
ATOM 2408 O O . SER A 1 333 ? -2.677 6.987 12.826 1.00 97.00 333 SER A O 1
ATOM 2410 N N . VAL A 1 334 ? -2.436 6.673 10.619 1.00 97.31 334 VAL A N 1
ATOM 2411 C CA . VAL A 1 334 ? -3.615 5.814 10.467 1.00 97.31 334 VAL A CA 1
ATOM 2412 C C . VAL A 1 334 ? -3.202 4.460 9.913 1.00 97.31 334 VAL A C 1
ATOM 2414 O O . VAL A 1 334 ? -2.471 4.394 8.924 1.00 97.31 334 VAL A O 1
ATOM 2417 N N . ALA A 1 335 ? -3.697 3.387 10.526 1.00 98.00 335 ALA A N 1
ATOM 2418 C CA . ALA A 1 335 ? -3.759 2.072 9.906 1.00 98.00 335 ALA A CA 1
ATOM 2419 C C . ALA A 1 335 ? -5.208 1.687 9.604 1.00 98.00 335 ALA A C 1
ATOM 2421 O O . ALA A 1 335 ? -6.082 1.830 10.457 1.00 98.00 335 ALA A O 1
ATOM 2422 N N . ILE A 1 336 ? -5.443 1.162 8.406 1.00 98.06 336 ILE A N 1
ATOM 2423 C CA . ILE A 1 336 ? -6.719 0.607 7.959 1.00 98.06 336 ILE A CA 1
ATOM 2424 C C . ILE A 1 336 ? -6.514 -0.882 7.714 1.00 98.06 336 ILE A C 1
ATOM 2426 O O . ILE A 1 336 ? -5.667 -1.279 6.911 1.00 98.06 336 ILE A O 1
ATOM 2430 N N . ILE A 1 337 ? -7.290 -1.700 8.419 1.00 98.50 337 ILE A N 1
ATOM 2431 C CA . ILE A 1 337 ? -7.212 -3.157 8.377 1.00 98.50 337 ILE A CA 1
ATOM 2432 C C . ILE A 1 337 ? -8.582 -3.704 7.987 1.00 98.50 337 ILE A C 1
ATOM 2434 O O . ILE A 1 337 ? -9.557 -3.498 8.706 1.00 98.50 337 ILE A O 1
ATOM 2438 N N . ALA A 1 338 ? -8.667 -4.398 6.857 1.00 98.44 338 ALA A N 1
ATOM 2439 C CA . ALA A 1 338 ? -9.932 -4.921 6.342 1.00 98.44 338 ALA A CA 1
ATOM 2440 C C . ALA A 1 338 ? -9.702 -6.138 5.439 1.00 98.44 338 ALA A C 1
ATOM 2442 O O . ALA A 1 338 ? -8.653 -6.218 4.805 1.00 98.44 338 ALA A O 1
ATOM 2443 N N . PRO A 1 339 ? -10.648 -7.085 5.316 1.00 98.31 339 PRO A N 1
ATOM 2444 C CA . PRO A 1 339 ? -10.568 -8.143 4.308 1.00 98.31 339 PRO A CA 1
ATOM 2445 C C . PRO A 1 339 ? -10.261 -7.619 2.898 1.00 98.31 339 PRO A C 1
ATOM 2447 O O . PRO A 1 339 ? -9.350 -8.135 2.246 1.00 98.31 339 PRO A O 1
ATOM 2450 N N . THR A 1 340 ? -10.955 -6.560 2.475 1.00 98.44 340 THR A N 1
ATOM 2451 C CA . THR A 1 340 ? -10.772 -5.919 1.168 1.00 98.44 340 THR A CA 1
ATOM 2452 C C . THR A 1 340 ? -10.573 -4.419 1.347 1.00 98.44 340 THR A C 1
ATOM 2454 O O . THR A 1 340 ? -11.345 -3.775 2.058 1.00 98.44 340 THR A O 1
ATOM 2457 N N . ILE A 1 341 ? -9.560 -3.859 0.683 1.00 98.50 341 ILE A N 1
ATOM 2458 C CA . ILE A 1 341 ? -9.323 -2.413 0.613 1.00 98.50 341 ILE A CA 1
ATOM 2459 C C . ILE A 1 341 ? -9.360 -1.974 -0.849 1.00 98.50 341 ILE A C 1
ATOM 2461 O O . ILE A 1 341 ? -8.594 -2.480 -1.668 1.00 98.50 341 ILE A O 1
ATOM 2465 N N . ASN A 1 342 ? -10.211 -1.001 -1.160 1.00 98.31 342 ASN A N 1
ATOM 2466 C CA . ASN A 1 342 ? -10.336 -0.413 -2.489 1.00 98.31 342 ASN A CA 1
ATOM 2467 C C . ASN A 1 342 ? -9.935 1.062 -2.442 1.00 98.31 342 ASN A C 1
ATOM 2469 O O . ASN A 1 342 ? -10.493 1.834 -1.668 1.00 98.31 342 ASN A O 1
ATOM 2473 N N . PHE A 1 343 ? -9.006 1.482 -3.293 1.00 97.69 343 PHE A N 1
ATOM 2474 C CA . PHE A 1 343 ? -8.727 2.901 -3.510 1.00 97.69 343 PHE A CA 1
ATOM 2475 C C . PHE A 1 343 ? -9.556 3.403 -4.696 1.00 97.69 343 PHE A C 1
ATOM 2477 O O . PHE A 1 343 ? -9.481 2.829 -5.785 1.00 97.69 343 PHE A O 1
ATOM 2484 N N . ASN A 1 344 ? -10.335 4.474 -4.510 1.00 95.88 344 ASN A N 1
ATOM 2485 C CA . ASN A 1 344 ? -11.120 5.060 -5.601 1.00 95.88 344 ASN A CA 1
ATOM 2486 C C . ASN A 1 344 ? -10.192 5.553 -6.726 1.00 95.88 344 ASN A C 1
ATOM 2488 O O . ASN A 1 344 ? -9.109 6.065 -6.459 1.00 95.88 344 ASN A O 1
ATOM 2492 N N . ASN A 1 345 ? -10.633 5.444 -7.980 1.00 95.75 345 ASN A N 1
ATOM 2493 C CA . ASN A 1 345 ? -9.959 5.923 -9.191 1.00 95.75 345 ASN A CA 1
ATOM 2494 C C . ASN A 1 345 ? -9.518 7.397 -9.165 1.00 95.75 345 ASN A C 1
ATOM 2496 O O . ASN A 1 345 ? -8.564 7.741 -9.867 1.00 95.75 345 ASN A O 1
ATOM 2500 N N . SER A 1 346 ? -10.198 8.264 -8.411 1.00 94.44 346 SER A N 1
ATOM 2501 C CA . SER A 1 346 ? -9.838 9.680 -8.268 1.00 94.44 346 SER A CA 1
ATOM 2502 C C . SER A 1 346 ? -8.674 9.912 -7.308 1.00 94.44 346 SER A C 1
ATOM 2504 O O . SER A 1 346 ? -8.004 10.935 -7.417 1.00 94.44 346 SER A O 1
ATOM 2506 N N . LEU A 1 347 ? -8.415 8.986 -6.380 1.00 96.00 347 LEU A N 1
ATOM 2507 C CA . LEU A 1 347 ? -7.419 9.155 -5.325 1.00 96.00 347 LEU A CA 1
ATOM 2508 C C . LEU A 1 347 ? -6.007 9.173 -5.920 1.00 96.00 347 LEU A C 1
ATOM 2510 O O . LEU A 1 347 ? -5.610 8.216 -6.573 1.00 96.00 347 LEU A O 1
ATOM 2514 N N . THR A 1 348 ? -5.235 10.229 -5.707 1.00 96.44 348 THR A N 1
ATOM 2515 C CA . THR A 1 348 ? -3.870 10.382 -6.243 1.00 96.44 348 THR A CA 1
ATOM 2516 C C . THR A 1 348 ? -2.800 10.038 -5.210 1.00 96.44 348 THR A C 1
ATOM 2518 O O . THR A 1 348 ? -1.748 9.504 -5.568 1.00 96.44 348 THR A O 1
ATOM 2521 N N . GLU A 1 349 ? -3.096 10.276 -3.931 1.00 97.19 349 GLU A N 1
ATOM 2522 C CA . GLU A 1 349 ? -2.223 9.984 -2.798 1.00 97.19 349 GLU A CA 1
ATOM 2523 C C . GLU A 1 349 ? -3.029 9.451 -1.606 1.00 97.19 349 GLU A C 1
ATOM 2525 O O . GLU A 1 349 ? -4.092 9.981 -1.277 1.00 97.19 349 GLU A O 1
ATOM 2530 N N . ALA A 1 350 ? -2.503 8.433 -0.928 1.00 97.38 350 ALA A N 1
ATOM 2531 C CA . ALA A 1 350 ? -3.037 7.914 0.323 1.00 97.38 350 ALA A CA 1
ATOM 2532 C C . ALA A 1 350 ? -1.929 7.781 1.371 1.00 97.38 350 ALA A C 1
ATOM 2534 O O . ALA A 1 350 ? -0.948 7.068 1.160 1.00 97.38 350 ALA A O 1
ATOM 2535 N N . GLN A 1 351 ? -2.081 8.431 2.522 1.00 97.38 351 GLN A N 1
ATOM 2536 C CA . GLN A 1 351 ? -1.138 8.301 3.626 1.00 97.38 351 GLN A CA 1
ATOM 2537 C C . GLN A 1 351 ? -1.695 7.385 4.714 1.00 97.38 351 GLN A C 1
ATOM 2539 O O . GLN A 1 351 ? -2.805 7.587 5.202 1.00 97.38 351 GLN A O 1
ATOM 2544 N N . GLY A 1 352 ? -0.909 6.391 5.117 1.00 97.12 352 GLY A N 1
ATOM 2545 C CA . GLY A 1 352 ? -1.302 5.422 6.133 1.00 97.12 352 GLY A CA 1
ATOM 2546 C C . GLY A 1 352 ? -0.704 4.037 5.916 1.00 97.12 352 GLY A C 1
ATOM 2547 O O . GLY A 1 352 ? 0.084 3.799 5.001 1.00 97.12 352 GLY A O 1
ATOM 2548 N N . ILE A 1 353 ? -1.081 3.116 6.795 1.00 97.88 353 ILE A N 1
ATOM 2549 C CA . ILE A 1 353 ? -0.760 1.693 6.699 1.00 97.88 353 ILE A CA 1
ATOM 2550 C C . ILE A 1 353 ? -2.028 0.953 6.292 1.00 97.88 353 ILE A C 1
ATOM 2552 O O . ILE A 1 353 ? -3.007 0.946 7.029 1.00 97.88 353 ILE A O 1
ATOM 2556 N N . PHE A 1 354 ? -2.018 0.309 5.136 1.00 98.19 354 PHE A N 1
ATOM 2557 C CA . PHE A 1 354 ? -3.186 -0.374 4.589 1.00 98.19 354 PHE A CA 1
ATOM 2558 C C . PHE A 1 354 ? -2.921 -1.877 4.574 1.00 98.19 354 PHE A C 1
ATOM 2560 O O . PHE A 1 354 ? -1.991 -2.330 3.909 1.00 98.19 354 PHE A O 1
ATOM 2567 N N . ILE A 1 355 ? -3.707 -2.647 5.326 1.00 97.69 355 ILE A N 1
ATOM 2568 C CA . ILE A 1 355 ? -3.535 -4.096 5.479 1.00 97.69 355 ILE A CA 1
ATOM 2569 C C . ILE A 1 355 ? -4.828 -4.791 5.071 1.00 97.69 355 ILE A C 1
ATOM 2571 O O . ILE A 1 355 ? -5.833 -4.701 5.775 1.00 97.69 355 ILE A O 1
ATOM 2575 N N . GLY A 1 356 ? -4.793 -5.543 3.974 1.00 97.44 356 GLY A N 1
ATOM 2576 C CA . GLY A 1 356 ? -5.927 -6.367 3.575 1.00 97.44 356 GLY A CA 1
ATOM 2577 C C . GLY A 1 356 ? -5.548 -7.691 2.944 1.00 97.44 356 GLY A C 1
ATOM 2578 O O . GLY A 1 356 ? -4.395 -7.919 2.580 1.00 97.44 356 GLY A O 1
ATOM 2579 N N . ASN A 1 357 ? -6.517 -8.600 2.834 1.00 96.62 357 ASN A N 1
ATOM 2580 C CA . ASN A 1 357 ? -6.310 -9.825 2.059 1.00 96.62 357 ASN A CA 1
ATOM 2581 C C . ASN A 1 357 ? -6.211 -9.473 0.578 1.00 96.62 357 ASN A C 1
ATOM 2583 O O . ASN A 1 357 ? -5.266 -9.888 -0.099 1.00 96.62 357 ASN A O 1
ATOM 2587 N N . THR A 1 358 ? -7.158 -8.649 0.134 1.00 96.94 358 THR A N 1
ATOM 2588 C CA . THR A 1 358 ? -7.223 -8.105 -1.214 1.00 96.94 358 THR A CA 1
ATOM 2589 C C . THR A 1 358 ? -7.092 -6.595 -1.152 1.00 96.94 358 THR A C 1
ATOM 2591 O O . THR A 1 358 ? -7.803 -5.932 -0.398 1.00 96.94 358 THR A O 1
ATOM 2594 N N . VAL A 1 359 ? -6.198 -6.045 -1.964 1.00 97.88 359 VAL A N 1
ATOM 2595 C CA . VAL A 1 359 ? -6.048 -4.601 -2.132 1.00 97.88 359 VAL A CA 1
ATOM 2596 C C . VAL A 1 359 ? -6.198 -4.270 -3.610 1.00 97.88 359 VAL A C 1
ATOM 2598 O O . VAL A 1 359 ? -5.458 -4.803 -4.435 1.00 97.88 359 VAL A O 1
ATOM 2601 N N . SER A 1 360 ? -7.144 -3.397 -3.949 1.00 98.00 360 SER A N 1
ATOM 2602 C CA . SER A 1 360 ? -7.317 -2.868 -5.302 1.00 98.00 360 SER A CA 1
ATOM 2603 C C . SER A 1 360 ? -6.917 -1.402 -5.356 1.00 98.00 360 SER A C 1
ATOM 2605 O O . SER A 1 360 ? -7.438 -0.586 -4.596 1.00 98.00 360 SER A O 1
ATOM 2607 N N . THR A 1 361 ? -6.016 -1.044 -6.271 1.00 97.38 361 THR A N 1
ATOM 2608 C CA . THR A 1 361 ? -5.609 0.356 -6.462 1.00 97.38 361 THR A CA 1
ATOM 2609 C C . THR A 1 361 ? -6.578 1.141 -7.346 1.00 97.38 361 THR A C 1
ATOM 2611 O O . THR A 1 361 ? -6.470 2.360 -7.392 1.00 97.38 361 THR A O 1
ATOM 2614 N N . GLY A 1 362 ? -7.527 0.490 -8.027 1.00 96.25 362 GLY A N 1
ATOM 2615 C CA . GLY A 1 362 ? -8.439 1.112 -8.998 1.00 96.25 362 GLY A CA 1
ATOM 2616 C C . GLY A 1 362 ? -8.013 0.912 -10.463 1.00 96.25 362 GLY A C 1
ATOM 2617 O O . GLY A 1 362 ? -7.118 0.124 -10.758 1.00 96.25 362 GLY A O 1
ATOM 2618 N N . THR A 1 363 ? -8.683 1.603 -11.393 1.00 95.94 363 THR A N 1
ATOM 2619 C CA . THR A 1 363 ? -8.646 1.393 -12.864 1.00 95.94 363 THR A CA 1
ATOM 2620 C C . THR A 1 363 ? -8.356 2.664 -13.685 1.00 95.94 363 THR A C 1
ATOM 2622 O O . THR A 1 363 ? -8.646 2.725 -14.879 1.00 95.94 363 THR A O 1
ATOM 2625 N N . ASN A 1 364 ? -7.797 3.713 -13.077 1.00 95.19 364 ASN A N 1
ATOM 2626 C CA . ASN A 1 364 ? -7.569 4.983 -13.773 1.00 95.19 364 ASN A CA 1
ATOM 2627 C C . ASN A 1 364 ? -6.496 4.861 -14.877 1.00 95.19 364 ASN A C 1
ATOM 2629 O O . ASN A 1 364 ? -5.391 4.384 -14.622 1.00 95.19 364 ASN A O 1
ATOM 2633 N N . ALA A 1 365 ? -6.818 5.315 -16.095 1.00 94.12 365 ALA A N 1
ATOM 2634 C CA . ALA A 1 365 ? -5.950 5.205 -17.267 1.00 94.12 365 ALA A CA 1
ATOM 2635 C C . ALA A 1 365 ? -4.894 6.316 -17.416 1.00 94.12 365 ALA A C 1
ATOM 2637 O O . ALA A 1 365 ? -4.009 6.211 -18.267 1.00 94.12 365 ALA A O 1
ATOM 2638 N N . ALA A 1 366 ? -5.009 7.386 -16.632 1.00 95.06 366 ALA A N 1
ATOM 2639 C CA . ALA A 1 366 ? -4.178 8.577 -16.756 1.00 95.06 366 ALA A CA 1
ATOM 2640 C C . ALA A 1 366 ? -3.575 9.039 -15.421 1.00 95.06 366 ALA A C 1
ATOM 2642 O O . ALA A 1 366 ? -3.078 10.159 -15.334 1.00 95.06 366 ALA A O 1
ATOM 2643 N N . GLN A 1 367 ? -3.632 8.203 -14.381 1.00 94.94 367 GLN A N 1
ATOM 2644 C CA . GLN A 1 367 ? -3.259 8.588 -13.025 1.00 94.94 367 GLN A CA 1
ATOM 2645 C C . GLN A 1 367 ? -2.808 7.374 -12.209 1.00 94.94 367 GLN A C 1
ATOM 2647 O O . GLN A 1 367 ? -3.564 6.425 -11.989 1.00 94.94 367 GLN A O 1
ATOM 2652 N N . GLY A 1 368 ? -1.582 7.442 -11.698 1.00 96.75 368 GLY A N 1
ATOM 2653 C CA . GLY A 1 368 ? -1.058 6.494 -10.719 1.00 96.75 368 GLY A CA 1
ATOM 2654 C C . GLY A 1 368 ? -1.583 6.750 -9.304 1.00 96.75 368 GLY A C 1
ATOM 2655 O O . GLY A 1 368 ? -2.331 7.702 -9.071 1.00 96.75 368 GLY A O 1
ATOM 2656 N N . LEU A 1 369 ? -1.204 5.889 -8.361 1.00 97.94 369 LEU A N 1
ATOM 2657 C CA . LEU A 1 369 ? -1.484 6.046 -6.931 1.00 97.94 369 LEU A CA 1
ATOM 2658 C C . LEU A 1 369 ? -0.177 6.127 -6.139 1.00 97.94 369 LEU A C 1
ATOM 2660 O O . LEU A 1 369 ? 0.653 5.221 -6.216 1.00 97.94 369 LEU A O 1
ATOM 2664 N N . LYS A 1 370 ? -0.028 7.174 -5.326 1.00 98.25 370 LYS A N 1
ATOM 2665 C CA . LYS A 1 370 ? 1.042 7.266 -4.333 1.00 98.25 370 LYS A CA 1
ATOM 2666 C C . LYS A 1 370 ? 0.539 6.789 -2.979 1.00 98.25 370 LYS A C 1
ATOM 2668 O O . LYS A 1 370 ? -0.527 7.207 -2.538 1.00 98.25 370 LYS A O 1
ATOM 2673 N N . VAL A 1 371 ? 1.317 5.959 -2.298 1.00 98.38 371 VAL A N 1
ATOM 2674 C CA . VAL A 1 371 ? 1.070 5.569 -0.908 1.00 98.38 371 VAL A CA 1
ATOM 2675 C C . VAL A 1 371 ? 2.239 6.033 -0.048 1.00 98.38 371 VAL A C 1
ATOM 2677 O O . VAL A 1 371 ? 3.381 5.673 -0.322 1.00 98.38 371 VAL A O 1
ATOM 2680 N N . ILE A 1 372 ? 1.967 6.819 0.995 1.00 98.19 372 ILE A N 1
ATOM 2681 C CA . ILE A 1 372 ? 2.972 7.236 1.986 1.00 98.19 372 ILE A CA 1
ATOM 2682 C C . ILE A 1 372 ? 2.689 6.505 3.300 1.00 98.19 372 ILE A C 1
ATOM 2684 O O . ILE A 1 372 ? 1.729 6.816 4.006 1.00 98.19 372 ILE A O 1
ATOM 2688 N N . GLY A 1 373 ? 3.513 5.514 3.623 1.00 96.81 373 GLY A N 1
ATOM 2689 C CA . GLY A 1 373 ? 3.298 4.591 4.734 1.00 96.81 373 GLY A CA 1
ATOM 2690 C C . GLY A 1 373 ? 3.569 3.154 4.309 1.00 96.81 373 GLY A C 1
ATOM 2691 O O . GLY A 1 373 ? 4.680 2.845 3.902 1.00 96.81 373 GLY A O 1
ATOM 2692 N N . ASN A 1 374 ? 2.599 2.249 4.424 1.00 96.69 374 ASN A N 1
ATOM 2693 C CA . ASN A 1 374 ? 2.805 0.852 4.029 1.00 96.69 374 ASN A CA 1
ATOM 2694 C C . ASN A 1 374 ? 1.555 0.253 3.374 1.00 96.69 374 ASN A C 1
ATOM 2696 O O . ASN A 1 374 ? 0.433 0.642 3.693 1.00 96.69 374 ASN A O 1
ATOM 2700 N N . LEU A 1 375 ? 1.754 -0.711 2.479 1.00 97.12 375 LEU A N 1
ATOM 2701 C CA . LEU A 1 375 ? 0.696 -1.415 1.764 1.00 97.12 375 LEU A CA 1
ATOM 2702 C C . LEU A 1 375 ? 0.947 -2.919 1.847 1.00 97.12 375 LEU A C 1
ATOM 2704 O O . LEU A 1 375 ? 1.925 -3.425 1.304 1.00 97.12 375 LEU A O 1
ATOM 2708 N N . ILE A 1 376 ? 0.053 -3.640 2.515 1.00 96.31 376 ILE A N 1
ATOM 2709 C CA . ILE A 1 376 ? 0.157 -5.081 2.724 1.00 96.31 376 ILE A CA 1
ATOM 2710 C C . ILE A 1 376 ? -1.084 -5.740 2.123 1.00 96.31 376 ILE A C 1
ATOM 2712 O O . ILE A 1 376 ? -2.180 -5.645 2.675 1.00 96.31 376 ILE A O 1
ATOM 2716 N N . ALA A 1 377 ? -0.891 -6.438 1.005 1.00 95.94 377 ALA A N 1
ATOM 2717 C CA . ALA A 1 377 ? -1.889 -7.299 0.381 1.00 95.94 377 ALA A CA 1
ATOM 2718 C C . ALA A 1 377 ? -1.521 -8.766 0.642 1.00 95.94 377 ALA A C 1
ATOM 2720 O O . ALA A 1 377 ? -0.569 -9.286 0.066 1.00 95.94 377 ALA A O 1
ATOM 2721 N N . GLN A 1 378 ? -2.237 -9.441 1.542 1.00 93.06 378 GLN A N 1
ATOM 2722 C CA . GLN A 1 378 ? -1.828 -10.774 2.007 1.00 93.06 378 GLN A CA 1
ATOM 2723 C C . GLN A 1 378 ? -2.061 -11.895 0.996 1.00 93.06 378 GLN A C 1
ATOM 2725 O O . GLN A 1 378 ? -1.435 -12.954 1.117 1.00 93.06 378 GLN A O 1
ATOM 2730 N N . THR A 1 379 ? -2.999 -11.683 0.072 1.00 92.44 379 THR A N 1
ATOM 2731 C CA . THR A 1 379 ? -3.385 -12.651 -0.961 1.00 92.44 379 THR A CA 1
ATOM 2732 C C . THR A 1 379 ? -3.252 -12.037 -2.348 1.00 92.44 379 THR A C 1
ATOM 2734 O O . THR A 1 379 ? -2.545 -12.584 -3.190 1.00 92.44 379 THR A O 1
ATOM 2737 N N . THR A 1 380 ? -3.893 -10.889 -2.590 1.00 94.19 380 THR A N 1
ATOM 2738 C CA . THR A 1 380 ? -3.966 -10.308 -3.936 1.00 94.19 380 THR A CA 1
ATOM 2739 C C . THR A 1 380 ? -3.811 -8.795 -3.912 1.00 94.19 380 THR A C 1
ATOM 2741 O O . THR A 1 380 ? -4.579 -8.090 -3.260 1.00 94.19 380 THR A O 1
ATOM 2744 N N . LEU A 1 381 ? -2.850 -8.296 -4.689 1.00 95.62 381 LEU A N 1
ATOM 2745 C CA . LEU A 1 381 ? -2.760 -6.892 -5.073 1.00 95.62 381 LEU A CA 1
ATOM 2746 C C . LEU A 1 381 ? -3.257 -6.757 -6.516 1.00 95.62 381 LEU A C 1
ATOM 2748 O O . LEU A 1 381 ? -2.602 -7.227 -7.443 1.00 95.62 381 LEU A O 1
ATOM 2752 N N . SER A 1 382 ? -4.416 -6.131 -6.707 1.00 95.88 382 SER A N 1
ATOM 2753 C CA . SER A 1 382 ? -4.953 -5.815 -8.030 1.00 95.88 382 SER A CA 1
ATOM 2754 C C . SER A 1 382 ? -4.602 -4.376 -8.384 1.00 95.88 382 SER A C 1
ATOM 2756 O O . SER A 1 382 ? -5.107 -3.433 -7.771 1.00 95.88 382 SER A O 1
ATOM 2758 N N . ASN A 1 383 ? -3.723 -4.206 -9.368 1.00 95.25 383 ASN A N 1
ATOM 2759 C CA . ASN A 1 383 ? -3.313 -2.895 -9.843 1.00 95.25 383 ASN A CA 1
ATOM 2760 C C . ASN A 1 383 ? -3.667 -2.718 -11.319 1.00 95.25 383 ASN A C 1
ATOM 2762 O O . ASN A 1 383 ? -2.953 -3.206 -12.190 1.00 95.25 383 ASN A O 1
ATOM 2766 N N . ASN A 1 384 ? -4.754 -1.993 -11.583 1.00 95.44 384 ASN A N 1
ATOM 2767 C CA . ASN A 1 384 ? -5.201 -1.672 -12.940 1.00 95.44 384 ASN A CA 1
ATOM 2768 C C . ASN A 1 384 ? -5.039 -0.182 -13.266 1.00 95.44 384 ASN A C 1
ATOM 2770 O O . ASN A 1 384 ? -5.576 0.301 -14.266 1.00 95.44 384 ASN A O 1
ATOM 2774 N N . ARG A 1 385 ? -4.321 0.564 -12.420 1.00 95.50 385 ARG A N 1
ATOM 2775 C CA . ARG A 1 385 ? -3.959 1.946 -12.715 1.00 95.50 385 ARG A CA 1
ATOM 2776 C C . ARG A 1 385 ? -2.843 2.000 -13.731 1.00 95.50 385 ARG A C 1
ATOM 2778 O O . ARG A 1 385 ? -1.943 1.163 -13.743 1.00 95.50 385 ARG A O 1
ATOM 2785 N N . LYS A 1 386 ? -2.876 3.046 -14.545 1.00 94.69 386 LYS A N 1
ATOM 2786 C CA . LYS A 1 386 ? -1.860 3.302 -15.549 1.00 94.69 386 LYS A CA 1
ATOM 2787 C C . LYS A 1 386 ? -1.711 4.777 -15.845 1.00 94.69 386 LYS A C 1
ATOM 2789 O O . LYS A 1 386 ? -2.593 5.591 -15.585 1.00 94.69 386 LYS A O 1
ATOM 2794 N N . TRP A 1 387 ? -0.556 5.086 -16.403 1.00 95.12 387 TRP A N 1
ATOM 2795 C CA . TRP A 1 387 ? -0.284 6.351 -17.055 1.00 95.12 387 TRP A CA 1
ATOM 2796 C C . TRP A 1 387 ? -0.410 6.166 -18.571 1.00 95.12 387 TRP A C 1
ATOM 2798 O O . TRP A 1 387 ? -0.308 5.034 -19.056 1.00 95.12 387 TRP A O 1
ATOM 2808 N N . PRO A 1 388 ? -0.557 7.258 -19.342 1.00 94.50 388 PRO A N 1
ATOM 2809 C CA . PRO A 1 388 ? -0.501 7.184 -20.801 1.00 94.50 388 PRO A CA 1
ATOM 2810 C C . PRO A 1 388 ? 0.845 6.645 -21.311 1.00 94.50 388 PRO A C 1
ATOM 2812 O O . PRO A 1 388 ? 0.929 6.139 -22.425 1.00 94.50 388 PRO A O 1
ATOM 2815 N N . THR A 1 389 ? 1.896 6.739 -20.491 1.00 93.50 389 THR A N 1
ATOM 2816 C CA . THR A 1 389 ? 3.223 6.178 -20.754 1.00 93.50 389 THR A CA 1
ATOM 2817 C C . THR A 1 389 ? 3.561 5.109 -19.716 1.00 93.50 389 THR A C 1
ATOM 2819 O O . THR A 1 389 ? 3.177 5.207 -18.556 1.00 93.50 389 THR A O 1
ATOM 2822 N N . THR A 1 390 ? 4.325 4.088 -20.095 1.00 93.94 390 THR A N 1
ATOM 2823 C CA . THR A 1 390 ? 4.789 3.038 -19.163 1.00 93.94 390 THR A CA 1
ATOM 2824 C C . THR A 1 390 ? 6.049 3.448 -18.395 1.00 93.94 390 THR A C 1
ATOM 2826 O O . THR A 1 390 ? 6.476 2.765 -17.467 1.00 93.94 390 THR A O 1
ATOM 2829 N N . ALA A 1 391 ? 6.636 4.596 -18.747 1.00 96.25 391 ALA A N 1
ATOM 2830 C CA . ALA A 1 391 ? 7.862 5.110 -18.147 1.00 96.25 391 ALA A CA 1
ATOM 2831 C C . ALA A 1 391 ? 7.693 5.522 -16.673 1.00 96.25 391 ALA A C 1
ATOM 2833 O O . ALA A 1 391 ? 8.667 5.517 -15.924 1.00 96.25 391 ALA A O 1
ATOM 2834 N N . ARG A 1 392 ? 6.473 5.865 -16.245 1.00 97.00 392 ARG A N 1
ATOM 2835 C CA . ARG A 1 392 ? 6.164 6.265 -14.866 1.00 97.00 392 ARG A CA 1
ATOM 2836 C C . ARG A 1 392 ? 5.511 5.103 -14.104 1.00 97.00 392 ARG A C 1
ATOM 2838 O O . ARG A 1 392 ? 4.631 4.449 -14.672 1.00 97.00 392 ARG A O 1
ATOM 2845 N N . PRO A 1 393 ? 5.872 4.848 -12.832 1.00 97.38 393 PRO A N 1
ATOM 2846 C CA . PRO A 1 393 ? 5.241 3.780 -12.069 1.00 97.38 393 PRO A CA 1
ATOM 2847 C C . PRO A 1 393 ? 3.758 4.082 -11.828 1.00 97.38 393 PRO A C 1
ATOM 2849 O O . PRO A 1 393 ? 3.357 5.208 -11.527 1.00 97.38 393 PRO A O 1
ATOM 2852 N N . SER A 1 394 ? 2.928 3.055 -11.974 1.00 97.50 394 SER A N 1
ATOM 2853 C CA . SER A 1 394 ? 1.478 3.129 -11.740 1.00 97.50 394 SER A CA 1
ATOM 2854 C C . SER A 1 394 ? 1.126 3.199 -10.254 1.00 97.50 394 SER A C 1
ATOM 2856 O O . SER A 1 394 ? 0.120 3.801 -9.880 1.00 97.50 394 SER A O 1
ATOM 2858 N N . VAL A 1 395 ? 1.980 2.622 -9.409 1.00 98.00 395 VAL A N 1
ATOM 2859 C CA . VAL A 1 395 ? 1.895 2.697 -7.952 1.00 98.00 395 VAL A CA 1
ATOM 2860 C C . VAL A 1 395 ? 3.273 3.047 -7.417 1.00 98.00 395 VAL A C 1
ATOM 2862 O O . VAL A 1 395 ? 4.257 2.390 -7.764 1.00 98.00 395 VAL A O 1
ATOM 2865 N N . PHE A 1 396 ? 3.336 4.066 -6.568 1.00 98.50 396 PHE A N 1
ATOM 2866 C CA . PHE A 1 396 ? 4.561 4.477 -5.895 1.00 98.50 396 PHE A CA 1
ATOM 2867 C C . PHE A 1 396 ? 4.366 4.430 -4.382 1.00 98.50 396 PHE A C 1
ATOM 2869 O O . PHE A 1 396 ? 3.504 5.125 -3.849 1.00 98.50 396 PHE A O 1
ATOM 2876 N N . ILE A 1 397 ? 5.140 3.599 -3.686 1.00 98.44 397 ILE A N 1
ATOM 2877 C CA . ILE A 1 397 ? 5.014 3.411 -2.236 1.00 98.44 397 ILE A CA 1
ATOM 2878 C C . ILE A 1 397 ? 6.266 3.953 -1.560 1.00 98.44 397 ILE A C 1
ATOM 2880 O O . ILE A 1 397 ? 7.358 3.428 -1.751 1.00 98.44 397 ILE A O 1
ATOM 2884 N N . LYS A 1 398 ? 6.104 4.978 -0.730 1.00 97.94 398 LYS A N 1
ATOM 2885 C CA . LYS A 1 398 ? 7.166 5.531 0.109 1.00 97.94 398 LYS A CA 1
ATOM 2886 C C . LYS A 1 398 ? 6.937 5.090 1.543 1.00 97.94 398 LYS A C 1
ATOM 2888 O O . LYS A 1 398 ? 5.931 5.473 2.142 1.00 97.94 398 LYS A O 1
ATOM 2893 N N . PHE A 1 399 ? 7.859 4.306 2.090 1.00 97.69 399 PHE A N 1
ATOM 2894 C CA . PHE A 1 399 ? 7.770 3.908 3.485 1.00 97.69 399 PHE A CA 1
ATOM 2895 C C . PHE A 1 399 ? 7.937 5.115 4.406 1.00 97.69 399 PHE A C 1
ATOM 2897 O O . PHE A 1 399 ? 8.862 5.911 4.258 1.00 97.69 399 PHE A O 1
ATOM 2904 N N . ASP A 1 400 ? 7.024 5.248 5.364 1.00 96.69 400 ASP A N 1
ATOM 2905 C CA . ASP A 1 400 ? 7.095 6.271 6.402 1.00 96.69 400 ASP A CA 1
ATOM 2906 C C . ASP A 1 400 ? 7.260 5.594 7.764 1.00 96.69 400 ASP A C 1
ATOM 2908 O O . ASP A 1 400 ? 6.300 5.128 8.391 1.00 96.69 400 ASP A O 1
ATOM 2912 N N . GLN A 1 401 ? 8.514 5.540 8.214 1.00 95.50 401 GLN A N 1
ATOM 2913 C CA . GLN A 1 401 ? 8.885 4.944 9.493 1.00 95.50 401 GLN A CA 1
ATOM 2914 C C . GLN A 1 401 ? 8.209 5.632 10.683 1.00 95.50 401 GLN A C 1
ATOM 2916 O O . GLN A 1 401 ? 7.885 4.965 11.663 1.00 95.50 401 GLN A O 1
ATOM 2921 N N . THR A 1 402 ? 7.953 6.941 10.606 1.00 95.88 402 THR A N 1
ATOM 2922 C CA . THR A 1 402 ? 7.330 7.693 11.699 1.00 95.88 402 THR A CA 1
ATOM 2923 C C . THR A 1 402 ? 5.898 7.221 1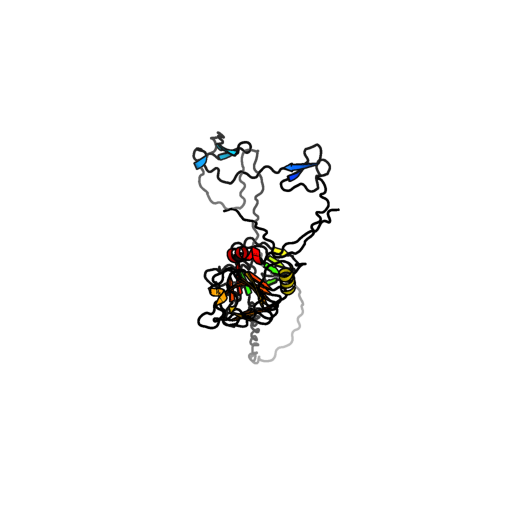1.888 1.00 95.88 402 THR A C 1
ATOM 2925 O O . THR A 1 402 ? 5.502 6.908 13.012 1.00 95.88 402 THR A O 1
ATOM 2928 N N . LYS A 1 403 ? 5.151 7.069 10.782 1.00 95.00 403 LYS A N 1
ATOM 2929 C CA . LYS A 1 403 ? 3.781 6.539 10.820 1.00 95.00 403 LYS A CA 1
ATOM 2930 C C . LYS A 1 403 ? 3.730 5.117 11.375 1.00 95.00 403 LYS A C 1
ATOM 2932 O O . LYS A 1 403 ? 2.847 4.795 12.171 1.00 95.00 403 LYS A O 1
ATOM 2937 N N . TYR A 1 404 ? 4.694 4.279 10.998 1.00 94.25 404 TYR A N 1
ATOM 2938 C CA . TYR A 1 404 ? 4.803 2.912 11.507 1.00 94.25 404 TYR A CA 1
ATOM 2939 C C . TYR A 1 404 ? 5.112 2.864 13.008 1.00 94.25 404 TYR A C 1
ATOM 2941 O O . TYR A 1 404 ? 4.386 2.222 13.768 1.00 94.25 404 TYR A O 1
ATOM 2949 N N . LEU A 1 405 ? 6.143 3.583 13.456 1.00 96.44 405 LEU A N 1
ATOM 2950 C CA . LEU A 1 405 ? 6.571 3.589 14.856 1.00 96.44 405 LEU A CA 1
ATOM 2951 C C . LEU A 1 405 ? 5.498 4.158 15.790 1.00 96.44 405 LEU A C 1
ATOM 2953 O O . LEU A 1 405 ? 5.267 3.598 16.859 1.00 96.44 405 LEU A O 1
ATOM 2957 N N . SER A 1 406 ? 4.780 5.208 15.380 1.00 97.06 406 SER A N 1
ATOM 2958 C CA . SER A 1 406 ? 3.697 5.780 16.192 1.00 97.06 406 SER A CA 1
ATOM 2959 C C . SER A 1 406 ? 2.495 4.842 16.353 1.00 97.06 406 SER A C 1
ATOM 2961 O O . SER A 1 406 ? 1.728 4.973 17.304 1.00 97.06 406 SER A O 1
ATOM 2963 N N . LEU A 1 407 ? 2.318 3.898 15.422 1.00 97.25 407 LEU A N 1
ATOM 2964 C CA . LEU A 1 407 ? 1.246 2.901 15.456 1.00 97.25 407 LEU A CA 1
ATOM 2965 C C . LEU A 1 407 ? 1.671 1.579 16.104 1.00 97.25 407 LEU A C 1
ATOM 2967 O O . LEU A 1 407 ? 0.820 0.721 16.346 1.00 97.25 407 LEU A O 1
ATOM 2971 N N . LEU A 1 408 ? 2.954 1.411 16.439 1.00 96.00 408 LEU A N 1
ATOM 2972 C CA . LEU A 1 408 ? 3.496 0.183 17.021 1.00 96.00 408 LEU A CA 1
ATOM 2973 C C . LEU A 1 408 ? 2.751 -0.278 18.294 1.00 96.00 408 LEU A C 1
ATOM 2975 O O . LEU A 1 408 ? 2.459 -1.476 18.389 1.00 96.00 408 LEU A O 1
ATOM 2979 N N . PRO A 1 409 ? 2.355 0.600 19.243 1.00 96.38 409 PRO A N 1
ATOM 2980 C CA . PRO A 1 409 ? 1.578 0.174 20.413 1.00 96.38 409 PRO A CA 1
ATOM 2981 C C . PRO A 1 409 ? 0.232 -0.468 20.041 1.00 96.38 409 PRO A C 1
ATOM 2983 O O . PRO A 1 409 ? -0.227 -1.405 20.698 1.00 96.38 409 PRO A O 1
ATOM 2986 N N . PHE A 1 410 ? -0.381 -0.027 18.941 1.00 97.25 410 PHE A N 1
ATOM 2987 C CA . PHE A 1 410 ? -1.688 -0.498 18.487 1.00 97.25 410 PHE A CA 1
ATOM 2988 C C . PHE A 1 410 ? -1.592 -1.705 17.543 1.00 97.25 410 PHE A C 1
ATOM 2990 O O . PHE A 1 410 ? -2.394 -2.629 17.667 1.00 97.25 410 PHE A O 1
ATOM 2997 N N . LEU A 1 411 ? -0.575 -1.768 16.677 1.00 96.38 411 LEU A N 1
ATOM 2998 C CA . LEU A 1 411 ? -0.393 -2.840 15.685 1.00 96.38 411 LEU A CA 1
ATOM 2999 C C . LEU A 1 411 ? 0.388 -4.059 16.194 1.00 96.38 411 LEU A C 1
ATOM 3001 O O . LEU A 1 411 ? 0.252 -5.146 15.639 1.00 96.38 411 LEU A O 1
ATOM 3005 N N . SER A 1 412 ? 1.198 -3.909 17.243 1.00 94.88 412 SER A N 1
ATOM 3006 C CA . SER A 1 412 ? 2.003 -5.017 17.772 1.00 94.88 412 SER A CA 1
ATOM 3007 C C . SER A 1 412 ? 1.144 -6.153 18.335 1.00 94.88 412 SER A C 1
ATOM 3009 O O . SER A 1 412 ? 0.108 -5.932 18.964 1.00 94.88 412 SER A O 1
ATOM 3011 N N . THR A 1 413 ? 1.600 -7.388 18.159 1.00 91.88 413 THR A N 1
ATOM 3012 C CA . THR A 1 413 ? 1.037 -8.568 18.821 1.00 91.88 413 THR A CA 1
ATOM 3013 C C . THR A 1 413 ? 2.045 -9.082 19.841 1.00 91.88 413 THR A C 1
ATOM 3015 O O . THR A 1 413 ? 3.210 -9.270 19.498 1.00 91.88 413 THR A O 1
ATOM 3018 N N . ALA A 1 414 ? 1.618 -9.334 21.072 1.00 89.06 414 ALA A N 1
ATOM 3019 C CA . ALA A 1 414 ? 2.439 -9.967 22.092 1.00 89.06 414 ALA A CA 1
ATOM 3020 C C . ALA A 1 414 ? 2.246 -11.485 22.024 1.00 89.06 414 ALA A C 1
ATOM 3022 O O . ALA A 1 414 ? 1.113 -11.976 22.019 1.00 89.06 414 ALA A O 1
ATOM 3023 N N . SER A 1 415 ? 3.353 -12.226 21.983 1.00 82.94 415 SER A N 1
ATOM 3024 C CA . SER A 1 415 ? 3.326 -13.672 22.183 1.00 82.94 415 SER A CA 1
ATOM 3025 C C . SER A 1 415 ? 3.633 -13.999 23.636 1.00 82.94 415 SER A C 1
ATOM 3027 O O . SER A 1 415 ? 4.580 -13.464 24.207 1.00 82.94 415 SER A O 1
ATOM 3029 N N . TYR A 1 416 ? 2.843 -14.897 24.215 1.00 78.31 416 TYR A N 1
ATOM 3030 C CA . TYR A 1 416 ? 3.026 -15.370 25.579 1.00 78.31 416 TYR A CA 1
ATOM 3031 C C . TYR A 1 416 ? 3.369 -16.850 25.525 1.00 78.31 416 TYR A C 1
ATOM 3033 O O . TYR A 1 416 ? 2.543 -17.670 25.125 1.00 78.31 416 TYR A O 1
ATOM 3041 N N . GLN A 1 417 ? 4.582 -17.189 25.945 1.00 81.19 417 GLN A N 1
ATOM 3042 C CA . GLN A 1 417 ? 4.921 -18.562 26.284 1.00 81.19 417 GLN A CA 1
ATOM 3043 C C . GLN A 1 417 ? 4.494 -18.775 27.732 1.00 81.19 417 GLN A C 1
ATOM 3045 O O . GLN A 1 417 ? 5.083 -18.203 28.648 1.00 81.19 417 GLN A O 1
ATOM 3050 N N . TRP A 1 418 ? 3.420 -19.534 27.944 1.00 79.75 418 TRP A N 1
ATOM 3051 C CA . TRP A 1 418 ? 3.051 -19.932 29.294 1.00 79.75 418 TRP A CA 1
ATOM 3052 C C . TRP A 1 418 ? 3.973 -21.071 29.729 1.00 79.75 418 TRP A C 1
ATOM 3054 O O . TRP A 1 418 ? 4.209 -22.022 28.985 1.00 79.75 418 TRP A O 1
ATOM 3064 N N . ARG A 1 419 ? 4.505 -20.962 30.944 1.00 79.44 419 ARG A N 1
ATOM 3065 C CA . ARG A 1 419 ? 5.172 -22.057 31.641 1.00 79.44 419 ARG A CA 1
ATOM 3066 C C . ARG A 1 419 ? 4.370 -22.312 32.905 1.00 79.44 419 ARG A C 1
ATOM 3068 O O . ARG A 1 419 ? 4.203 -21.399 33.709 1.00 79.44 419 ARG A O 1
ATOM 3075 N N . GLN A 1 420 ? 3.837 -23.522 33.050 1.00 80.94 420 GLN A N 1
ATOM 3076 C CA . GLN A 1 420 ? 3.175 -23.918 34.287 1.00 80.94 420 GLN A CA 1
ATOM 3077 C C . GLN A 1 420 ? 4.236 -23.970 35.388 1.00 80.94 420 GLN A C 1
ATOM 3079 O O . GLN A 1 420 ? 5.219 -24.700 35.271 1.00 80.94 420 GLN A O 1
ATOM 3084 N N . ILE A 1 421 ? 4.060 -23.146 36.414 1.00 80.88 421 ILE A N 1
ATOM 3085 C CA . ILE A 1 421 ? 4.866 -23.195 37.629 1.00 80.88 421 ILE A CA 1
ATOM 3086 C C . ILE A 1 421 ? 4.100 -24.138 38.562 1.00 80.88 421 ILE A C 1
ATOM 3088 O O . ILE A 1 421 ? 2.954 -23.834 38.900 1.00 80.88 421 ILE A O 1
ATOM 3092 N N . GLN A 1 422 ? 4.663 -25.316 38.843 1.00 73.56 422 GLN A N 1
ATOM 3093 C CA . GLN A 1 422 ? 4.137 -26.268 39.830 1.00 73.56 422 GLN A CA 1
ATOM 3094 C C . GLN A 1 422 ? 4.858 -26.089 41.156 1.00 73.56 422 GLN A C 1
ATOM 3096 O O . GLN A 1 422 ? 6.093 -25.872 41.110 1.00 73.56 422 GLN A O 1
#

Sequence (422 aa):
MRKFFLLAFIIPAFLFFNPPPVTACSGTSGNCSGSCSLGQTCEDQGGGCGCYNVPNPGCNPACTPANTGCDAGVSALCNYSTGTCGCNTLTSDSCCGTWSSWSPCSGGYQQRECQSPSTCDDTQQRACTPAPTSPGGTPGPGPGATDTPVPPTSTPIPPTPTNTPTSTPTPTPTPTPTPTPGHWIKLKDSSFISKNDLTVDIPLLPVLYDVDDTTQAFFIIGEAGVVGAPSIDITRFNLTAKTGSPEYKAIFTPTYSMTPALFLSYIKARKEYKVITSLNEISGQGIYVLNGDISIDSGSSPFNTAGNIVLISTGTVTVDRIAPSTTFTPVGSVAIIAPTINFNNSLTEAQGIFIGNTVSTGTNAAQGLKVIGNLIAQTTLSNNRKWPTTARPSVFIKFDQTKYLSLLPFLSTASYQWRQIQ